Protein AF-A0A2V8QK76-F1 (afdb_monomer_lite)

pLDDT: mean 70.41, std 15.78, range [32.09, 94.94]

Secondary structure (DSSP, 8-state):
----HHHHHHHHHHHHHHHTSTTTGGGHHHHHHHHHHHHHHHHHHS-HHHHHHHHHHHHHHHHHHHHHHHHHHHHHHHHHHHHHTT-HHHHHHHHHHHHHHHHHHTTSS--TTTS---TT--S-----THHHHHHHHHHHHHHHHHHHHHHHHHHHHHHHTTSHHHHHHHHHHHHHHHHHHHHHHHHTHHHHHHHHHHHHHHHHHHHHHHHHHHHHHHHHHHTTHHHHHHHHTSTTT-TTTTTTTT------PPPPPTT--PPBPP--EEEETTS-EEEGGGGTTSEEEEEEE-TT-HHHHHHHHHHHHHHHHHGGGTEEEEEEESS--HHHHHHHHHHS---SEEEE-TTTTTTTS--PSSSEEEEE-TTSBEEEEEES---HHHHHHHHHHHHHHHHHTT--

Structure (mmCIF, N/CA/C/O backbone):
data_AF-A0A2V8QK76-F1
#
_entry.id   AF-A0A2V8QK76-F1
#
loop_
_atom_site.group_PDB
_atom_site.id
_atom_site.type_symbol
_atom_site.label_atom_id
_atom_site.label_alt_id
_atom_site.label_comp_id
_atom_site.label_asym_id
_atom_site.label_entity_id
_atom_site.label_seq_id
_atom_site.pdbx_PDB_ins_code
_atom_site.Cartn_x
_atom_site.Cartn_y
_atom_site.Cartn_z
_atom_site.occupancy
_atom_site.B_iso_or_equiv
_atom_site.auth_seq_id
_atom_site.auth_comp_id
_atom_site.auth_asym_id
_atom_site.auth_atom_id
_atom_site.pdbx_PDB_model_num
ATOM 1 N N . MET A 1 1 ? 15.252 2.765 15.932 1.00 42.09 1 MET A N 1
ATOM 2 C CA . MET A 1 1 ? 15.558 2.478 14.512 1.00 42.09 1 MET A CA 1
ATOM 3 C C . MET A 1 1 ? 15.850 0.990 14.376 1.00 42.09 1 MET A C 1
ATOM 5 O O . MET A 1 1 ? 16.990 0.589 14.543 1.00 42.09 1 MET A O 1
ATOM 9 N N . GLN A 1 2 ? 14.836 0.161 14.136 1.00 41.91 2 GLN A N 1
ATOM 10 C CA . GLN A 1 2 ? 15.039 -1.224 13.695 1.00 41.91 2 GLN A CA 1
ATOM 11 C C . GLN A 1 2 ? 14.469 -1.322 12.282 1.00 41.91 2 GLN A C 1
ATOM 13 O O . GLN A 1 2 ? 13.314 -1.676 12.083 1.00 41.91 2 GLN A O 1
ATOM 18 N N . ILE A 1 3 ? 15.261 -0.903 11.294 1.00 54.75 3 ILE A N 1
ATOM 19 C CA . ILE A 1 3 ? 14.980 -1.242 9.899 1.00 54.75 3 ILE A CA 1
ATOM 20 C C . ILE A 1 3 ? 15.553 -2.644 9.720 1.00 54.75 3 ILE A C 1
ATOM 22 O O . ILE A 1 3 ? 16.770 -2.821 9.734 1.00 54.75 3 ILE A O 1
ATOM 26 N N . SER A 1 4 ? 14.684 -3.649 9.636 1.00 62.56 4 SER A N 1
ATOM 27 C CA . SER A 1 4 ? 15.107 -5.039 9.478 1.00 62.56 4 SER A CA 1
ATOM 28 C C . SER A 1 4 ? 15.886 -5.204 8.173 1.00 62.56 4 SER A C 1
ATOM 30 O O . SER A 1 4 ? 15.445 -4.726 7.127 1.00 62.56 4 SER A O 1
ATOM 32 N N . LEU A 1 5 ? 17.006 -5.936 8.215 1.00 69.94 5 LEU A N 1
ATOM 33 C CA . LEU A 1 5 ? 17.781 -6.362 7.036 1.00 69.94 5 LEU A CA 1
ATOM 34 C C . LEU A 1 5 ? 16.868 -6.947 5.938 1.00 69.94 5 LEU A C 1
ATOM 36 O O . LEU A 1 5 ? 17.084 -6.747 4.747 1.00 69.94 5 LEU A O 1
ATOM 40 N N . VAL A 1 6 ? 15.793 -7.600 6.378 1.00 69.38 6 VAL A N 1
ATOM 41 C CA . VAL A 1 6 ? 14.704 -8.151 5.570 1.00 69.38 6 VAL A CA 1
ATOM 42 C C . VAL A 1 6 ? 14.057 -7.100 4.656 1.00 69.38 6 VAL A C 1
ATOM 44 O O . VAL A 1 6 ? 13.891 -7.357 3.470 1.00 69.38 6 VAL A O 1
ATOM 47 N N . ASN A 1 7 ? 13.764 -5.890 5.147 1.00 66.31 7 ASN A N 1
ATOM 48 C CA . ASN A 1 7 ? 13.129 -4.835 4.343 1.00 66.31 7 ASN A CA 1
ATOM 49 C C . ASN A 1 7 ? 14.066 -4.304 3.250 1.00 66.31 7 ASN A C 1
ATOM 51 O O . ASN A 1 7 ? 13.623 -3.989 2.147 1.00 66.31 7 ASN A O 1
ATOM 55 N N . ILE A 1 8 ? 15.367 -4.235 3.545 1.00 72.50 8 ILE A N 1
ATOM 56 C CA . ILE A 1 8 ? 16.397 -3.848 2.573 1.00 72.50 8 ILE A CA 1
ATOM 57 C C . ILE A 1 8 ? 16.519 -4.921 1.483 1.00 72.50 8 ILE A C 1
ATOM 59 O O . ILE A 1 8 ? 16.550 -4.596 0.297 1.00 72.50 8 ILE A O 1
ATOM 63 N N . LEU A 1 9 ? 16.524 -6.198 1.877 1.00 72.12 9 LEU A N 1
ATOM 64 C CA . LEU A 1 9 ? 16.543 -7.341 0.962 1.00 72.12 9 LEU A CA 1
ATOM 65 C C . LEU A 1 9 ? 15.309 -7.377 0.053 1.00 72.12 9 LEU A C 1
ATOM 67 O O . LEU A 1 9 ? 15.455 -7.581 -1.150 1.00 72.12 9 LEU A O 1
ATOM 71 N N . ILE A 1 10 ? 14.117 -7.115 0.594 1.00 69.75 10 ILE A N 1
ATOM 72 C CA . ILE A 1 10 ? 12.872 -7.039 -0.184 1.00 69.75 10 ILE A CA 1
ATOM 73 C C . ILE A 1 10 ? 12.927 -5.880 -1.188 1.00 69.75 10 ILE A C 1
ATOM 75 O O . ILE A 1 10 ? 12.592 -6.074 -2.355 1.00 69.75 10 ILE A O 1
ATOM 79 N N . ALA A 1 11 ? 13.386 -4.692 -0.778 1.00 71.62 11 ALA A N 1
ATOM 80 C CA . ALA A 1 11 ? 13.521 -3.547 -1.682 1.00 71.62 11 ALA A CA 1
ATOM 81 C C . ALA A 1 11 ? 14.524 -3.827 -2.816 1.00 71.62 11 ALA A C 1
ATOM 83 O O . ALA A 1 11 ? 14.256 -3.522 -3.979 1.00 71.62 11 ALA A O 1
ATOM 84 N N . PHE A 1 12 ? 15.653 -4.463 -2.494 1.00 75.81 12 PHE A N 1
ATOM 85 C CA . PHE A 1 12 ? 16.661 -4.858 -3.474 1.00 75.81 12 PHE A CA 1
ATOM 86 C C . PHE A 1 12 ? 16.129 -5.917 -4.455 1.00 75.81 12 PHE A C 1
ATOM 88 O O . PHE A 1 12 ? 16.267 -5.766 -5.671 1.00 75.81 12 PHE A O 1
ATOM 95 N N . ALA A 1 13 ? 15.457 -6.954 -3.946 1.00 75.69 13 ALA A N 1
ATOM 96 C CA . ALA A 1 13 ? 14.841 -8.000 -4.760 1.00 75.69 13 ALA A CA 1
ATOM 97 C C . ALA A 1 13 ? 13.706 -7.456 -5.642 1.00 75.69 13 ALA A C 1
ATOM 99 O O . ALA A 1 13 ? 13.595 -7.842 -6.804 1.00 75.69 13 ALA A O 1
ATOM 100 N N . GLY A 1 14 ? 12.906 -6.512 -5.136 1.00 71.06 14 GLY A N 1
ATOM 101 C CA . GLY A 1 14 ? 11.855 -5.838 -5.899 1.00 71.06 14 GLY A CA 1
ATOM 102 C C . GLY A 1 14 ? 12.402 -5.058 -7.097 1.00 71.06 14 GLY A C 1
ATOM 103 O O . GLY A 1 14 ? 11.810 -5.099 -8.177 1.00 71.06 14 GLY A O 1
ATOM 104 N N . GLY A 1 15 ? 13.559 -4.405 -6.947 1.00 71.44 15 GLY A N 1
ATOM 105 C CA . GLY A 1 15 ? 14.257 -3.757 -8.062 1.00 71.44 15 GLY A CA 1
ATOM 106 C C . GLY A 1 15 ? 14.730 -4.763 -9.115 1.00 71.44 15 GLY A C 1
ATOM 107 O O . GLY A 1 15 ? 14.534 -4.554 -10.313 1.00 71.44 15 GLY A O 1
ATOM 108 N N . LEU A 1 16 ? 15.274 -5.900 -8.675 1.00 74.56 16 LEU A N 1
ATOM 109 C CA . LEU A 1 16 ? 15.753 -6.958 -9.567 1.00 74.56 16 LEU A CA 1
ATOM 110 C C . LEU A 1 16 ? 14.610 -7.638 -10.340 1.00 74.56 16 LEU A C 1
ATOM 112 O O . LEU A 1 16 ? 14.705 -7.839 -11.550 1.00 74.56 16 LEU A O 1
ATOM 116 N N . LEU A 1 17 ? 13.504 -7.938 -9.657 1.00 70.88 17 LEU A N 1
ATOM 117 C CA . LEU A 1 17 ? 12.294 -8.510 -10.254 1.00 70.88 17 LEU A CA 1
ATOM 118 C C . LEU A 1 17 ? 11.606 -7.529 -11.206 1.00 70.88 17 LEU A C 1
ATOM 120 O O . LEU A 1 17 ? 11.067 -7.946 -12.229 1.00 70.88 17 LEU A O 1
ATOM 124 N N . SER A 1 18 ? 11.672 -6.226 -10.916 1.00 71.00 18 SER A N 1
ATOM 125 C CA . SER A 1 18 ? 11.124 -5.197 -11.801 1.00 71.00 18 SER A CA 1
ATOM 126 C C . SER A 1 18 ? 11.816 -5.198 -13.156 1.00 71.00 18 SER A C 1
ATOM 128 O O . SER A 1 18 ? 11.133 -5.050 -14.157 1.00 71.00 18 SER A O 1
ATOM 130 N N . PHE A 1 19 ? 13.125 -5.460 -13.224 1.00 71.25 19 PHE A N 1
ATOM 131 C CA . PHE A 1 19 ? 13.840 -5.593 -14.500 1.00 71.25 19 PHE A CA 1
ATOM 132 C C . PHE A 1 19 ? 13.328 -6.764 -15.361 1.00 71.25 19 PHE A C 1
ATOM 134 O O . PHE A 1 19 ? 13.327 -6.676 -16.587 1.00 71.25 19 PHE A O 1
ATOM 141 N N . LEU A 1 20 ? 12.850 -7.840 -14.726 1.00 69.94 20 LEU A N 1
ATOM 142 C CA . LEU A 1 20 ? 12.233 -8.994 -15.393 1.00 69.94 20 LEU A CA 1
ATOM 143 C C . LEU A 1 20 ? 10.740 -8.795 -15.700 1.00 69.94 20 LEU A C 1
ATOM 145 O O . LEU A 1 20 ? 10.129 -9.653 -16.339 1.00 69.94 20 LEU A O 1
ATOM 149 N N . SER A 1 21 ? 10.139 -7.692 -15.250 1.00 71.75 21 SER A N 1
ATOM 150 C CA . SER A 1 21 ? 8.703 -7.474 -15.374 1.00 71.75 21 SER A CA 1
ATOM 151 C C . SER A 1 21 ? 8.295 -7.251 -16.840 1.00 71.75 21 SER A C 1
ATOM 153 O O . SER A 1 21 ? 8.977 -6.537 -17.583 1.00 71.75 21 SER A O 1
ATOM 155 N N . PRO A 1 22 ? 7.161 -7.816 -17.292 1.00 63.28 22 PRO A N 1
ATOM 156 C CA . PRO A 1 22 ? 6.704 -7.714 -18.679 1.00 63.28 22 PRO A CA 1
ATOM 157 C C . PRO A 1 22 ? 6.489 -6.274 -19.173 1.00 63.28 22 PRO A C 1
ATOM 159 O O . PRO A 1 22 ? 6.509 -6.053 -20.378 1.00 63.28 22 PRO A O 1
ATOM 162 N N . CYS A 1 23 ? 6.356 -5.281 -18.285 1.00 67.94 23 CYS A N 1
ATOM 163 C CA . CYS A 1 23 ? 6.253 -3.864 -18.663 1.00 67.94 23 CYS A CA 1
ATOM 164 C C . CYS A 1 23 ? 7.579 -3.254 -19.169 1.00 67.94 23 CYS A C 1
ATOM 166 O O . CYS A 1 23 ? 7.575 -2.193 -19.789 1.00 67.94 23 CYS A O 1
ATOM 168 N N . VAL A 1 24 ? 8.714 -3.909 -18.904 1.00 69.88 24 VAL A N 1
ATOM 169 C CA . VAL A 1 24 ? 10.072 -3.408 -19.189 1.00 69.88 24 VAL A CA 1
ATOM 170 C C . VAL A 1 24 ? 10.592 -3.865 -20.532 1.00 69.88 24 VAL A C 1
ATOM 172 O O . VAL A 1 24 ? 11.223 -3.111 -21.275 1.00 69.88 24 VAL A O 1
ATOM 175 N N . LEU A 1 25 ? 10.326 -5.135 -20.823 1.00 65.31 25 LEU A N 1
ATOM 176 C CA . LEU A 1 25 ? 10.843 -5.835 -21.985 1.00 65.31 25 LEU A CA 1
ATOM 177 C C . LEU A 1 25 ? 10.602 -5.105 -23.321 1.00 65.31 25 LEU A C 1
ATOM 179 O O . LEU A 1 25 ? 11.522 -5.105 -24.140 1.00 65.31 25 LEU A O 1
ATOM 183 N N . PRO A 1 26 ? 9.445 -4.449 -23.553 1.00 63.34 26 PRO A N 1
ATOM 184 C CA . PRO A 1 26 ? 9.159 -3.753 -24.812 1.00 63.34 26 PRO A CA 1
ATOM 185 C C . PRO A 1 26 ? 10.058 -2.550 -25.090 1.00 63.34 26 PRO A C 1
ATOM 187 O O . PRO A 1 26 ? 10.247 -2.173 -26.241 1.00 63.34 26 PRO A O 1
ATOM 190 N N . LEU A 1 27 ? 10.629 -1.941 -24.049 1.00 65.94 27 LEU A N 1
ATOM 191 C CA . LEU A 1 27 ? 11.465 -0.742 -24.170 1.00 65.94 27 LEU A CA 1
ATOM 192 C C . LEU A 1 27 ? 12.941 -1.060 -24.428 1.00 65.94 27 LEU A C 1
ATOM 194 O O . LEU A 1 27 ? 13.688 -0.200 -24.902 1.00 65.94 27 LEU A O 1
ATOM 198 N N . VAL A 1 28 ? 13.367 -2.296 -24.156 1.00 67.19 28 VAL A N 1
ATOM 199 C CA . VAL A 1 28 ? 14.756 -2.744 -24.325 1.00 67.19 28 VAL A CA 1
ATOM 200 C C . VAL A 1 28 ? 15.295 -2.508 -25.751 1.00 67.19 28 VAL A C 1
ATOM 202 O O . VAL A 1 28 ? 16.429 -2.043 -25.873 1.00 67.19 28 VAL A O 1
ATOM 205 N N . PRO A 1 29 ? 14.536 -2.728 -26.844 1.00 58.38 29 PRO A N 1
ATOM 206 C CA . PRO A 1 29 ? 15.026 -2.485 -28.203 1.00 58.38 29 PRO A CA 1
ATOM 207 C C . PRO A 1 29 ? 15.316 -1.006 -28.494 1.00 58.38 29 PRO A C 1
ATOM 209 O O . PRO A 1 29 ? 16.355 -0.690 -29.076 1.00 58.38 29 PRO A O 1
ATOM 212 N N . GLY A 1 30 ? 14.432 -0.099 -28.060 1.00 64.81 30 GLY A N 1
ATOM 213 C CA . GLY A 1 30 ? 14.634 1.347 -28.200 1.00 64.81 30 GLY A CA 1
ATOM 214 C C . GLY A 1 30 ? 15.833 1.826 -27.382 1.00 64.81 30 GLY A C 1
ATOM 215 O O . GLY A 1 30 ? 16.677 2.569 -27.885 1.00 64.81 30 GLY A O 1
ATOM 216 N N . TYR A 1 31 ? 15.965 1.310 -26.157 1.00 64.75 31 TYR A N 1
ATOM 217 C CA . TYR A 1 31 ? 17.105 1.578 -25.285 1.00 64.75 31 TYR A CA 1
ATOM 218 C C . TYR A 1 31 ? 18.433 1.133 -25.913 1.00 64.75 31 TYR A C 1
ATOM 220 O O . TYR A 1 31 ? 19.378 1.917 -25.982 1.00 64.75 31 TYR A O 1
ATOM 228 N N . ILE A 1 32 ? 18.497 -0.090 -26.451 1.00 61.50 32 ILE A N 1
ATOM 229 C CA . ILE A 1 32 ? 19.691 -0.608 -27.131 1.00 61.50 32 ILE A CA 1
ATOM 230 C C . ILE A 1 32 ? 20.023 0.227 -28.370 1.00 61.50 32 ILE A C 1
ATOM 232 O O . ILE A 1 32 ? 21.195 0.512 -28.599 1.00 61.50 32 ILE A O 1
ATOM 236 N N . SER A 1 33 ? 19.034 0.653 -29.161 1.00 58.28 33 SER A N 1
ATOM 237 C CA . SER A 1 33 ? 19.275 1.477 -30.355 1.00 58.28 33 SER A CA 1
ATOM 238 C C . SER A 1 33 ? 19.883 2.843 -30.017 1.00 58.28 33 SER A C 1
ATOM 240 O O . SER A 1 33 ? 20.773 3.311 -30.720 1.00 58.28 33 SER A O 1
ATOM 242 N N . LEU A 1 34 ? 19.435 3.476 -28.932 1.00 59.81 34 LEU A N 1
ATOM 243 C CA . LEU A 1 34 ? 19.963 4.764 -28.468 1.00 59.81 34 LEU A CA 1
ATOM 244 C C . LEU A 1 34 ? 21.337 4.614 -27.800 1.00 59.81 34 LEU A C 1
ATOM 246 O O . LEU A 1 34 ? 22.248 5.400 -28.055 1.00 59.81 34 LEU A O 1
ATOM 250 N N . MET A 1 35 ? 21.509 3.581 -26.976 1.00 56.41 35 MET A N 1
ATOM 251 C CA . MET A 1 35 ? 22.741 3.351 -26.221 1.00 56.41 35 MET A CA 1
ATOM 252 C C . MET A 1 35 ? 23.875 2.781 -27.077 1.00 56.41 35 MET A C 1
ATOM 254 O O . MET A 1 35 ? 25.040 3.084 -26.819 1.00 56.41 35 MET A O 1
ATOM 258 N N . SER A 1 36 ? 23.554 2.003 -28.115 1.00 57.25 36 SER A N 1
ATOM 259 C CA . SER A 1 36 ? 24.533 1.580 -29.122 1.00 57.25 36 SER A CA 1
ATOM 260 C C . SER A 1 36 ? 25.066 2.775 -29.911 1.00 57.25 36 SER A C 1
ATOM 262 O O . SER A 1 36 ? 26.274 2.853 -30.090 1.00 57.25 36 SER A O 1
ATOM 264 N N . GLY A 1 37 ? 24.228 3.757 -30.268 1.00 57.72 37 GLY A N 1
ATOM 265 C CA . GLY A 1 37 ? 24.688 5.003 -30.897 1.00 57.72 37 GLY A CA 1
ATOM 266 C C . GLY A 1 37 ? 25.712 5.755 -30.039 1.00 57.72 37 GLY A C 1
ATOM 267 O O . GLY A 1 37 ? 26.818 6.035 -30.487 1.00 57.72 37 GLY A O 1
ATOM 268 N N . VAL A 1 38 ? 25.390 5.976 -28.761 1.00 57.28 38 VAL A N 1
ATOM 269 C CA . VAL A 1 38 ? 26.264 6.706 -27.824 1.00 57.28 38 VAL A CA 1
ATOM 270 C C . VAL A 1 38 ? 27.531 5.909 -27.469 1.00 57.28 38 VAL A C 1
ATOM 272 O O . VAL A 1 38 ? 28.616 6.479 -27.384 1.00 57.28 38 VAL A O 1
ATOM 275 N N . SER A 1 39 ? 27.438 4.584 -27.307 1.00 54.25 39 SER A N 1
ATOM 276 C CA . SER A 1 39 ? 28.611 3.742 -27.010 1.00 54.25 39 SER A CA 1
ATOM 277 C C . SER A 1 39 ? 29.575 3.646 -28.195 1.00 54.25 39 SER A C 1
ATOM 279 O O . SER A 1 39 ? 30.784 3.622 -27.984 1.00 54.25 39 SER A O 1
ATOM 281 N N . ILE A 1 40 ? 29.066 3.615 -29.433 1.00 56.06 40 ILE A N 1
ATOM 282 C CA . ILE A 1 40 ? 29.886 3.552 -30.653 1.00 56.06 40 ILE A CA 1
ATOM 283 C C . ILE A 1 40 ? 30.594 4.891 -30.911 1.00 56.06 40 ILE A C 1
ATOM 285 O O . ILE A 1 40 ? 31.770 4.885 -31.279 1.00 56.06 40 ILE A O 1
ATOM 289 N N . ASP A 1 41 ? 29.930 6.023 -30.658 1.00 57.03 41 ASP A N 1
ATOM 290 C CA . ASP A 1 41 ? 30.552 7.351 -30.759 1.00 57.03 41 ASP A CA 1
ATOM 291 C C . ASP A 1 41 ? 31.657 7.550 -29.708 1.00 57.03 41 ASP A C 1
ATOM 293 O O . ASP A 1 41 ? 32.733 8.057 -30.028 1.00 57.03 41 ASP A O 1
ATOM 297 N N . HIS A 1 42 ? 31.457 7.074 -28.474 1.00 51.84 42 HIS A N 1
ATOM 298 C CA . HIS A 1 42 ? 32.491 7.140 -27.434 1.00 51.84 42 HIS A CA 1
ATOM 299 C C . HIS A 1 42 ? 33.653 6.160 -27.662 1.00 51.84 42 HIS A C 1
ATOM 301 O O . HIS A 1 42 ? 34.787 6.507 -27.350 1.00 51.84 42 HIS A O 1
ATOM 307 N N . LEU A 1 43 ? 33.409 4.987 -28.263 1.00 51.94 43 LEU A N 1
ATOM 308 C CA . LEU A 1 43 ? 34.467 4.060 -28.699 1.00 51.94 43 LEU A CA 1
ATOM 309 C C . LEU A 1 43 ? 35.329 4.630 -29.839 1.00 51.94 43 LEU A C 1
ATOM 311 O O . LEU A 1 43 ? 36.492 4.251 -29.964 1.00 51.94 43 LEU A O 1
ATOM 315 N N . LYS A 1 44 ? 34.770 5.523 -30.669 1.00 55.62 44 LYS A N 1
ATOM 316 C CA . LYS A 1 44 ? 35.512 6.250 -31.713 1.00 55.62 44 LYS A CA 1
ATOM 317 C C . LYS A 1 44 ? 36.303 7.443 -31.171 1.00 55.62 44 LYS A C 1
ATOM 319 O O . LYS A 1 44 ? 37.331 7.774 -31.752 1.00 55.62 44 LYS A O 1
ATOM 324 N N . ALA A 1 45 ? 35.826 8.091 -30.107 1.00 57.78 45 ALA A N 1
ATOM 325 C CA . ALA A 1 45 ? 36.426 9.312 -29.565 1.00 57.78 45 ALA A CA 1
ATOM 326 C C . ALA A 1 45 ? 37.552 9.056 -28.544 1.00 57.78 45 ALA A C 1
ATOM 328 O O . ALA A 1 45 ? 38.531 9.797 -28.529 1.00 57.78 45 ALA A O 1
ATOM 329 N N . GLU A 1 46 ? 37.452 8.016 -27.709 1.00 49.91 46 GLU A N 1
ATOM 330 C CA . GLU A 1 46 ? 38.455 7.685 -26.687 1.00 49.91 46 GLU A CA 1
ATOM 331 C C . GLU A 1 46 ? 38.630 6.156 -26.616 1.00 49.91 46 GLU A C 1
ATOM 333 O O . GLU A 1 46 ? 37.650 5.424 -26.506 1.00 49.91 46 GLU A O 1
ATOM 338 N N . GLY A 1 47 ? 39.868 5.651 -26.704 1.00 56.22 47 GLY A N 1
ATOM 339 C CA . GLY A 1 47 ? 40.176 4.212 -26.785 1.00 56.22 47 GLY A CA 1
ATOM 340 C C . GLY A 1 47 ? 39.641 3.333 -25.632 1.00 56.22 47 GLY A C 1
ATOM 341 O O . GLY A 1 47 ? 38.942 3.780 -24.726 1.00 56.22 47 GLY A O 1
ATOM 342 N N . ALA A 1 48 ? 40.000 2.041 -25.631 1.00 54.62 48 ALA A N 1
ATOM 343 C CA . ALA A 1 48 ? 39.396 0.991 -24.788 1.00 54.62 48 ALA A CA 1
ATOM 344 C C . ALA A 1 48 ? 39.282 1.292 -23.268 1.00 54.62 48 ALA A C 1
ATOM 346 O O . ALA A 1 48 ? 38.381 0.772 -22.608 1.00 54.62 48 ALA A O 1
ATOM 347 N N . SER A 1 49 ? 40.146 2.144 -22.701 1.00 55.16 49 SER A N 1
ATOM 348 C CA . SER A 1 49 ? 40.084 2.586 -21.296 1.00 55.16 49 SER A CA 1
ATOM 349 C C . SER A 1 49 ? 39.082 3.728 -21.039 1.00 55.16 49 SER A C 1
ATOM 351 O O . SER A 1 49 ? 38.467 3.763 -19.970 1.00 55.16 49 SER A O 1
ATOM 353 N N . GLY A 1 50 ? 38.858 4.617 -22.015 1.00 58.34 50 GLY A N 1
ATOM 354 C CA . GLY A 1 50 ? 37.848 5.684 -21.970 1.00 58.34 50 GLY A CA 1
ATOM 355 C C . GLY A 1 50 ? 36.424 5.131 -22.057 1.00 58.34 50 GLY A C 1
ATOM 356 O O . GLY A 1 50 ? 35.541 5.557 -21.313 1.00 58.34 50 GLY A O 1
ATOM 357 N N . SER A 1 51 ? 36.232 4.066 -22.842 1.00 60.56 51 SER A N 1
ATOM 358 C CA . SER A 1 51 ? 34.951 3.359 -22.974 1.00 60.56 51 SER A CA 1
ATOM 359 C C . SER A 1 51 ? 34.390 2.873 -21.630 1.00 60.56 51 SER A C 1
ATOM 361 O O . SER A 1 51 ? 33.224 3.115 -21.313 1.00 60.56 51 SER A O 1
ATOM 363 N N . ARG A 1 52 ? 35.223 2.266 -20.771 1.00 62.59 52 ARG A N 1
ATOM 364 C CA . ARG A 1 52 ? 34.773 1.766 -19.458 1.00 62.59 52 ARG A CA 1
ATOM 365 C C . ARG A 1 52 ? 34.375 2.906 -18.518 1.00 62.59 52 ARG A C 1
ATOM 367 O O . ARG A 1 52 ? 33.398 2.785 -17.782 1.00 62.59 52 ARG A O 1
ATOM 374 N N . ARG A 1 53 ? 35.104 4.026 -18.564 1.00 66.25 53 ARG A N 1
ATOM 375 C CA . ARG A 1 53 ? 34.843 5.211 -17.732 1.00 66.25 53 ARG A CA 1
ATOM 376 C C . ARG A 1 53 ? 33.588 5.957 -18.191 1.00 66.25 53 ARG A C 1
ATOM 378 O O . ARG A 1 53 ? 32.794 6.361 -17.347 1.00 66.25 53 ARG A O 1
ATOM 385 N N . ALA A 1 54 ? 33.360 6.049 -19.500 1.00 66.69 54 ALA A N 1
ATOM 386 C CA . ALA A 1 54 ? 32.150 6.621 -20.088 1.00 66.69 54 ALA A CA 1
ATOM 387 C C . ALA A 1 54 ? 30.896 5.782 -19.779 1.00 66.69 54 ALA A C 1
ATOM 389 O O . ALA A 1 54 ? 29.857 6.338 -19.428 1.00 66.69 54 ALA A O 1
ATOM 390 N N . VAL A 1 55 ? 30.990 4.447 -19.828 1.00 65.88 55 VAL A N 1
ATOM 391 C CA . VAL A 1 55 ? 29.882 3.545 -19.452 1.00 65.88 55 VAL A CA 1
ATOM 392 C C . VAL A 1 55 ? 29.513 3.703 -17.974 1.00 65.88 55 VAL A C 1
ATOM 394 O O . VAL A 1 55 ? 28.329 3.786 -17.641 1.00 65.88 55 VAL A O 1
ATOM 397 N N . ILE A 1 56 ? 30.507 3.807 -17.087 1.00 70.06 56 ILE A N 1
ATOM 398 C CA . ILE A 1 56 ? 30.280 4.046 -15.654 1.00 70.06 56 ILE A CA 1
ATOM 399 C C . ILE A 1 56 ? 29.673 5.440 -15.423 1.00 70.06 56 ILE A C 1
ATOM 401 O O . ILE A 1 56 ? 28.691 5.558 -14.692 1.00 70.06 56 ILE A O 1
ATOM 405 N N . ALA A 1 57 ? 30.197 6.483 -16.075 1.00 72.19 57 ALA A N 1
ATOM 406 C CA . ALA A 1 57 ? 29.691 7.851 -15.945 1.00 72.19 57 ALA A CA 1
ATOM 407 C C . ALA A 1 57 ? 28.241 7.994 -16.443 1.00 72.19 57 ALA A C 1
ATOM 409 O O . ALA A 1 57 ? 27.411 8.592 -15.759 1.00 72.19 57 ALA A O 1
ATOM 410 N N . ASN A 1 58 ? 27.902 7.386 -17.582 1.00 67.69 58 ASN A N 1
ATOM 411 C CA . 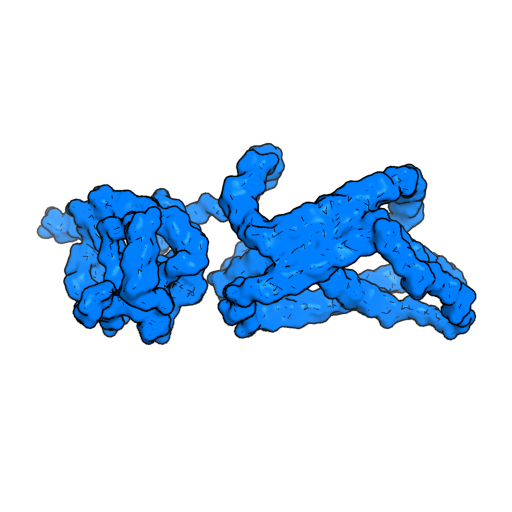ASN A 1 58 ? 26.537 7.390 -18.113 1.00 67.69 58 ASN A CA 1
ATOM 412 C C . ASN A 1 58 ? 25.575 6.554 -17.252 1.00 67.69 58 ASN A C 1
ATOM 414 O O . ASN A 1 58 ? 24.428 6.955 -17.060 1.00 67.69 58 ASN A O 1
ATOM 418 N N . SER A 1 59 ? 26.036 5.437 -16.676 1.00 67.88 59 SER A N 1
ATOM 419 C CA . SER A 1 59 ? 25.235 4.638 -15.733 1.00 67.88 59 SER A CA 1
ATOM 420 C C . SER A 1 59 ? 24.949 5.405 -14.437 1.00 67.88 59 SER A C 1
ATOM 422 O O . SER A 1 59 ? 23.825 5.376 -13.938 1.00 67.88 59 SER A O 1
ATOM 424 N N . LEU A 1 60 ? 25.934 6.148 -13.918 1.00 75.25 60 LEU A N 1
ATOM 425 C CA . LEU A 1 60 ? 25.760 7.027 -12.758 1.00 75.25 60 LEU A CA 1
ATOM 426 C C . LEU A 1 60 ? 24.804 8.187 -13.059 1.00 75.25 60 LEU A C 1
ATOM 428 O O . LEU A 1 60 ? 23.932 8.475 -12.244 1.00 75.25 60 LEU A O 1
ATOM 432 N N . ALA A 1 61 ? 24.917 8.814 -14.235 1.00 72.69 61 ALA A N 1
ATOM 433 C CA . ALA A 1 61 ? 24.007 9.876 -14.663 1.00 72.69 61 ALA A CA 1
ATOM 434 C C . ALA A 1 61 ? 22.560 9.372 -14.826 1.00 72.69 61 ALA A C 1
ATOM 436 O O . ALA A 1 61 ? 21.618 10.054 -14.425 1.00 72.69 61 ALA A O 1
ATOM 437 N N . PHE A 1 62 ? 22.375 8.158 -15.354 1.00 72.50 62 PHE A N 1
ATOM 438 C CA . PHE A 1 62 ? 21.067 7.504 -15.439 1.00 72.50 62 PHE A CA 1
ATOM 439 C C . PHE A 1 62 ? 20.482 7.205 -14.049 1.00 72.50 62 PHE A C 1
ATOM 441 O O . PHE A 1 62 ? 19.336 7.562 -13.772 1.00 72.50 62 PHE A O 1
ATOM 448 N N . ASN A 1 63 ? 21.280 6.617 -13.150 1.00 78.75 63 ASN A N 1
ATOM 449 C CA . ASN A 1 63 ? 20.860 6.325 -11.777 1.00 78.75 63 ASN A CA 1
ATOM 450 C C . ASN A 1 63 ? 20.520 7.605 -10.994 1.00 78.75 63 ASN A C 1
ATOM 452 O O . ASN A 1 63 ? 19.557 7.626 -10.229 1.00 78.75 63 ASN A O 1
ATOM 456 N N . ALA A 1 64 ? 21.257 8.696 -11.220 1.00 81.12 64 ALA A N 1
ATOM 457 C CA . ALA A 1 64 ? 20.959 9.993 -10.623 1.00 81.12 64 ALA A CA 1
ATOM 458 C C . ALA A 1 64 ? 19.585 10.522 -11.070 1.00 81.12 64 ALA A C 1
ATOM 460 O O . ALA A 1 64 ? 18.795 10.941 -10.228 1.00 81.12 64 ALA A O 1
ATOM 461 N N . GLY A 1 65 ? 19.256 10.439 -12.366 1.00 80.50 65 GLY A N 1
ATOM 462 C CA . GLY A 1 65 ? 17.945 10.855 -12.884 1.00 80.50 65 GLY A CA 1
ATOM 463 C C . GLY A 1 65 ? 16.784 10.041 -12.305 1.00 80.50 65 GLY A C 1
ATOM 464 O O . GLY A 1 65 ? 15.768 10.604 -11.898 1.00 80.50 65 GLY A O 1
ATOM 465 N N . LEU A 1 66 ? 16.968 8.722 -12.202 1.00 77.06 66 LEU A N 1
ATOM 466 C CA . LEU A 1 66 ? 15.996 7.805 -11.606 1.00 77.06 66 LEU A CA 1
ATOM 467 C C . LEU A 1 66 ? 15.801 8.084 -10.103 1.00 77.06 66 LEU A C 1
ATOM 469 O O . LEU A 1 66 ? 14.672 8.183 -9.619 1.00 77.06 66 LEU A O 1
ATOM 473 N N . SER A 1 67 ? 16.908 8.285 -9.383 1.00 80.69 67 SER A N 1
ATOM 474 C CA . SER A 1 67 ? 16.910 8.591 -7.951 1.00 80.69 67 SER A CA 1
ATOM 475 C C . SER A 1 67 ? 16.207 9.915 -7.657 1.00 80.69 67 SER A C 1
ATOM 477 O O . SER A 1 67 ? 15.408 9.971 -6.732 1.00 80.69 67 SER A O 1
ATOM 479 N N . VAL A 1 68 ? 16.430 10.970 -8.450 1.00 84.31 68 VAL A N 1
ATOM 480 C CA . VAL A 1 68 ? 15.779 12.279 -8.243 1.00 84.31 68 VAL A CA 1
ATOM 481 C C . VAL A 1 68 ? 14.253 12.157 -8.262 1.00 84.31 68 VAL A C 1
ATOM 483 O O . VAL A 1 68 ? 13.588 12.690 -7.375 1.00 84.31 68 VAL A O 1
ATOM 486 N N . ILE A 1 69 ? 13.690 11.414 -9.217 1.00 81.88 69 ILE A N 1
ATOM 487 C CA . ILE A 1 69 ? 12.237 11.222 -9.313 1.00 81.88 69 ILE A CA 1
ATOM 488 C C . ILE A 1 69 ? 11.710 10.348 -8.183 1.00 81.88 69 ILE A C 1
ATOM 490 O O . ILE A 1 69 ? 10.693 10.694 -7.587 1.00 81.88 69 ILE A O 1
ATOM 494 N N . PHE A 1 70 ? 12.389 9.248 -7.848 1.00 75.62 70 PHE A N 1
ATOM 495 C CA . PHE A 1 70 ? 11.943 8.386 -6.751 1.00 75.62 70 PHE A CA 1
ATOM 496 C C . PHE A 1 70 ? 12.046 9.062 -5.387 1.00 75.62 70 PHE A C 1
ATOM 498 O O . PHE A 1 70 ? 11.166 8.870 -4.555 1.00 75.62 70 PHE A O 1
ATOM 505 N N . LEU A 1 71 ? 13.060 9.897 -5.163 1.00 79.75 71 LEU A N 1
ATOM 506 C CA . LEU A 1 71 ? 13.175 10.703 -3.950 1.00 79.75 71 LEU A CA 1
ATOM 507 C C . LEU A 1 71 ? 12.087 11.785 -3.905 1.00 79.75 71 LEU A C 1
ATOM 509 O O . LEU A 1 71 ? 11.478 11.984 -2.855 1.00 79.75 71 LEU A O 1
ATOM 513 N N . ALA A 1 72 ? 11.787 12.434 -5.036 1.00 80.69 72 ALA A N 1
ATOM 514 C CA . ALA A 1 72 ? 10.694 13.400 -5.132 1.00 80.69 72 ALA A CA 1
ATOM 515 C C . ALA A 1 72 ? 9.325 12.743 -4.874 1.00 80.69 72 ALA A C 1
ATOM 517 O O . ALA A 1 72 ? 8.529 13.260 -4.091 1.00 80.69 72 ALA A O 1
ATOM 518 N N . LEU A 1 73 ? 9.066 11.573 -5.465 1.00 71.62 73 LEU A N 1
ATOM 519 C CA . LEU A 1 73 ? 7.846 10.785 -5.258 1.00 71.62 73 LEU A CA 1
ATOM 520 C C . LEU A 1 73 ? 7.750 10.240 -3.829 1.00 71.62 73 LEU A C 1
ATOM 522 O O . LEU A 1 73 ? 6.710 10.372 -3.199 1.00 71.62 73 LEU A O 1
ATOM 526 N N . GLY A 1 74 ? 8.824 9.665 -3.286 1.00 71.31 74 GLY A N 1
ATOM 527 C CA . GLY A 1 74 ? 8.853 9.119 -1.927 1.00 71.31 74 GLY A CA 1
ATOM 528 C C . GLY A 1 74 ? 8.694 10.195 -0.850 1.00 71.31 74 GLY A C 1
ATOM 529 O O . GLY A 1 74 ? 7.991 9.984 0.136 1.00 71.31 74 GLY A O 1
ATOM 530 N N . GLY A 1 75 ? 9.289 11.374 -1.062 1.00 70.88 75 GLY A N 1
ATOM 531 C CA . GLY A 1 75 ? 9.129 12.530 -0.181 1.00 70.88 75 GLY A CA 1
ATOM 532 C C . GLY A 1 75 ? 7.721 13.130 -0.234 1.00 70.88 75 GLY A C 1
ATOM 533 O O . GLY A 1 75 ? 7.128 13.403 0.809 1.00 70.88 75 GLY A O 1
ATOM 534 N N . THR A 1 76 ? 7.152 13.288 -1.434 1.00 67.50 76 THR A N 1
ATOM 535 C CA . THR A 1 76 ? 5.789 13.828 -1.602 1.00 67.50 76 THR A CA 1
ATOM 536 C C . THR A 1 76 ? 4.710 12.842 -1.160 1.00 67.50 76 THR A C 1
ATOM 538 O O . THR A 1 76 ? 3.717 13.257 -0.567 1.00 67.50 76 THR A O 1
ATOM 541 N N . ALA A 1 77 ? 4.917 11.537 -1.344 1.00 61.94 77 ALA A N 1
ATOM 542 C CA . ALA A 1 77 ? 3.983 10.504 -0.902 1.00 61.94 77 ALA A CA 1
ATOM 543 C C . ALA A 1 77 ? 3.796 10.480 0.624 1.00 61.94 77 ALA A C 1
ATOM 545 O O . ALA A 1 77 ? 2.694 10.206 1.088 1.00 61.94 77 ALA A O 1
ATOM 546 N N . GLY A 1 78 ? 4.822 10.821 1.413 1.00 61.03 78 GLY A N 1
ATOM 547 C CA . GLY A 1 78 ? 4.700 10.907 2.874 1.00 61.03 78 GLY A CA 1
ATOM 548 C C . GLY A 1 78 ? 3.822 12.068 3.361 1.00 61.03 78 GLY A C 1
ATOM 549 O O . GLY A 1 78 ? 3.168 11.944 4.391 1.00 61.03 78 GLY A O 1
ATOM 550 N N . LEU A 1 79 ? 3.786 13.178 2.616 1.00 58.94 79 LEU A N 1
ATOM 551 C CA . LEU A 1 79 ? 3.015 14.381 2.964 1.00 58.94 79 LEU A CA 1
ATOM 552 C C . LEU A 1 79 ? 1.610 14.384 2.345 1.00 58.94 79 LEU A C 1
ATOM 554 O O . LEU A 1 79 ? 0.665 14.860 2.964 1.00 58.94 79 LEU A O 1
ATOM 558 N N . VAL A 1 80 ? 1.472 13.859 1.125 1.00 59.38 80 VAL A N 1
ATOM 559 C CA . VAL A 1 80 ? 0.247 13.962 0.310 1.00 59.38 80 VAL A CA 1
ATOM 560 C C . VAL A 1 80 ? -0.480 12.611 0.183 1.00 59.38 80 VAL A C 1
ATOM 562 O O . VAL A 1 80 ? -1.653 12.557 -0.180 1.00 59.38 80 VAL A O 1
ATOM 565 N N . GLY A 1 81 ? 0.173 11.492 0.513 1.00 54.88 81 GLY A N 1
ATOM 566 C CA . GLY A 1 81 ? -0.372 10.147 0.293 1.00 54.88 81 GLY A CA 1
ATOM 567 C C . GLY A 1 81 ? -1.655 9.855 1.071 1.00 54.88 81 GLY A C 1
ATOM 568 O O . GLY A 1 81 ? -2.578 9.270 0.512 1.00 54.88 81 GLY A O 1
ATOM 569 N N . ALA A 1 82 ? -1.765 10.313 2.321 1.00 55.84 82 ALA A N 1
ATOM 570 C CA . ALA A 1 82 ? -2.933 10.020 3.158 1.00 55.84 82 ALA A CA 1
ATOM 571 C C . ALA A 1 82 ? -4.236 10.648 2.626 1.00 55.84 82 ALA A C 1
ATOM 573 O O . ALA A 1 82 ? -5.304 10.060 2.766 1.00 55.84 82 ALA A O 1
ATOM 574 N N . THR A 1 83 ? -4.159 11.814 1.980 1.00 54.47 83 THR A N 1
ATOM 575 C CA . THR A 1 83 ? -5.329 12.532 1.446 1.00 54.47 83 THR A CA 1
ATOM 576 C C . THR A 1 83 ? -5.640 12.162 -0.007 1.00 54.47 83 THR A C 1
ATOM 578 O O . THR A 1 83 ? -6.793 12.242 -0.426 1.00 54.47 83 THR A O 1
ATOM 581 N N . ILE A 1 84 ? -4.643 11.717 -0.786 1.00 56.41 84 ILE A N 1
ATOM 582 C CA . ILE A 1 84 ? -4.807 11.372 -2.209 1.00 56.41 84 ILE A CA 1
ATOM 583 C C . ILE A 1 84 ? -5.313 9.943 -2.448 1.00 56.41 84 ILE A C 1
ATOM 585 O O . ILE A 1 84 ? -6.024 9.723 -3.430 1.00 56.41 84 ILE A O 1
ATOM 589 N N . ILE A 1 85 ? -4.996 8.979 -1.575 1.00 56.34 85 ILE A N 1
ATOM 590 C CA . ILE A 1 85 ? -5.319 7.552 -1.794 1.00 56.34 85 ILE A CA 1
ATOM 591 C C . ILE A 1 85 ? -6.836 7.284 -1.883 1.00 56.34 85 ILE A C 1
ATOM 593 O O . ILE A 1 85 ? -7.250 6.365 -2.592 1.00 56.34 85 ILE A O 1
ATOM 597 N N . ASN A 1 86 ? -7.676 8.118 -1.261 1.00 53.47 86 ASN A N 1
ATOM 598 C CA . ASN A 1 86 ? -9.137 7.974 -1.312 1.00 53.47 86 ASN A CA 1
ATOM 599 C C . ASN A 1 86 ? -9.790 8.550 -2.584 1.00 53.47 86 ASN A C 1
ATOM 601 O O . ASN A 1 86 ? -10.976 8.315 -2.824 1.00 53.47 86 ASN A O 1
ATOM 605 N N . ASN A 1 87 ? -9.050 9.259 -3.445 1.00 61.16 87 ASN A N 1
ATOM 606 C CA . ASN A 1 87 ? -9.627 9.873 -4.640 1.00 61.16 87 ASN A CA 1
ATOM 607 C C . ASN A 1 87 ? -9.683 8.897 -5.823 1.00 61.16 87 ASN A C 1
ATOM 609 O O . ASN A 1 87 ? -8.683 8.616 -6.486 1.00 61.16 87 ASN A O 1
ATOM 613 N N . VAL A 1 88 ? -10.902 8.454 -6.151 1.00 67.75 88 VAL A N 1
ATOM 614 C CA . VAL A 1 88 ? -11.218 7.596 -7.311 1.00 67.75 88 VAL A CA 1
ATOM 615 C C . VAL A 1 88 ? -10.613 8.134 -8.617 1.00 67.75 88 VAL A C 1
ATOM 617 O O . VAL A 1 88 ? -10.129 7.352 -9.437 1.00 67.75 88 VAL A O 1
ATOM 620 N N . TRP A 1 89 ? -10.569 9.458 -8.784 1.00 72.12 89 TRP A N 1
ATOM 621 C CA . TRP A 1 89 ? -10.047 10.128 -9.978 1.00 72.12 89 TRP A CA 1
ATOM 622 C C . TRP A 1 89 ? -8.586 9.795 -10.288 1.00 72.12 89 TRP A C 1
ATOM 624 O O . TRP A 1 89 ? -8.259 9.543 -11.444 1.00 72.12 89 TRP A O 1
ATOM 634 N N . VAL A 1 90 ? -7.713 9.717 -9.278 1.00 68.19 90 VAL A N 1
ATOM 635 C CA . VAL A 1 90 ? -6.281 9.429 -9.487 1.00 68.19 90 VAL A CA 1
ATOM 636 C C . VAL A 1 90 ? -6.091 8.013 -10.033 1.00 68.19 90 VAL A C 1
ATOM 638 O O . VAL A 1 90 ? -5.306 7.795 -10.957 1.00 68.19 90 VAL A O 1
ATOM 641 N N . ARG A 1 91 ? -6.875 7.054 -9.524 1.00 65.12 91 ARG A N 1
ATOM 642 C CA . ARG A 1 91 ? -6.860 5.661 -9.992 1.00 65.12 91 ARG A CA 1
ATOM 643 C C . ARG A 1 91 ? -7.382 5.532 -11.425 1.00 65.12 91 ARG A C 1
ATOM 645 O O . ARG A 1 91 ? -6.793 4.803 -12.219 1.00 65.12 91 ARG A O 1
ATOM 652 N N . VAL A 1 92 ? -8.458 6.247 -11.763 1.00 73.31 92 VAL A N 1
ATOM 653 C CA . VAL A 1 92 ? -9.055 6.221 -13.111 1.00 73.31 92 VAL A CA 1
ATOM 654 C C . VAL A 1 92 ? -8.130 6.874 -14.138 1.00 73.31 92 VAL A C 1
ATOM 656 O O . VAL A 1 92 ? -7.879 6.280 -15.183 1.00 73.31 92 VAL A O 1
ATOM 659 N N . ILE A 1 93 ? -7.566 8.048 -13.833 1.00 78.38 93 ILE A N 1
ATOM 660 C CA . ILE A 1 93 ? -6.644 8.756 -14.734 1.00 78.38 93 ILE A CA 1
ATOM 661 C C . ILE A 1 93 ? -5.372 7.928 -14.958 1.00 78.38 93 ILE A C 1
ATOM 663 O O . ILE A 1 93 ? -4.949 7.757 -16.100 1.00 78.38 93 ILE A O 1
ATOM 667 N N . GLY A 1 94 ? -4.800 7.347 -13.896 1.00 72.94 94 GLY A N 1
ATOM 668 C CA . GLY A 1 94 ? -3.645 6.454 -14.009 1.00 72.94 94 GLY A CA 1
ATOM 669 C C . GLY A 1 94 ? -3.936 5.224 -14.876 1.00 72.94 94 GLY A C 1
ATOM 670 O O . GLY A 1 94 ? -3.169 4.924 -15.787 1.00 72.94 94 GLY A O 1
ATOM 671 N N . GLY A 1 95 ? -5.073 4.556 -14.653 1.00 71.94 95 GLY A N 1
ATOM 672 C CA . GLY A 1 95 ? -5.511 3.409 -15.458 1.00 71.94 95 GLY A CA 1
ATOM 673 C C . GLY A 1 95 ? -5.728 3.752 -16.934 1.00 71.94 95 GLY A C 1
ATOM 674 O O . GLY A 1 95 ? -5.276 3.017 -17.810 1.00 71.94 95 GLY A O 1
ATOM 675 N N . LEU A 1 96 ? -6.348 4.900 -17.221 1.00 80.94 96 LEU A N 1
ATOM 676 C CA . LEU A 1 96 ? -6.563 5.384 -18.585 1.00 80.94 96 LEU A CA 1
ATOM 677 C C . LEU A 1 96 ? -5.232 5.602 -19.320 1.00 80.94 96 LEU A C 1
ATOM 679 O O . LEU A 1 96 ? -5.072 5.140 -20.448 1.00 80.94 96 LEU A O 1
ATOM 683 N N . VAL A 1 97 ? -4.259 6.254 -18.672 1.00 78.38 97 VAL A N 1
ATOM 684 C CA . VAL A 1 97 ? -2.926 6.494 -19.252 1.00 78.38 97 VAL A CA 1
ATOM 685 C C . VAL A 1 97 ? -2.219 5.172 -19.570 1.00 78.38 97 VAL A C 1
ATOM 687 O O . VAL A 1 97 ? -1.669 5.038 -20.661 1.00 78.38 97 VAL A O 1
ATOM 690 N N . ILE A 1 98 ? -2.288 4.175 -18.676 1.00 74.88 98 ILE A N 1
ATOM 691 C CA . ILE A 1 98 ? -1.735 2.825 -18.910 1.00 74.88 98 ILE A CA 1
ATOM 692 C C . ILE A 1 98 ? -2.364 2.182 -20.143 1.00 74.88 98 ILE A C 1
ATOM 694 O O . ILE A 1 98 ? -1.647 1.652 -20.988 1.00 74.88 98 ILE A O 1
ATOM 698 N N . ILE A 1 99 ? -3.694 2.232 -20.262 1.00 80.12 99 ILE A N 1
ATOM 699 C CA . ILE A 1 99 ? -4.420 1.626 -21.385 1.00 80.12 99 ILE A CA 1
ATOM 700 C C . ILE A 1 99 ? -4.014 2.293 -22.701 1.00 80.12 99 ILE A C 1
ATOM 702 O O . ILE A 1 99 ? -3.721 1.590 -23.665 1.00 80.12 99 ILE A O 1
ATOM 706 N N . VAL A 1 100 ? -3.933 3.628 -22.735 1.00 80.69 100 VAL A N 1
ATOM 707 C CA . VAL A 1 100 ? -3.486 4.381 -23.918 1.00 80.69 100 VAL A CA 1
ATOM 708 C C . VAL A 1 100 ? -2.058 3.986 -24.310 1.00 80.69 100 VAL A C 1
ATOM 710 O O . VAL A 1 100 ? -1.786 3.754 -25.489 1.00 80.69 100 VAL A O 1
ATOM 713 N N . PHE A 1 101 ? -1.157 3.841 -23.334 1.00 72.00 101 PHE A N 1
ATOM 714 C CA . PHE A 1 101 ? 0.226 3.424 -23.578 1.00 72.00 101 PHE A CA 1
ATOM 715 C C . PHE A 1 101 ? 0.325 1.964 -24.055 1.00 72.00 101 PHE A C 1
ATOM 717 O O . PHE A 1 101 ? 1.087 1.660 -24.972 1.00 72.00 101 PHE A O 1
ATOM 724 N N . GLY A 1 102 ? -0.486 1.063 -23.495 1.00 75.75 102 GLY A N 1
ATOM 725 C CA . GLY A 1 102 ? -0.583 -0.332 -23.931 1.00 75.75 102 GLY A CA 1
ATOM 726 C C . GLY A 1 102 ? -1.121 -0.464 -25.356 1.00 75.75 102 GLY A C 1
ATOM 727 O O . GLY A 1 102 ? -0.568 -1.213 -26.160 1.00 75.75 102 GLY A O 1
ATOM 728 N N . LEU A 1 103 ? -2.135 0.329 -25.714 1.00 79.56 103 LEU A N 1
ATOM 729 C CA . LEU A 1 103 ? -2.666 0.394 -27.080 1.00 79.56 103 LEU A CA 1
ATOM 730 C C . LEU A 1 103 ? -1.620 0.914 -28.079 1.00 79.56 103 LEU A C 1
ATOM 732 O O . LEU A 1 103 ? -1.576 0.456 -29.223 1.00 79.56 103 LEU A O 1
ATOM 736 N N . HIS A 1 104 ? -0.768 1.849 -27.644 1.00 72.50 104 HIS A N 1
ATOM 737 C CA . HIS A 1 104 ? 0.342 2.357 -28.446 1.00 72.50 104 HIS A CA 1
ATOM 738 C C . HIS A 1 104 ? 1.403 1.274 -28.708 1.00 72.50 104 HIS A C 1
ATOM 740 O O . HIS A 1 104 ? 1.829 1.119 -29.852 1.00 72.50 104 HIS A O 1
ATOM 746 N N . LEU A 1 105 ? 1.763 0.475 -27.692 1.00 66.06 105 LEU A N 1
ATOM 747 C CA . LEU A 1 105 ? 2.733 -0.627 -27.812 1.00 66.06 105 LEU A CA 1
ATOM 748 C C . LEU A 1 105 ? 2.263 -1.764 -28.732 1.00 66.06 105 LEU A C 1
ATOM 750 O O . LEU A 1 105 ? 3.070 -2.350 -29.443 1.00 66.06 105 LEU A O 1
ATOM 754 N N . ILE A 1 106 ? 0.960 -2.059 -28.780 1.00 72.19 106 ILE A N 1
ATOM 755 C CA . ILE A 1 106 ? 0.409 -3.079 -29.698 1.00 72.19 106 ILE A CA 1
ATOM 756 C C . ILE A 1 106 ? 0.489 -2.621 -31.170 1.00 72.19 106 ILE A C 1
ATOM 758 O O . ILE A 1 106 ? 0.349 -3.422 -32.093 1.00 72.19 106 ILE A O 1
ATOM 762 N N . GLY A 1 107 ? 0.739 -1.331 -31.420 1.00 65.25 107 GLY A N 1
ATOM 763 C CA . GLY A 1 107 ? 0.910 -0.799 -32.770 1.00 65.25 107 GLY A CA 1
ATOM 764 C C . GLY A 1 107 ? -0.395 -0.671 -33.566 1.00 65.25 107 GLY A C 1
ATOM 765 O O . GLY A 1 107 ? -0.339 -0.398 -34.766 1.00 65.25 107 GLY A O 1
ATOM 766 N N . LEU A 1 108 ? -1.564 -0.824 -32.921 1.00 59.75 108 LEU A N 1
ATOM 767 C CA . LEU A 1 108 ? -2.878 -0.618 -33.553 1.00 59.75 108 LEU A CA 1
ATOM 768 C C . LEU A 1 108 ? -3.159 0.869 -33.841 1.00 59.75 108 LEU A C 1
ATOM 770 O O . LEU A 1 108 ? -3.840 1.193 -34.810 1.00 59.75 108 LEU A O 1
ATOM 774 N N . LEU A 1 109 ? -2.576 1.780 -33.056 1.00 48.69 109 LEU A N 1
ATOM 775 C CA . LEU A 1 109 ? -2.533 3.216 -33.339 1.00 48.69 109 LEU A CA 1
ATOM 776 C C . LEU A 1 109 ? -1.145 3.593 -33.867 1.00 48.69 109 LEU A C 1
ATOM 778 O O . LEU A 1 109 ? -0.351 4.239 -33.182 1.00 48.69 109 LEU A O 1
ATOM 782 N N . LYS A 1 110 ? -0.841 3.215 -35.115 1.00 47.88 110 LYS A N 1
ATOM 783 C CA . LYS A 1 110 ? 0.262 3.837 -35.865 1.00 47.88 110 LYS A CA 1
ATOM 784 C C . LYS A 1 110 ? -0.091 5.300 -36.137 1.00 47.88 110 LYS A C 1
ATOM 786 O O . LYS A 1 110 ? -0.537 5.656 -37.226 1.00 47.88 110 LYS A O 1
ATOM 791 N N . ILE A 1 111 ? 0.115 6.171 -35.151 1.00 49.31 111 ILE A N 1
ATOM 792 C CA . ILE A 1 111 ? 0.104 7.616 -35.363 1.00 49.31 111 ILE A CA 1
ATOM 793 C C . ILE A 1 111 ? 1.300 7.919 -36.273 1.00 49.31 111 ILE A C 1
ATOM 795 O O . ILE A 1 111 ? 2.438 8.050 -35.824 1.00 49.31 111 ILE A O 1
ATOM 799 N N . LYS A 1 112 ? 1.032 8.026 -37.582 1.00 44.66 112 LYS A N 1
ATOM 800 C CA . LYS A 1 112 ? 1.984 8.434 -38.635 1.00 44.66 112 LYS A CA 1
ATOM 801 C C . LYS A 1 112 ? 2.744 9.726 -38.296 1.00 44.66 112 LYS A C 1
ATOM 803 O O . LYS A 1 112 ? 3.784 9.986 -38.886 1.00 44.66 112 LYS A O 1
ATOM 808 N N . TYR A 1 113 ? 2.237 10.518 -37.351 1.00 48.38 113 TYR A N 1
ATOM 809 C CA . TYR A 1 113 ? 2.851 11.753 -36.876 1.00 48.38 113 TYR A CA 1
ATOM 810 C C . TYR A 1 113 ? 4.061 11.532 -35.948 1.00 48.38 113 TYR A C 1
ATOM 812 O O . TYR A 1 113 ? 4.976 12.345 -35.963 1.00 48.38 113 TYR A O 1
ATOM 820 N N . LEU A 1 114 ? 4.103 10.425 -35.191 1.00 44.12 114 LEU A N 1
ATOM 821 C CA . LEU A 1 114 ? 5.198 10.104 -34.257 1.00 44.12 114 LEU A CA 1
ATOM 822 C C . LEU A 1 114 ? 6.234 9.140 -34.861 1.00 44.12 114 LEU A C 1
ATOM 824 O O . LEU A 1 114 ? 7.379 9.103 -34.430 1.00 44.12 114 LEU A O 1
ATOM 828 N N . TYR A 1 115 ? 5.837 8.403 -35.903 1.00 44.53 115 TYR A N 1
ATOM 829 C CA . TYR A 1 115 ? 6.727 7.633 -36.783 1.00 44.53 115 TYR A CA 1
ATOM 830 C C . TYR A 1 115 ? 7.234 8.451 -37.974 1.00 44.53 115 TYR A C 1
ATOM 832 O O . TYR A 1 115 ? 7.804 7.897 -38.917 1.00 44.53 115 TYR A O 1
ATOM 840 N N . LYS A 1 116 ? 7.006 9.771 -37.959 1.00 41.25 116 LYS A N 1
ATOM 841 C CA . LYS A 1 116 ? 7.662 10.670 -38.895 1.00 41.25 116 LYS A CA 1
ATOM 842 C C . LYS A 1 116 ? 9.124 10.703 -38.479 1.00 41.25 116 LYS A C 1
ATOM 844 O O . LYS A 1 116 ? 9.529 11.459 -37.602 1.00 41.25 116 LYS A O 1
ATOM 849 N N . ASP A 1 117 ? 9.862 9.781 -39.082 1.00 43.59 117 ASP A N 1
ATOM 850 C CA . ASP A 1 117 ? 11.306 9.693 -39.104 1.00 43.59 117 ASP A CA 1
ATOM 851 C C . ASP A 1 117 ? 11.808 10.991 -39.734 1.00 43.59 117 ASP A C 1
ATOM 853 O O . ASP A 1 117 ? 12.088 11.097 -40.930 1.00 43.59 117 ASP A O 1
ATOM 857 N N . THR A 1 118 ? 11.831 12.045 -38.921 1.00 37.12 118 THR A N 1
ATOM 858 C CA . THR A 1 118 ? 12.613 13.231 -39.194 1.00 37.12 118 THR A CA 1
ATOM 859 C C . THR A 1 118 ? 14.052 12.794 -38.988 1.00 37.12 118 THR A C 1
ATOM 861 O O . THR A 1 118 ? 14.719 13.130 -38.012 1.00 37.12 118 THR A O 1
ATOM 864 N N . ARG A 1 119 ? 14.547 12.064 -39.986 1.00 39.94 119 ARG A N 1
ATOM 865 C CA . ARG A 1 119 ? 15.945 11.782 -40.305 1.00 39.94 119 ARG A CA 1
ATOM 866 C C . ARG A 1 119 ? 16.696 13.080 -40.673 1.00 39.94 119 ARG A C 1
ATOM 868 O O . ARG A 1 119 ? 17.604 13.077 -41.492 1.00 39.94 119 ARG A O 1
ATOM 875 N N . GLN A 1 120 ? 16.266 14.192 -40.071 1.00 34.91 120 GLN A N 1
ATOM 876 C CA . GLN A 1 120 ? 16.854 15.525 -40.039 1.00 34.91 120 GLN A CA 1
ATOM 877 C C . GLN A 1 120 ? 17.221 15.915 -38.597 1.00 34.91 120 GLN A C 1
ATOM 879 O O . GLN A 1 120 ? 17.291 17.099 -38.277 1.00 34.91 120 GLN A O 1
ATOM 884 N N . PHE A 1 121 ? 17.472 14.955 -37.698 1.00 38.84 121 PHE A N 1
ATOM 885 C CA . PHE A 1 121 ? 18.343 15.266 -36.567 1.00 38.84 121 PHE A CA 1
ATOM 886 C C . PHE A 1 121 ? 19.753 15.396 -37.122 1.00 38.84 121 PHE A C 1
ATOM 888 O O . PHE A 1 121 ? 20.479 14.416 -37.271 1.00 38.84 121 PHE A O 1
ATOM 895 N N . SER A 1 122 ? 20.037 16.632 -37.528 1.00 36.25 122 SER A N 1
ATOM 896 C CA . SER A 1 122 ? 21.313 17.138 -37.982 1.00 36.25 122 SER A CA 1
ATOM 897 C C . SER A 1 122 ? 22.479 16.509 -37.236 1.00 36.25 122 SER A C 1
ATOM 899 O O . SER A 1 122 ? 22.468 16.362 -36.012 1.00 36.25 122 SER A O 1
ATOM 901 N N . ASN A 1 123 ? 23.494 16.199 -38.037 1.00 43.41 123 ASN A N 1
ATOM 902 C CA . ASN A 1 123 ? 24.902 16.373 -37.725 1.00 43.41 123 ASN A CA 1
ATOM 903 C C . ASN A 1 123 ? 25.163 17.272 -36.501 1.00 43.41 123 ASN A C 1
ATOM 905 O O . ASN A 1 123 ? 24.605 18.360 -36.388 1.00 43.41 123 ASN A O 1
ATOM 909 N N . GLU A 1 124 ? 26.097 16.814 -35.665 1.00 43.66 124 GLU A N 1
ATOM 910 C CA . GLU A 1 124 ? 26.838 17.608 -34.677 1.00 43.66 124 GLU A CA 1
ATOM 911 C C . GLU A 1 124 ? 26.098 17.990 -33.383 1.00 43.66 124 GLU A C 1
ATOM 913 O O . GLU A 1 124 ? 25.754 19.143 -33.138 1.00 43.66 124 GLU A O 1
ATOM 918 N N . LYS A 1 125 ? 25.980 17.032 -32.455 1.00 41.66 125 LYS A N 1
ATOM 919 C CA . LYS A 1 125 ? 26.565 17.178 -31.103 1.00 41.66 125 LYS A CA 1
ATOM 920 C C . LYS A 1 125 ? 26.409 15.890 -30.293 1.00 41.66 125 LYS A C 1
ATOM 922 O O . LYS A 1 125 ? 25.352 15.259 -30.350 1.00 41.66 125 LYS A O 1
ATOM 927 N N . PRO A 1 126 ? 27.428 15.507 -29.504 1.00 44.12 126 PRO A N 1
ATOM 928 C CA . PRO A 1 126 ? 27.370 14.301 -28.700 1.00 44.12 126 PRO A CA 1
ATOM 929 C C . PRO A 1 126 ? 26.275 14.489 -27.654 1.00 44.12 126 PRO A C 1
ATOM 931 O O . PRO A 1 126 ? 26.357 15.380 -26.805 1.00 44.12 126 PRO A O 1
ATOM 934 N N . ARG A 1 127 ? 25.240 13.647 -27.685 1.00 45.91 127 ARG A N 1
ATOM 935 C CA . ARG A 1 127 ? 24.326 13.509 -26.546 1.00 45.91 127 ARG A CA 1
ATOM 936 C C . ARG A 1 127 ? 25.057 12.753 -25.430 1.00 45.91 127 ARG A C 1
ATOM 938 O O . ARG A 1 127 ? 24.735 11.611 -25.128 1.00 45.91 127 ARG A O 1
ATOM 945 N N . GLY A 1 128 ? 26.068 13.403 -24.849 1.00 65.25 128 GLY A N 1
ATOM 946 C CA . GLY A 1 128 ? 26.687 13.006 -23.586 1.00 65.25 128 GLY A CA 1
ATOM 947 C C . GLY A 1 128 ? 25.704 13.158 -22.421 1.00 65.25 128 GLY A C 1
ATOM 948 O O . GLY A 1 128 ? 24.602 13.661 -22.634 1.00 65.25 128 GLY A O 1
ATOM 949 N N . MET A 1 129 ? 26.113 12.715 -21.222 1.00 54.81 129 MET A N 1
ATOM 950 C CA . MET A 1 129 ? 25.466 12.733 -19.882 1.00 54.81 129 MET A CA 1
ATOM 951 C C . MET A 1 129 ? 24.025 13.282 -19.728 1.00 54.81 129 MET A C 1
ATOM 953 O O . MET A 1 129 ? 23.197 12.643 -19.076 1.00 54.81 129 MET A O 1
ATOM 957 N N . LEU A 1 130 ? 23.690 14.436 -20.313 1.00 63.38 130 LEU A N 1
ATOM 958 C CA . LEU A 1 130 ? 22.323 14.965 -20.420 1.00 63.38 130 LEU A CA 1
ATOM 959 C C . LEU A 1 130 ? 21.340 13.995 -21.110 1.00 63.38 130 LEU A C 1
ATOM 961 O O . LEU A 1 130 ? 20.180 13.899 -20.706 1.00 63.38 130 LEU A O 1
ATOM 965 N N . GLY A 1 131 ? 21.791 13.259 -22.132 1.00 66.44 131 GLY A N 1
ATOM 966 C CA . GLY A 1 131 ? 20.977 12.257 -22.828 1.00 66.44 131 GLY A CA 1
ATOM 967 C C . GLY A 1 131 ? 20.601 11.080 -21.922 1.00 66.44 131 GLY A C 1
ATOM 968 O O . GLY A 1 131 ? 19.443 10.677 -21.874 1.00 66.44 131 GLY A O 1
ATOM 969 N N . SER A 1 132 ? 21.553 10.580 -21.129 1.00 67.44 132 SER A N 1
ATOM 970 C CA . SER A 1 132 ? 21.303 9.524 -20.136 1.00 67.44 132 SER A CA 1
ATOM 971 C C . SER A 1 132 ? 20.428 9.994 -18.971 1.00 67.44 132 SER A C 1
ATOM 973 O O . SER A 1 132 ? 19.590 9.230 -18.497 1.00 67.44 132 SER A O 1
ATOM 975 N N . LEU A 1 133 ? 20.574 11.253 -18.539 1.00 71.88 133 LEU A N 1
ATOM 976 C CA . LEU A 1 133 ? 19.775 11.824 -17.452 1.00 71.88 133 LEU A CA 1
ATOM 977 C C . LEU A 1 133 ? 18.299 11.979 -17.855 1.00 71.88 133 LEU A C 1
ATOM 979 O O . LEU A 1 133 ? 17.404 11.531 -17.141 1.00 71.88 133 LEU A O 1
ATOM 983 N N . THR A 1 134 ? 18.042 12.577 -19.021 1.00 74.19 134 THR A N 1
ATOM 984 C CA . THR A 1 134 ? 16.678 12.778 -19.546 1.00 74.19 134 THR A CA 1
ATOM 985 C C . THR A 1 134 ? 15.979 11.459 -19.854 1.00 74.19 134 THR A C 1
ATOM 987 O O . THR A 1 134 ? 14.783 11.319 -19.598 1.00 74.19 134 THR A O 1
ATOM 990 N N . LEU A 1 135 ? 16.729 10.460 -20.324 1.00 71.31 135 LEU A N 1
ATOM 991 C CA . LEU A 1 135 ? 16.207 9.117 -20.537 1.00 71.31 135 LEU A CA 1
ATOM 992 C C . LEU A 1 135 ? 15.795 8.448 -19.219 1.00 71.31 135 LEU A C 1
ATOM 994 O O . LEU A 1 135 ? 14.709 7.880 -19.155 1.00 71.31 135 LEU A O 1
ATOM 998 N N . GLY A 1 136 ? 16.610 8.559 -18.161 1.00 72.50 136 GLY A N 1
ATOM 999 C CA . GLY A 1 136 ? 16.254 8.063 -16.824 1.00 72.50 136 GLY A CA 1
ATOM 1000 C C . GLY A 1 136 ? 14.972 8.703 -16.283 1.00 72.50 136 GLY A C 1
ATOM 1001 O O . GLY A 1 136 ? 14.118 8.010 -15.730 1.00 72.50 136 GLY A O 1
ATOM 1002 N N . ILE A 1 137 ? 14.792 10.003 -16.536 1.00 74.75 137 ILE A N 1
ATOM 1003 C CA . ILE A 1 137 ? 13.590 10.754 -16.155 1.00 74.75 137 ILE A CA 1
ATOM 1004 C C . ILE A 1 137 ? 12.342 10.250 -16.888 1.00 74.75 137 ILE A C 1
ATOM 1006 O O . ILE A 1 137 ? 11.327 9.948 -16.259 1.00 74.75 137 ILE A O 1
ATOM 1010 N N . ALA A 1 138 ? 12.425 10.118 -18.213 1.00 72.19 138 ALA A N 1
ATOM 1011 C CA . ALA A 1 138 ? 11.320 9.630 -19.035 1.00 72.19 138 ALA A CA 1
ATOM 1012 C C . ALA A 1 138 ? 10.910 8.200 -18.651 1.00 72.19 138 ALA A C 1
ATOM 1014 O O . ALA A 1 138 ? 9.724 7.870 -18.613 1.00 72.19 138 ALA A O 1
ATOM 1015 N N . PHE A 1 139 ? 11.894 7.364 -18.323 1.00 73.00 139 PHE A N 1
ATOM 1016 C CA . PHE A 1 139 ? 11.679 5.977 -17.937 1.00 73.00 139 PHE A CA 1
ATOM 1017 C C . PHE A 1 139 ? 10.983 5.856 -16.578 1.00 73.00 139 PHE A C 1
ATOM 1019 O O . PHE A 1 139 ? 9.984 5.149 -16.463 1.00 73.00 139 PHE A O 1
ATOM 1026 N N . ALA A 1 140 ? 11.448 6.604 -15.571 1.00 73.81 140 ALA A N 1
ATOM 1027 C CA . ALA A 1 140 ? 10.804 6.649 -14.260 1.00 73.81 140 ALA A CA 1
ATOM 1028 C C . ALA A 1 140 ? 9.353 7.149 -14.367 1.00 73.81 140 ALA A C 1
ATOM 1030 O O . ALA A 1 140 ? 8.441 6.530 -13.817 1.00 73.81 140 ALA A O 1
ATOM 1031 N N . ALA A 1 141 ? 9.113 8.202 -15.156 1.00 72.50 141 ALA A N 1
ATOM 1032 C CA . ALA A 1 141 ? 7.770 8.725 -15.390 1.00 72.50 141 ALA A CA 1
ATOM 1033 C C . ALA A 1 141 ? 6.848 7.684 -16.055 1.00 72.50 141 ALA A C 1
ATOM 1035 O O . ALA A 1 141 ? 5.746 7.444 -15.561 1.00 72.50 141 ALA A O 1
ATOM 1036 N N . GLY A 1 142 ? 7.313 7.007 -17.112 1.00 72.56 142 GLY A N 1
ATOM 1037 C CA . GLY A 1 142 ? 6.532 5.992 -17.828 1.00 72.56 142 GLY A CA 1
ATOM 1038 C C . GLY A 1 142 ? 6.236 4.730 -17.012 1.00 72.56 142 GLY A C 1
ATOM 1039 O O . GLY A 1 142 ? 5.257 4.036 -17.277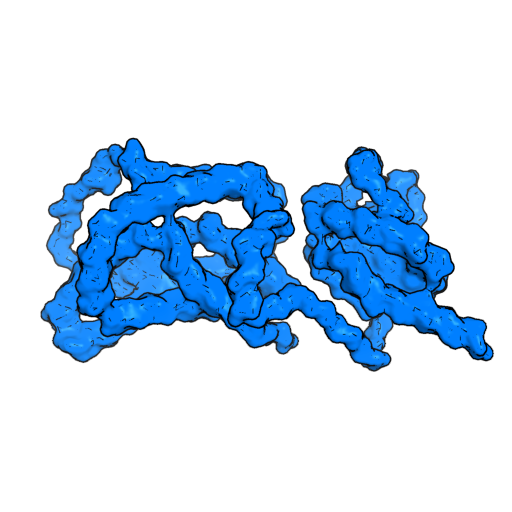 1.00 72.56 142 GLY A O 1
ATOM 1040 N N . TRP A 1 143 ? 7.058 4.431 -16.005 1.00 72.69 143 TRP A N 1
ATOM 1041 C CA . TRP A 1 143 ? 6.944 3.217 -15.190 1.00 72.69 143 TRP A CA 1
ATOM 1042 C C . TRP A 1 143 ? 6.205 3.392 -13.866 1.00 72.69 143 TRP A C 1
ATOM 1044 O O . TRP A 1 143 ? 5.746 2.400 -13.289 1.00 72.69 143 TRP A O 1
ATOM 1054 N N . THR A 1 144 ? 6.020 4.637 -13.420 1.00 72.62 144 THR A N 1
ATOM 1055 C CA . THR A 1 144 ? 5.199 4.997 -12.252 1.00 72.62 144 THR A CA 1
ATOM 1056 C C . THR A 1 144 ? 3.873 4.230 -12.163 1.00 72.62 144 THR A C 1
ATOM 1058 O O . THR A 1 144 ? 3.568 3.729 -11.085 1.00 72.62 144 THR A O 1
ATOM 1061 N N . PRO A 1 145 ? 3.082 4.054 -13.238 1.00 68.25 145 PRO A N 1
ATOM 1062 C CA . PRO A 1 145 ? 1.791 3.389 -13.100 1.00 68.25 145 PRO A CA 1
ATOM 1063 C C . PRO A 1 145 ? 1.860 1.870 -12.849 1.00 68.25 145 PRO A C 1
ATOM 1065 O O . PRO A 1 145 ? 0.966 1.324 -12.206 1.00 68.25 145 PRO A O 1
ATOM 1068 N N . CYS A 1 146 ? 2.898 1.179 -13.335 1.00 66.44 146 CYS A N 1
ATOM 1069 C CA . CYS A 1 146 ? 3.041 -0.277 -13.170 1.00 66.44 146 CYS A CA 1
ATOM 1070 C C . CYS A 1 146 ? 3.782 -0.639 -11.876 1.00 66.44 146 CYS A C 1
ATOM 1072 O O . CYS A 1 146 ? 3.490 -1.656 -11.253 1.00 66.44 146 CYS A O 1
ATOM 1074 N N . ILE A 1 147 ? 4.732 0.203 -11.463 1.00 73.06 147 ILE A N 1
ATOM 1075 C CA . ILE A 1 147 ? 5.517 0.023 -10.231 1.00 73.06 147 ILE A CA 1
ATOM 1076 C C . ILE A 1 147 ? 4.829 0.696 -9.038 1.00 73.06 147 ILE A C 1
ATOM 1078 O O . ILE A 1 147 ? 5.083 0.336 -7.892 1.00 73.06 147 ILE A O 1
ATOM 1082 N N . GLY A 1 148 ? 3.899 1.617 -9.294 1.00 72.06 148 GLY A N 1
ATOM 1083 C CA . GLY A 1 148 ? 3.146 2.367 -8.292 1.00 72.06 148 GLY A CA 1
ATOM 1084 C C . GLY A 1 148 ? 2.557 1.513 -7.166 1.00 72.06 148 GLY A C 1
ATOM 1085 O O . GLY A 1 148 ? 2.753 1.880 -6.012 1.00 72.06 148 GLY A O 1
ATOM 1086 N N . PRO A 1 149 ? 1.915 0.359 -7.434 1.00 66.81 149 PRO A N 1
ATOM 1087 C CA . PRO A 1 149 ? 1.413 -0.513 -6.369 1.00 66.81 149 PRO A CA 1
ATOM 1088 C C . PRO A 1 149 ? 2.522 -1.091 -5.476 1.00 66.81 149 PRO A C 1
ATOM 1090 O O . PRO A 1 149 ? 2.369 -1.148 -4.258 1.00 66.81 149 PRO A O 1
ATOM 1093 N N . ILE A 1 150 ? 3.654 -1.481 -6.068 1.00 68.88 150 ILE A N 1
ATOM 1094 C CA . ILE A 1 150 ? 4.796 -2.066 -5.351 1.00 68.88 150 ILE A CA 1
ATOM 1095 C C . ILE A 1 150 ? 5.482 -0.988 -4.505 1.00 68.88 150 ILE A C 1
ATOM 1097 O O . ILE A 1 150 ? 5.683 -1.168 -3.305 1.00 68.88 150 ILE A O 1
ATOM 1101 N N . LEU A 1 151 ? 5.780 0.165 -5.110 1.00 69.00 151 LEU A N 1
ATOM 1102 C CA . LEU A 1 151 ? 6.350 1.321 -4.415 1.00 69.00 151 LEU A CA 1
ATOM 1103 C C . LEU A 1 151 ? 5.414 1.847 -3.327 1.00 69.00 151 LEU A C 1
ATOM 1105 O O . LEU A 1 151 ? 5.877 2.161 -2.237 1.00 69.00 151 LEU A O 1
ATOM 1109 N N . GLY A 1 152 ? 4.107 1.895 -3.585 1.00 70.50 152 GLY A N 1
ATOM 1110 C CA . GLY A 1 152 ? 3.094 2.291 -2.610 1.00 70.50 152 GLY A CA 1
ATOM 1111 C C . GLY A 1 152 ? 3.053 1.358 -1.401 1.00 70.50 152 GLY A C 1
ATOM 1112 O O . GLY A 1 152 ? 2.993 1.839 -0.274 1.00 70.50 152 GLY A O 1
ATOM 1113 N N . GLY A 1 153 ? 3.174 0.042 -1.611 1.00 69.19 153 GLY A N 1
ATOM 1114 C CA . GLY A 1 153 ? 3.293 -0.933 -0.523 1.00 69.19 153 GLY A CA 1
ATOM 1115 C C . GLY A 1 153 ? 4.553 -0.723 0.320 1.00 69.19 153 GLY A C 1
ATOM 1116 O O . GLY A 1 153 ? 4.480 -0.694 1.547 1.00 69.19 153 GLY A O 1
ATOM 1117 N N . ILE A 1 154 ? 5.699 -0.490 -0.329 1.00 69.38 154 ILE A N 1
ATOM 1118 C CA . ILE A 1 154 ? 6.975 -0.212 0.349 1.00 69.38 154 ILE A CA 1
ATOM 1119 C C . ILE A 1 154 ? 6.912 1.105 1.138 1.00 69.38 154 ILE A C 1
ATOM 1121 O O . ILE A 1 154 ? 7.358 1.161 2.283 1.00 69.38 154 ILE A O 1
ATOM 1125 N N . ILE A 1 155 ? 6.340 2.161 0.557 1.00 68.94 155 ILE A N 1
ATOM 1126 C CA . ILE A 1 155 ? 6.161 3.460 1.220 1.00 68.94 155 ILE A CA 1
ATOM 1127 C C . ILE A 1 155 ? 5.164 3.337 2.382 1.00 68.94 155 ILE A C 1
ATOM 1129 O O . ILE A 1 155 ? 5.406 3.900 3.447 1.00 68.94 155 ILE A O 1
ATOM 1133 N N . GLY A 1 156 ? 4.091 2.557 2.224 1.00 68.56 156 GLY A N 1
ATOM 1134 C CA . GLY A 1 156 ? 3.139 2.252 3.295 1.00 68.56 156 GLY A CA 1
ATOM 1135 C C . GLY A 1 156 ? 3.796 1.525 4.470 1.00 68.56 156 GLY A C 1
ATOM 1136 O O . GLY A 1 156 ? 3.608 1.911 5.621 1.00 68.56 156 GLY A O 1
ATOM 1137 N N . LEU A 1 157 ? 4.652 0.539 4.190 1.00 64.50 157 LEU A N 1
ATOM 1138 C CA . LEU A 1 157 ? 5.489 -0.127 5.196 1.00 64.50 157 LEU A CA 1
ATOM 1139 C C . LEU A 1 157 ? 6.504 0.833 5.841 1.00 64.50 157 LEU A C 1
ATOM 1141 O O . LEU A 1 157 ? 6.778 0.749 7.037 1.00 64.50 157 LEU A O 1
ATOM 1145 N N . ALA A 1 158 ? 7.067 1.771 5.078 1.00 64.31 158 ALA A N 1
ATOM 1146 C CA . ALA A 1 158 ? 7.978 2.783 5.609 1.00 64.31 158 ALA A CA 1
ATOM 1147 C C . ALA A 1 158 ? 7.262 3.790 6.531 1.00 64.31 158 ALA A C 1
ATOM 1149 O O . ALA A 1 158 ? 7.856 4.263 7.503 1.00 64.31 158 ALA A O 1
ATOM 1150 N N . ALA A 1 159 ? 5.983 4.080 6.269 1.00 61.22 159 ALA A N 1
ATOM 1151 C CA . ALA A 1 159 ? 5.164 4.947 7.112 1.00 61.22 159 ALA A CA 1
ATOM 1152 C C . ALA A 1 159 ? 4.962 4.359 8.518 1.00 61.22 159 ALA A C 1
ATOM 1154 O O . ALA A 1 159 ? 4.975 5.104 9.496 1.00 61.22 159 ALA A O 1
ATOM 1155 N N . THR A 1 160 ? 4.868 3.031 8.645 1.00 63.38 160 THR A N 1
ATOM 1156 C CA . THR A 1 160 ? 4.706 2.358 9.945 1.00 63.38 160 THR A CA 1
ATOM 1157 C C . THR A 1 160 ? 6.021 2.170 10.710 1.00 63.38 160 THR A C 1
ATOM 1159 O O . THR A 1 160 ? 5.997 1.978 11.922 1.00 63.38 160 THR A O 1
ATOM 1162 N N . SER A 1 161 ? 7.179 2.262 10.043 1.00 56.06 161 SER A N 1
ATOM 1163 C CA . SER A 1 161 ? 8.498 1.925 10.611 1.00 56.06 161 SER A CA 1
ATOM 1164 C C . SER A 1 161 ? 9.402 3.131 10.937 1.00 56.06 161 SER A C 1
ATOM 1166 O O . SER A 1 161 ? 10.589 2.958 11.224 1.00 56.06 161 SER A O 1
ATOM 1168 N N . GLY A 1 162 ? 8.855 4.354 10.974 1.00 53.03 162 GLY A N 1
ATOM 1169 C CA . GLY A 1 162 ? 9.535 5.517 11.576 1.00 53.03 162 GLY A CA 1
ATOM 1170 C C . GLY A 1 162 ? 9.828 6.712 10.658 1.00 53.03 162 GLY A C 1
ATOM 1171 O O . GLY A 1 162 ? 10.850 7.377 10.836 1.00 53.03 162 GLY A O 1
ATOM 1172 N N . GLY A 1 163 ? 8.929 7.032 9.721 1.00 61.53 163 GLY A N 1
ATOM 1173 C CA . GLY A 1 163 ? 8.867 8.344 9.062 1.00 61.53 163 GLY A CA 1
ATOM 1174 C C . GLY A 1 163 ? 9.656 8.492 7.752 1.00 61.53 163 GLY A C 1
ATOM 1175 O O . GLY A 1 163 ? 10.218 7.543 7.209 1.00 61.53 163 GLY A O 1
ATOM 1176 N N . TRP A 1 164 ? 9.690 9.727 7.235 1.00 63.62 164 TRP A N 1
ATOM 1177 C CA . TRP A 1 164 ? 10.222 10.113 5.912 1.00 63.62 164 TRP A CA 1
ATOM 1178 C C . TRP A 1 164 ? 11.649 9.622 5.607 1.00 63.62 164 TRP A C 1
ATOM 1180 O O . TRP A 1 164 ? 11.972 9.337 4.454 1.00 63.62 164 TRP A O 1
ATOM 1190 N N . LYS A 1 165 ? 12.491 9.454 6.635 1.00 69.38 165 LYS A N 1
ATOM 1191 C CA . LYS A 1 165 ? 13.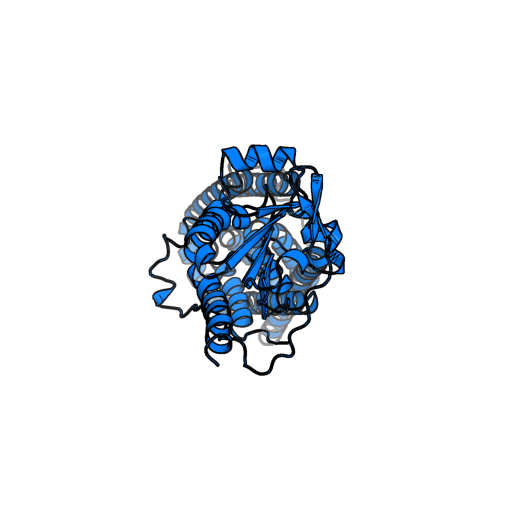869 8.950 6.498 1.00 69.38 165 LYS A CA 1
ATOM 1192 C C . LYS A 1 165 ? 13.919 7.486 6.048 1.00 69.38 165 LYS A C 1
ATOM 1194 O O . LYS A 1 165 ? 14.781 7.133 5.246 1.00 69.38 165 LYS A O 1
ATOM 1199 N N . SER A 1 166 ? 12.987 6.652 6.513 1.00 68.25 166 SER A N 1
ATOM 1200 C CA . SER A 1 166 ? 12.903 5.242 6.118 1.00 68.25 166 SER A CA 1
ATOM 1201 C C . SER A 1 166 ? 12.494 5.115 4.650 1.00 68.25 166 SER A C 1
ATOM 1203 O O . SER A 1 166 ? 13.133 4.385 3.899 1.00 68.25 166 SER A O 1
ATOM 1205 N N . GLY A 1 167 ? 11.506 5.897 4.199 1.00 68.69 167 GLY A N 1
ATOM 1206 C CA . GLY A 1 167 ? 11.090 5.919 2.790 1.00 68.69 167 GLY A CA 1
ATOM 1207 C C . GLY A 1 167 ? 12.217 6.345 1.842 1.00 68.69 167 GLY A C 1
ATOM 1208 O O . GLY A 1 167 ? 12.397 5.747 0.779 1.00 68.69 167 GLY A O 1
ATOM 1209 N N . LEU A 1 168 ? 13.032 7.318 2.263 1.00 73.31 168 LEU A N 1
ATOM 1210 C CA . LEU A 1 168 ? 14.212 7.763 1.520 1.00 73.31 168 LEU A CA 1
ATOM 1211 C C . LEU A 1 168 ? 15.263 6.646 1.393 1.00 73.31 168 LEU A C 1
ATOM 1213 O O . LEU A 1 168 ? 15.775 6.393 0.303 1.00 73.31 168 LEU A O 1
ATOM 1217 N N . LEU A 1 169 ? 15.544 5.944 2.497 1.00 76.38 169 LEU A N 1
ATOM 1218 C CA . LEU A 1 169 ? 16.525 4.859 2.538 1.00 76.38 169 LEU A CA 1
ATOM 1219 C C . LEU A 1 169 ? 16.090 3.665 1.672 1.00 76.38 169 LEU A C 1
ATOM 1221 O O . LEU A 1 169 ? 16.885 3.157 0.885 1.00 76.38 169 LEU A O 1
ATOM 1225 N N . LEU A 1 170 ? 14.824 3.238 1.766 1.00 72.31 170 LEU A N 1
ATOM 1226 C CA . LEU A 1 170 ? 14.307 2.125 0.960 1.00 72.31 170 LEU A CA 1
ATOM 1227 C C . LEU A 1 170 ? 14.305 2.460 -0.541 1.00 72.31 170 LEU A C 1
ATOM 1229 O O . LEU A 1 170 ? 14.665 1.609 -1.353 1.00 72.31 170 LEU A O 1
ATOM 1233 N N . SER A 1 171 ? 13.981 3.703 -0.909 1.00 72.56 171 SER A N 1
ATOM 1234 C CA . SER A 1 171 ? 14.031 4.168 -2.305 1.00 72.56 171 SER A CA 1
ATOM 1235 C C . SER A 1 171 ? 15.458 4.160 -2.871 1.00 72.56 171 SER A C 1
ATOM 1237 O O . SER A 1 171 ? 15.667 3.825 -4.041 1.00 72.56 171 SER A O 1
ATOM 1239 N N . ALA A 1 172 ? 16.457 4.469 -2.035 1.00 75.62 172 ALA A N 1
ATOM 1240 C CA . ALA A 1 172 ? 17.867 4.389 -2.410 1.00 75.62 172 ALA A CA 1
ATOM 1241 C C . ALA A 1 172 ? 18.313 2.936 -2.657 1.00 75.62 172 ALA A C 1
ATOM 1243 O O . ALA A 1 172 ? 18.941 2.654 -3.678 1.00 75.62 172 ALA A O 1
ATOM 1244 N N . PHE A 1 173 ? 17.936 1.996 -1.784 1.00 80.56 173 PHE A N 1
ATOM 1245 C CA . PHE A 1 173 ? 18.246 0.571 -1.971 1.00 80.56 173 PHE A CA 1
ATOM 1246 C C . PHE A 1 173 ? 17.519 -0.050 -3.171 1.00 80.56 173 PHE A C 1
ATOM 1248 O O . PHE A 1 173 ? 18.107 -0.855 -3.892 1.00 80.56 173 PHE A O 1
ATOM 1255 N N . TYR A 1 174 ? 16.279 0.362 -3.434 1.00 77.88 174 TYR A N 1
ATOM 1256 C CA . TYR A 1 174 ? 15.538 -0.038 -4.631 1.00 77.88 174 TYR A CA 1
ATOM 1257 C C . TYR A 1 174 ? 16.241 0.425 -5.924 1.00 77.88 174 TYR A C 1
ATOM 1259 O O . TYR A 1 174 ? 16.451 -0.366 -6.847 1.00 77.88 174 TYR A O 1
ATOM 1267 N N . SER A 1 175 ? 16.691 1.686 -5.964 1.00 81.00 175 SER A N 1
ATOM 1268 C CA . SER A 1 175 ? 17.449 2.248 -7.097 1.00 81.00 175 SER A CA 1
ATOM 1269 C C . SER A 1 175 ? 18.816 1.570 -7.271 1.00 81.00 175 SER A C 1
ATOM 1271 O O . SER A 1 175 ? 19.255 1.306 -8.395 1.00 81.00 175 SER A O 1
ATOM 1273 N N . ALA A 1 176 ? 19.470 1.209 -6.161 1.00 80.25 176 ALA A N 1
ATOM 1274 C CA . ALA A 1 176 ? 20.698 0.421 -6.180 1.00 80.25 176 ALA A CA 1
ATOM 1275 C C . ALA A 1 176 ? 20.469 -0.982 -6.775 1.00 80.25 176 ALA A C 1
ATOM 1277 O O . ALA A 1 176 ? 21.270 -1.424 -7.596 1.00 80.25 176 ALA A O 1
ATOM 1278 N N . GLY A 1 177 ? 19.355 -1.644 -6.441 1.00 81.31 177 GLY A N 1
ATOM 1279 C CA . GLY A 1 177 ? 18.973 -2.945 -7.004 1.00 81.31 177 GLY A CA 1
ATOM 1280 C C . GLY A 1 177 ? 18.775 -2.919 -8.520 1.00 81.31 177 GLY A C 1
ATOM 1281 O O . GLY A 1 177 ? 19.280 -3.794 -9.218 1.00 81.31 177 GLY A O 1
ATOM 1282 N N . LEU A 1 178 ? 18.125 -1.876 -9.049 1.00 74.31 178 LEU A N 1
ATOM 1283 C CA . LEU A 1 178 ? 17.977 -1.673 -10.498 1.00 74.31 178 LEU A CA 1
ATOM 1284 C C . LEU A 1 178 ? 19.306 -1.354 -11.196 1.00 74.31 178 LEU A C 1
ATOM 1286 O O . LEU A 1 178 ? 19.514 -1.755 -12.339 1.00 74.31 178 LEU A O 1
ATOM 1290 N N . SER A 1 179 ? 20.225 -0.662 -10.522 1.00 77.88 179 SER A N 1
ATOM 1291 C CA . SER A 1 179 ? 21.517 -0.277 -11.103 1.00 77.88 179 SER A CA 1
ATOM 1292 C C . SER A 1 179 ? 22.439 -1.473 -11.361 1.00 77.88 179 SER A C 1
ATOM 1294 O O . SER A 1 179 ? 23.243 -1.434 -12.292 1.00 77.88 179 SER A O 1
ATOM 1296 N N . VAL A 1 180 ? 22.315 -2.551 -10.579 1.00 81.00 180 VAL A N 1
ATOM 1297 C CA . VAL A 1 180 ? 23.183 -3.735 -10.683 1.00 81.00 180 VAL A CA 1
ATOM 1298 C C . VAL A 1 180 ? 23.031 -4.455 -12.038 1.00 81.00 180 VAL A C 1
ATOM 1300 O O . VAL A 1 180 ? 24.043 -4.594 -12.729 1.00 81.00 180 VAL A O 1
ATOM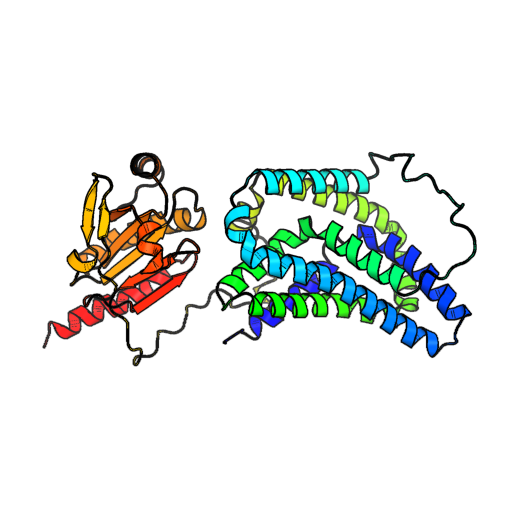 1303 N N . PRO A 1 181 ? 21.823 -4.848 -12.500 1.00 74.75 181 PRO A N 1
ATOM 1304 C CA . PRO A 1 181 ? 21.631 -5.424 -13.835 1.00 74.75 181 PRO A CA 1
ATOM 1305 C C . PRO A 1 181 ? 22.117 -4.527 -14.969 1.00 74.75 181 PRO A C 1
ATOM 1307 O O . PRO A 1 181 ? 22.706 -5.021 -15.932 1.00 74.75 181 PRO A O 1
ATOM 1310 N N . PHE A 1 182 ? 21.908 -3.212 -14.859 1.00 71.50 182 PHE A N 1
ATOM 1311 C CA . PHE A 1 182 ? 22.363 -2.253 -15.865 1.00 71.50 182 PHE A CA 1
ATOM 1312 C C . PHE A 1 182 ? 23.888 -2.201 -15.952 1.00 71.50 182 PHE A C 1
ATOM 1314 O O . PHE A 1 182 ? 24.441 -2.263 -17.051 1.00 71.50 182 PHE A O 1
ATOM 1321 N N . LEU A 1 183 ? 24.573 -2.161 -14.807 1.00 75.00 183 LEU A N 1
ATOM 1322 C CA . LEU A 1 183 ? 26.033 -2.153 -14.754 1.00 75.00 183 LEU A CA 1
ATOM 1323 C C . LEU A 1 183 ? 26.620 -3.452 -15.330 1.00 75.00 183 LEU A C 1
ATOM 1325 O O . LEU A 1 183 ? 27.570 -3.415 -16.114 1.00 75.00 183 LEU A O 1
ATOM 1329 N N . VAL A 1 184 ? 26.015 -4.597 -14.991 1.00 77.44 184 VAL A N 1
ATOM 1330 C CA . VAL A 1 184 ? 26.400 -5.919 -15.512 1.00 77.44 184 VAL A CA 1
ATOM 1331 C C . VAL A 1 184 ? 26.182 -5.997 -17.026 1.00 77.44 184 VAL A C 1
ATOM 1333 O O . VAL A 1 184 ? 27.067 -6.446 -17.753 1.00 77.44 184 VAL A O 1
ATOM 1336 N N . THR A 1 185 ? 25.047 -5.499 -17.523 1.00 67.88 185 THR A N 1
ATOM 1337 C CA . THR A 1 185 ? 24.737 -5.479 -18.962 1.00 67.88 185 THR A CA 1
ATOM 1338 C C . THR A 1 185 ? 25.693 -4.564 -19.731 1.00 67.88 185 THR A C 1
ATOM 1340 O O . THR A 1 185 ? 26.140 -4.919 -20.821 1.00 67.88 185 THR A O 1
ATOM 1343 N N . GLY A 1 186 ? 26.070 -3.418 -19.152 1.00 67.81 186 GLY A N 1
ATOM 1344 C CA . GLY A 1 186 ? 27.056 -2.504 -19.732 1.00 67.81 186 GLY A CA 1
ATOM 1345 C C . GLY A 1 186 ? 28.456 -3.118 -19.843 1.00 67.81 186 GLY A C 1
ATOM 1346 O O . GLY A 1 186 ? 29.125 -2.939 -20.858 1.00 67.81 186 GLY A O 1
ATOM 1347 N N . LEU A 1 187 ? 28.883 -3.897 -18.843 1.00 71.38 187 LEU A N 1
ATOM 1348 C CA . LEU A 1 187 ? 30.162 -4.623 -18.869 1.00 71.38 187 LEU A CA 1
ATOM 1349 C C . LEU A 1 187 ? 30.165 -5.785 -19.880 1.00 71.38 187 LEU A C 1
ATOM 1351 O O . LEU A 1 187 ? 31.211 -6.102 -20.442 1.00 71.38 187 LEU A O 1
ATOM 1355 N N . GLY A 1 188 ? 29.006 -6.403 -20.125 1.00 69.62 188 GLY A N 1
ATOM 1356 C CA . GLY A 1 188 ? 28.825 -7.557 -21.013 1.00 69.62 188 GLY A CA 1
ATOM 1357 C C . GLY A 1 188 ? 28.214 -7.243 -22.384 1.00 69.62 188 GLY A C 1
ATOM 1358 O O . GLY A 1 188 ? 27.649 -8.144 -23.006 1.00 69.62 188 GLY A O 1
ATOM 1359 N N . ILE A 1 189 ? 28.292 -5.994 -22.863 1.00 67.56 189 ILE A N 1
ATOM 1360 C CA . ILE A 1 189 ? 27.507 -5.506 -24.013 1.00 67.56 189 ILE A CA 1
ATOM 1361 C C . ILE A 1 189 ? 27.674 -6.369 -25.281 1.00 67.56 189 ILE A C 1
ATOM 1363 O O . ILE A 1 189 ? 26.683 -6.730 -25.911 1.00 67.56 189 ILE A O 1
ATOM 1367 N N . ASN A 1 190 ? 28.900 -6.786 -25.626 1.00 64.56 190 ASN A N 1
ATOM 1368 C CA . ASN A 1 190 ? 29.162 -7.566 -26.846 1.00 64.56 190 ASN A CA 1
ATOM 1369 C C . ASN A 1 190 ? 28.509 -8.956 -26.809 1.00 64.56 190 ASN A C 1
ATOM 1371 O O . ASN A 1 190 ? 27.960 -9.420 -27.811 1.00 64.56 190 ASN A O 1
ATOM 1375 N N . GLN A 1 191 ? 28.526 -9.616 -25.651 1.00 69.69 191 GLN A N 1
ATOM 1376 C CA . GLN A 1 191 ? 27.954 -10.953 -25.494 1.00 69.69 191 GLN A CA 1
ATOM 1377 C C . GLN A 1 191 ? 26.431 -10.896 -25.351 1.00 69.69 191 GLN A C 1
ATOM 1379 O O . GLN A 1 191 ? 25.715 -11.712 -25.936 1.00 69.69 191 GLN A O 1
ATOM 1384 N N . PHE A 1 192 ? 25.936 -9.872 -24.654 1.00 65.81 192 PHE A N 1
ATOM 1385 C CA . PHE A 1 192 ? 24.513 -9.617 -24.497 1.00 65.81 192 PHE A CA 1
ATOM 1386 C C . PHE A 1 192 ? 23.841 -9.288 -25.835 1.00 65.81 192 PHE A C 1
ATOM 1388 O O . PHE A 1 192 ? 22.813 -9.875 -26.164 1.00 65.81 192 PHE A O 1
ATOM 1395 N N . LEU A 1 193 ? 24.444 -8.424 -26.661 1.00 65.00 193 LEU A N 1
ATOM 1396 C CA . LEU A 1 193 ? 23.906 -8.066 -27.979 1.00 65.00 193 LEU A CA 1
ATOM 1397 C C . LEU A 1 193 ? 23.856 -9.263 -28.939 1.00 65.00 193 LEU A C 1
ATOM 1399 O O . LEU A 1 193 ? 22.896 -9.396 -29.700 1.00 65.00 193 LEU A O 1
ATOM 1403 N N . SER A 1 194 ? 24.845 -10.159 -28.875 1.00 64.44 194 SER A N 1
ATOM 1404 C CA . SER A 1 194 ? 24.868 -11.414 -29.640 1.00 64.44 194 SER A CA 1
ATOM 1405 C C . SER A 1 194 ? 23.703 -12.336 -29.247 1.00 64.44 194 SER A C 1
ATOM 1407 O O . SER A 1 194 ? 22.925 -12.747 -30.116 1.00 64.44 194 SER A O 1
ATOM 1409 N N . PHE A 1 195 ? 23.504 -12.579 -27.947 1.00 71.00 195 PHE A N 1
ATOM 1410 C CA . PHE A 1 195 ? 22.387 -13.376 -27.427 1.00 71.00 195 PHE A CA 1
ATOM 1411 C C . PHE A 1 195 ? 21.025 -12.752 -27.778 1.00 71.00 195 PHE A C 1
ATOM 1413 O O . PHE A 1 195 ? 20.121 -13.423 -28.283 1.00 71.00 195 PHE A O 1
ATOM 1420 N N . TYR A 1 196 ? 20.908 -11.435 -27.610 1.00 64.56 196 TYR A N 1
ATOM 1421 C CA . TYR A 1 196 ? 19.688 -10.681 -27.879 1.00 64.56 196 TYR A CA 1
ATOM 1422 C C . TYR A 1 196 ? 19.349 -10.624 -29.377 1.00 64.56 196 TYR A C 1
ATOM 1424 O O . TYR A 1 196 ? 18.180 -10.669 -29.759 1.00 64.56 196 TYR A O 1
ATOM 1432 N N . SER A 1 197 ? 20.356 -10.601 -30.259 1.00 64.12 197 SER A N 1
ATOM 1433 C CA . SER A 1 197 ? 20.146 -10.634 -31.712 1.00 64.12 197 SER A CA 1
ATOM 1434 C C . SER A 1 197 ? 19.463 -11.922 -32.192 1.00 64.12 197 SER A C 1
ATOM 1436 O O . SER A 1 197 ? 18.625 -11.855 -33.092 1.00 64.12 197 SER A O 1
ATOM 1438 N N . LYS A 1 198 ? 19.741 -13.070 -31.550 1.00 69.56 198 LYS A N 1
ATOM 1439 C CA . LYS A 1 198 ? 19.036 -14.344 -31.790 1.00 69.56 198 LYS A CA 1
ATOM 1440 C C . LYS A 1 198 ? 17.610 -14.316 -31.241 1.00 69.56 198 LYS A C 1
ATOM 1442 O O . LYS A 1 198 ? 16.692 -14.826 -31.881 1.00 69.56 198 LYS A O 1
ATOM 1447 N N . PHE A 1 199 ? 17.414 -13.678 -30.088 1.00 69.19 199 PHE A N 1
ATOM 1448 C CA . PHE A 1 199 ? 16.100 -13.534 -29.458 1.00 69.19 199 PHE A CA 1
ATOM 1449 C C . PHE A 1 199 ? 15.191 -12.519 -30.173 1.00 69.19 199 PHE A C 1
ATOM 1451 O O . PHE A 1 199 ? 13.969 -12.561 -30.034 1.00 69.19 199 PHE A O 1
ATOM 1458 N N . ARG A 1 200 ? 15.765 -11.660 -31.026 1.00 64.00 200 ARG A N 1
ATOM 1459 C CA . ARG A 1 200 ? 15.065 -10.594 -31.757 1.00 64.00 200 ARG A CA 1
ATOM 1460 C C . ARG A 1 200 ? 13.875 -11.079 -32.597 1.00 64.00 200 ARG A C 1
ATOM 1462 O O . ARG A 1 200 ? 12.908 -10.343 -32.743 1.00 64.00 200 ARG A O 1
ATOM 1469 N N . ARG A 1 201 ? 13.891 -12.326 -33.092 1.00 68.50 201 ARG A N 1
ATOM 1470 C CA . ARG A 1 201 ? 12.744 -12.932 -33.810 1.00 68.50 201 ARG A CA 1
ATOM 1471 C C . ARG A 1 201 ? 11.523 -13.194 -32.921 1.00 68.50 201 ARG A C 1
ATOM 1473 O O . ARG A 1 201 ? 10.411 -13.253 -33.432 1.00 68.50 201 ARG A O 1
ATOM 1480 N N . HIS A 1 202 ? 11.716 -13.353 -31.613 1.00 74.56 202 HIS A N 1
ATOM 1481 C CA . HIS A 1 202 ? 10.633 -13.565 -30.651 1.00 74.56 202 HIS A CA 1
ATOM 1482 C C . HIS A 1 202 ? 10.140 -12.256 -30.029 1.00 74.56 202 HIS A C 1
ATOM 1484 O O . HIS A 1 202 ? 9.028 -12.230 -29.509 1.00 74.56 202 HIS A O 1
ATOM 1490 N N . LEU A 1 203 ? 10.906 -11.161 -30.139 1.00 66.50 203 LEU A N 1
ATOM 1491 C CA . LEU A 1 203 ? 10.553 -9.875 -29.532 1.00 66.50 203 LEU A CA 1
ATOM 1492 C C . LEU A 1 203 ? 9.204 -9.341 -29.989 1.00 66.50 203 LEU A C 1
ATOM 1494 O O . LEU A 1 203 ? 8.454 -8.880 -29.146 1.00 66.50 203 LEU A O 1
ATOM 1498 N N . HIS A 1 204 ? 8.851 -9.472 -31.268 1.00 70.00 204 HIS A N 1
ATOM 1499 C CA . HIS A 1 204 ? 7.548 -9.000 -31.738 1.00 70.00 204 HIS A CA 1
ATOM 1500 C C . HIS A 1 204 ? 6.380 -9.736 -31.055 1.00 70.00 204 HIS A C 1
ATOM 1502 O O . HIS A 1 204 ? 5.388 -9.124 -30.674 1.00 70.00 204 HIS A O 1
ATOM 1508 N N . LYS A 1 205 ? 6.516 -11.051 -30.820 1.00 75.44 205 LYS A N 1
ATOM 1509 C CA . LYS A 1 205 ? 5.512 -11.824 -30.070 1.00 75.44 205 LYS A CA 1
ATOM 1510 C C . LYS A 1 205 ? 5.456 -11.376 -28.610 1.00 75.44 205 LYS A C 1
ATOM 1512 O O . LYS A 1 205 ? 4.372 -11.247 -28.056 1.00 75.44 205 LYS A O 1
ATOM 1517 N N . VAL A 1 206 ? 6.614 -11.126 -28.000 1.00 73.19 206 VAL A N 1
ATOM 1518 C CA . VAL A 1 206 ? 6.705 -10.695 -26.599 1.00 73.19 206 VAL A CA 1
ATOM 1519 C C . VAL A 1 206 ? 6.155 -9.280 -26.408 1.00 73.19 206 VAL A C 1
ATOM 1521 O O . VAL A 1 206 ? 5.434 -9.045 -25.447 1.00 73.19 206 VAL A O 1
ATOM 1524 N N . GLU A 1 207 ? 6.409 -8.366 -27.342 1.00 70.56 207 GLU A N 1
ATOM 1525 C CA . GLU A 1 207 ? 5.875 -7.000 -27.361 1.00 70.56 207 GLU A CA 1
ATOM 1526 C C . GLU A 1 207 ? 4.342 -7.010 -27.413 1.00 70.56 207 GLU A C 1
ATOM 1528 O O . GLU A 1 207 ? 3.695 -6.423 -26.550 1.00 70.56 207 GLU A O 1
ATOM 1533 N N . VAL A 1 208 ? 3.745 -7.782 -28.327 1.00 78.12 208 VAL A N 1
ATOM 1534 C CA . VAL A 1 208 ? 2.282 -7.916 -28.418 1.00 78.12 208 VAL A CA 1
ATOM 1535 C C . VAL A 1 208 ? 1.692 -8.558 -27.157 1.00 78.12 208 VAL A C 1
ATOM 1537 O O . VAL A 1 208 ? 0.721 -8.044 -26.605 1.00 78.12 208 VAL A O 1
ATOM 1540 N N . VAL A 1 209 ? 2.291 -9.644 -26.654 1.00 81.19 209 VAL A N 1
ATOM 1541 C CA . VAL A 1 209 ? 1.830 -10.321 -25.426 1.00 81.19 209 VAL A CA 1
ATOM 1542 C C . VAL A 1 209 ? 1.913 -9.387 -24.216 1.00 81.19 209 VAL A C 1
ATOM 1544 O O . VAL A 1 209 ? 0.960 -9.291 -23.445 1.00 81.19 209 VAL A O 1
ATOM 1547 N N . SER A 1 210 ? 3.015 -8.654 -24.067 1.00 69.81 210 SER A N 1
ATOM 1548 C CA . SER A 1 210 ? 3.199 -7.694 -22.975 1.00 69.81 210 SER A CA 1
ATOM 1549 C C . SER A 1 210 ? 2.243 -6.502 -23.068 1.00 69.81 210 SER A C 1
ATOM 1551 O O . SER A 1 210 ? 1.690 -6.107 -22.046 1.00 69.81 210 SER A O 1
ATOM 1553 N N . GLY A 1 211 ? 1.958 -5.986 -24.270 1.00 73.19 211 GLY A N 1
ATOM 1554 C CA . GLY A 1 211 ? 0.961 -4.936 -24.482 1.00 73.19 211 GLY A CA 1
ATOM 1555 C C . GLY A 1 211 ? -0.454 -5.384 -24.106 1.00 73.19 211 GLY A C 1
ATOM 1556 O O . GLY A 1 211 ? -1.172 -4.651 -23.428 1.00 73.19 211 GLY A O 1
ATOM 1557 N N . ILE A 1 212 ? -0.836 -6.617 -24.461 1.00 82.44 212 ILE A N 1
ATOM 1558 C CA . ILE A 1 212 ? -2.127 -7.209 -24.069 1.00 82.44 212 ILE A CA 1
ATOM 1559 C C . ILE A 1 212 ? -2.215 -7.359 -22.543 1.00 82.44 212 ILE A C 1
ATOM 1561 O O . ILE A 1 212 ? -3.228 -6.990 -21.946 1.00 82.44 212 ILE A O 1
ATOM 1565 N N . ILE A 1 213 ? -1.148 -7.846 -21.899 1.00 77.75 213 ILE A N 1
ATOM 1566 C CA . ILE A 1 213 ? -1.060 -7.946 -20.434 1.00 77.75 213 ILE A CA 1
ATOM 1567 C C . ILE A 1 213 ? -1.188 -6.560 -19.786 1.00 77.75 213 ILE A C 1
ATOM 1569 O O . ILE A 1 213 ? -1.906 -6.410 -18.801 1.00 77.75 213 ILE A O 1
ATOM 1573 N N . LEU A 1 214 ? -0.544 -5.535 -20.347 1.00 73.50 214 LEU A N 1
ATOM 1574 C CA . LEU A 1 214 ? -0.554 -4.169 -19.819 1.00 73.50 214 LEU A CA 1
ATOM 1575 C C . LEU A 1 214 ? -1.947 -3.523 -19.913 1.00 73.50 214 LEU A C 1
ATOM 1577 O O . LEU A 1 214 ? -2.379 -2.866 -18.967 1.00 73.50 214 LEU A O 1
ATOM 1581 N N . ILE A 1 215 ? -2.692 -3.778 -20.995 1.00 82.19 215 ILE A N 1
ATOM 1582 C CA . ILE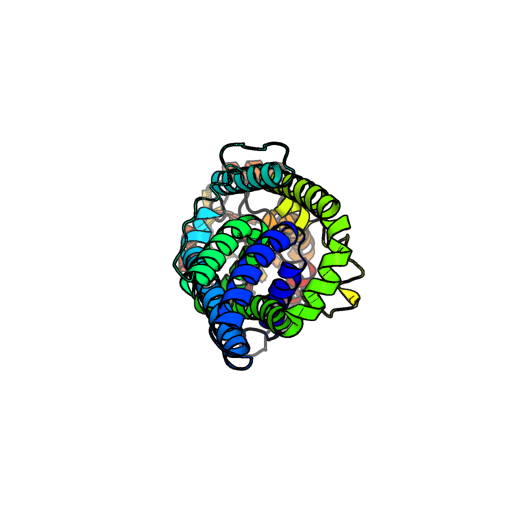 A 1 215 ? -4.102 -3.369 -21.121 1.00 82.19 215 ILE A CA 1
ATOM 1583 C C . ILE A 1 215 ? -4.972 -4.103 -20.102 1.00 82.19 215 ILE A C 1
ATOM 1585 O O . ILE A 1 215 ? -5.771 -3.465 -19.418 1.00 82.19 215 ILE A O 1
ATOM 1589 N N . LEU A 1 216 ? -4.801 -5.423 -19.965 1.00 80.19 216 LEU A N 1
ATOM 1590 C CA . LEU A 1 216 ? -5.524 -6.217 -18.969 1.00 80.19 216 LEU A CA 1
ATOM 1591 C C . LEU A 1 216 ? -5.296 -5.673 -17.557 1.00 80.19 216 LEU A C 1
ATOM 1593 O O . LEU A 1 216 ? -6.265 -5.460 -16.832 1.00 80.19 216 LEU A O 1
ATOM 1597 N N . ILE A 1 217 ? -4.044 -5.379 -17.191 1.00 72.38 217 ILE A N 1
ATOM 1598 C CA . ILE A 1 217 ? -3.692 -4.775 -15.899 1.00 72.38 217 ILE A CA 1
ATOM 1599 C C . ILE A 1 217 ? -4.314 -3.380 -15.761 1.00 72.38 217 ILE A C 1
ATOM 1601 O O . ILE A 1 217 ? -4.913 -3.094 -14.728 1.00 72.38 217 ILE A O 1
ATOM 1605 N N . GLY A 1 218 ? -4.235 -2.526 -16.786 1.00 75.25 218 GLY A N 1
ATOM 1606 C CA . GLY A 1 218 ? -4.837 -1.187 -16.766 1.00 75.25 218 GLY A CA 1
ATOM 1607 C C . GLY A 1 218 ? -6.351 -1.214 -16.517 1.00 75.25 218 GLY A C 1
ATOM 1608 O O . GLY A 1 218 ? -6.858 -0.474 -15.671 1.00 75.25 218 GLY A O 1
ATOM 1609 N N . VAL A 1 219 ? -7.067 -2.133 -17.171 1.00 79.94 219 VAL A N 1
ATOM 1610 C CA . VAL A 1 219 ? -8.508 -2.365 -16.956 1.00 79.94 219 VAL A CA 1
ATOM 1611 C C . VAL A 1 219 ? -8.785 -2.887 -15.540 1.00 79.94 219 VAL A C 1
ATOM 1613 O O . VAL A 1 219 ? -9.748 -2.471 -14.886 1.00 79.94 219 VAL A O 1
ATOM 1616 N N . LEU A 1 220 ? -7.916 -3.759 -15.024 1.00 70.31 220 LEU A N 1
ATOM 1617 C CA . LEU A 1 220 ? -8.006 -4.299 -13.667 1.00 70.31 220 LEU A CA 1
ATOM 1618 C C . LEU A 1 220 ? -7.833 -3.205 -12.600 1.00 70.31 220 LEU A C 1
ATOM 1620 O O . LEU A 1 220 ? -8.581 -3.179 -11.616 1.00 70.31 220 LEU A O 1
ATOM 1624 N N . VAL A 1 221 ? -6.866 -2.300 -12.800 1.00 69.19 221 VAL A N 1
ATOM 1625 C CA . VAL A 1 221 ? -6.607 -1.138 -11.932 1.00 69.19 221 VAL A CA 1
ATOM 1626 C C . VAL A 1 221 ? -7.817 -0.207 -11.936 1.00 69.19 221 VAL A C 1
ATOM 1628 O O . VAL A 1 221 ? -8.279 0.202 -10.869 1.00 69.19 221 VAL A O 1
ATOM 1631 N N . MET A 1 222 ? -8.388 0.066 -13.114 1.00 69.56 222 MET A N 1
ATOM 1632 C CA . MET A 1 222 ? -9.584 0.901 -13.252 1.00 69.56 222 MET A CA 1
ATOM 1633 C C . MET A 1 222 ? -10.789 0.314 -12.501 1.00 69.56 222 MET A C 1
ATOM 1635 O O . MET A 1 222 ? -11.549 1.047 -11.873 1.00 69.56 222 MET A O 1
ATOM 1639 N N . SER A 1 223 ? -10.903 -1.017 -12.476 1.00 68.44 223 SER A N 1
ATOM 1640 C CA . SER A 1 223 ? -11.990 -1.745 -11.809 1.00 68.44 223 SER A CA 1
ATOM 1641 C C . SER A 1 223 ? -11.841 -1.847 -10.281 1.00 68.44 223 SER A C 1
ATOM 1643 O O . SER A 1 223 ? -12.665 -2.492 -9.637 1.00 68.44 223 SER A O 1
ATOM 1645 N N . ASN A 1 224 ? -10.783 -1.274 -9.682 1.00 61.06 224 ASN A N 1
ATOM 1646 C CA . ASN A 1 224 ? -10.444 -1.411 -8.253 1.00 61.06 224 ASN A CA 1
ATOM 1647 C C . ASN A 1 224 ? -10.337 -2.882 -7.775 1.00 61.06 224 ASN A C 1
ATOM 1649 O O . ASN A 1 224 ? -10.421 -3.178 -6.585 1.00 61.06 224 ASN A O 1
ATOM 1653 N N . ARG A 1 225 ? -10.162 -3.828 -8.709 1.00 56.09 225 ARG A N 1
ATOM 1654 C CA . ARG A 1 225 ? -10.041 -5.267 -8.425 1.00 56.09 225 ARG A CA 1
ATOM 1655 C C . ARG A 1 225 ? -8.598 -5.667 -8.124 1.00 56.09 225 ARG A C 1
ATOM 1657 O O . ARG A 1 225 ? -8.395 -6.731 -7.565 1.00 56.09 225 ARG A O 1
ATOM 1664 N N . VAL A 1 226 ? -7.603 -4.837 -8.455 1.00 54.88 226 VAL A N 1
ATOM 1665 C CA . VAL A 1 226 ? -6.172 -5.117 -8.199 1.00 54.88 226 VAL A CA 1
ATOM 1666 C C . VAL A 1 226 ? -5.851 -5.135 -6.709 1.00 54.88 226 VAL A C 1
ATOM 1668 O O . VAL A 1 226 ? -5.157 -6.034 -6.258 1.00 54.88 226 VAL A O 1
ATOM 1671 N N . THR A 1 227 ? -6.412 -4.214 -5.930 1.00 51.88 227 THR A N 1
ATOM 1672 C CA . THR A 1 227 ? -6.335 -4.219 -4.459 1.00 51.88 227 THR A CA 1
ATOM 1673 C C . THR A 1 227 ? -7.006 -5.456 -3.868 1.00 51.88 227 THR A C 1
ATOM 1675 O O . THR A 1 227 ? -6.468 -6.052 -2.944 1.00 51.88 227 THR A O 1
ATOM 1678 N N . LEU A 1 228 ? -8.124 -5.898 -4.456 1.00 48.22 228 LEU A N 1
ATOM 1679 C CA . LEU A 1 228 ? -8.791 -7.151 -4.087 1.00 48.22 228 LEU A CA 1
ATOM 1680 C C . LEU A 1 228 ? -8.009 -8.401 -4.530 1.00 48.22 228 LEU A C 1
ATOM 1682 O O . LEU A 1 228 ? -8.071 -9.423 -3.862 1.00 48.22 228 LEU A O 1
ATOM 1686 N N . LEU A 1 229 ? -7.275 -8.366 -5.642 1.00 48.22 229 LEU A N 1
ATOM 1687 C CA . LEU A 1 229 ? -6.491 -9.502 -6.150 1.00 48.22 229 LEU A CA 1
ATOM 1688 C C . LEU A 1 229 ? -5.151 -9.652 -5.427 1.00 48.22 229 LEU A C 1
ATOM 1690 O O . LEU A 1 229 ? -4.735 -10.783 -5.164 1.00 48.22 229 LEU A O 1
ATOM 1694 N N . ALA A 1 230 ? -4.526 -8.528 -5.072 1.00 45.75 230 ALA A N 1
ATOM 1695 C CA . ALA A 1 230 ? -3.371 -8.474 -4.186 1.00 45.75 230 ALA A CA 1
ATOM 1696 C C . ALA A 1 230 ? -3.712 -9.027 -2.794 1.00 45.75 230 ALA A C 1
ATOM 1698 O O . ALA A 1 230 ? -2.875 -9.696 -2.200 1.00 45.75 230 ALA A O 1
ATOM 1699 N N . SER A 1 231 ? -4.943 -8.813 -2.309 1.00 48.91 231 SER A N 1
ATOM 1700 C CA . SER A 1 231 ? -5.383 -9.336 -1.013 1.00 48.91 231 SER A CA 1
ATOM 1701 C C . SER A 1 231 ? -5.980 -10.746 -1.052 1.00 48.91 231 SER A C 1
ATOM 1703 O O . SER A 1 231 ? -5.880 -11.444 -0.051 1.00 48.91 231 SER A O 1
ATOM 1705 N N . SER A 1 232 ? -6.591 -11.202 -2.158 1.00 44.44 232 SER A N 1
ATOM 1706 C CA . SER A 1 232 ? -7.399 -12.438 -2.111 1.00 44.44 232 SER A CA 1
ATOM 1707 C C . SER A 1 232 ? -7.021 -13.581 -3.054 1.00 44.44 232 SER A C 1
ATOM 1709 O O . SER A 1 232 ? -7.517 -14.679 -2.815 1.00 44.44 232 SER A O 1
ATOM 1711 N N . ARG A 1 233 ? -6.177 -13.428 -4.095 1.00 41.53 233 ARG A N 1
ATOM 1712 C CA . ARG A 1 233 ? -5.931 -14.560 -5.036 1.00 41.53 233 ARG A CA 1
ATOM 1713 C C . ARG A 1 233 ? -4.536 -14.722 -5.641 1.00 41.53 233 ARG A C 1
ATOM 1715 O O . ARG A 1 233 ? -4.260 -15.797 -6.163 1.00 41.53 233 ARG A O 1
ATOM 1722 N N . LEU A 1 234 ? -3.641 -13.738 -5.554 1.00 40.53 234 LEU A N 1
ATOM 1723 C CA . LEU A 1 234 ? -2.253 -13.923 -6.013 1.00 40.53 234 LEU A CA 1
ATOM 1724 C C . LEU A 1 234 ? -1.404 -14.748 -5.032 1.00 40.53 234 LEU A C 1
ATOM 1726 O O . LEU A 1 234 ? -0.593 -15.550 -5.481 1.00 40.53 234 LEU A O 1
ATOM 1730 N N . ALA A 1 235 ? -1.671 -14.660 -3.725 1.00 46.34 235 ALA A N 1
ATOM 1731 C CA . ALA A 1 235 ? -1.037 -15.516 -2.714 1.00 46.34 235 ALA A CA 1
ATOM 1732 C C . ALA A 1 235 ? -1.347 -17.015 -2.919 1.00 46.34 235 ALA A C 1
ATOM 1734 O O . ALA A 1 235 ? -0.522 -17.875 -2.640 1.00 46.34 235 ALA A O 1
ATOM 1735 N N . ALA A 1 236 ? -2.518 -17.340 -3.480 1.00 42.94 236 ALA A N 1
ATOM 1736 C CA . ALA A 1 236 ? -2.917 -18.722 -3.747 1.00 42.94 236 ALA A CA 1
ATOM 1737 C C . ALA A 1 236 ? -2.325 -19.302 -5.047 1.00 42.94 236 ALA A C 1
ATOM 1739 O O . ALA A 1 236 ? -2.334 -20.517 -5.225 1.00 42.94 236 ALA A O 1
ATOM 1740 N N . LEU A 1 237 ? -1.828 -18.459 -5.964 1.00 41.69 237 LEU A N 1
ATOM 1741 C CA . LEU A 1 237 ? -1.306 -18.893 -7.268 1.00 41.69 237 LEU A CA 1
ATOM 1742 C C . LEU A 1 237 ? 0.222 -19.096 -7.274 1.00 41.69 237 LEU A C 1
ATOM 1744 O O . LEU A 1 237 ? 0.752 -19.689 -8.210 1.00 41.69 237 LEU A O 1
ATOM 1748 N N . ILE A 1 238 ? 0.927 -18.651 -6.224 1.00 44.75 238 ILE A N 1
ATOM 1749 C CA . ILE A 1 238 ? 2.387 -18.781 -6.057 1.00 44.75 238 ILE A CA 1
ATOM 1750 C C . ILE A 1 238 ? 2.775 -19.680 -4.848 1.00 44.75 238 ILE A C 1
ATOM 1752 O O . ILE A 1 238 ? 3.760 -19.393 -4.171 1.00 44.75 238 ILE A O 1
ATOM 1756 N N . PRO A 1 239 ? 2.092 -20.805 -4.540 1.00 42.50 239 PRO A N 1
ATOM 1757 C CA . PRO A 1 239 ? 2.408 -21.591 -3.341 1.00 42.50 239 PRO A CA 1
ATOM 1758 C C . PRO A 1 239 ? 3.770 -22.317 -3.400 1.00 42.50 239 PRO A C 1
ATOM 1760 O O . PRO A 1 239 ? 4.191 -22.898 -2.407 1.00 42.50 239 PRO A O 1
ATOM 1763 N N . ASN A 1 240 ? 4.482 -22.283 -4.536 1.00 36.19 240 ASN A N 1
ATOM 1764 C CA . ASN A 1 240 ? 5.737 -23.024 -4.734 1.00 36.19 240 ASN A CA 1
ATOM 1765 C C . ASN A 1 240 ? 6.990 -22.161 -4.958 1.00 36.19 240 ASN A C 1
ATOM 1767 O O . ASN A 1 240 ? 8.077 -22.718 -5.085 1.00 36.19 240 ASN A O 1
ATOM 1771 N N . LEU A 1 241 ? 6.875 -20.828 -5.015 1.00 37.72 241 LEU A N 1
ATOM 1772 C CA . LEU A 1 241 ? 8.055 -19.952 -5.127 1.00 37.72 241 LEU A CA 1
ATOM 1773 C C . LEU A 1 241 ? 8.442 -19.323 -3.776 1.00 37.72 241 LEU A C 1
ATOM 1775 O O . LEU A 1 241 ? 9.621 -19.074 -3.537 1.00 37.72 241 LEU A O 1
ATOM 1779 N N . GLU A 1 242 ? 7.479 -19.144 -2.866 1.00 42.38 242 GLU A N 1
ATOM 1780 C CA . GLU A 1 242 ? 7.712 -18.660 -1.494 1.00 42.38 242 GLU A CA 1
ATOM 1781 C C . GLU A 1 242 ? 8.325 -19.725 -0.571 1.00 42.38 242 GLU A C 1
ATOM 1783 O O . GLU A 1 242 ? 9.014 -19.393 0.387 1.00 42.38 242 GLU A O 1
ATOM 1788 N N . SER A 1 243 ? 8.142 -21.016 -0.860 1.00 38.31 243 SER A N 1
ATOM 1789 C CA . SER A 1 243 ? 8.727 -22.102 -0.060 1.00 38.31 243 SER A CA 1
ATOM 1790 C C . SER A 1 243 ? 10.241 -22.262 -0.266 1.00 38.31 243 SER A C 1
ATOM 1792 O O . SER A 1 243 ? 10.928 -22.767 0.619 1.00 38.31 243 SER A O 1
ATOM 1794 N N . LEU A 1 244 ? 10.777 -21.794 -1.400 1.00 38.12 244 LEU A N 1
ATOM 1795 C CA . LEU A 1 244 ? 12.214 -21.798 -1.713 1.00 38.12 244 LEU A CA 1
ATOM 1796 C C . LEU A 1 244 ? 12.941 -20.518 -1.269 1.00 38.12 244 LEU A C 1
ATOM 1798 O O . LEU A 1 244 ? 14.163 -20.523 -1.135 1.00 38.12 244 LEU A O 1
ATOM 1802 N N . LEU A 1 245 ? 12.210 -19.434 -1.011 1.00 40.06 245 LEU A N 1
ATOM 1803 C CA . LEU A 1 245 ? 12.744 -18.192 -0.460 1.00 40.06 245 LEU A CA 1
ATOM 1804 C C . LEU A 1 245 ? 12.041 -17.904 0.861 1.00 40.06 245 LEU A C 1
ATOM 1806 O O . LEU A 1 245 ? 10.948 -17.358 0.848 1.00 40.06 245 LEU A O 1
ATOM 1810 N N . HIS A 1 246 ? 12.683 -18.242 1.984 1.00 39.28 246 HIS A N 1
ATOM 1811 C CA . HIS A 1 246 ? 12.266 -17.924 3.355 1.00 39.28 246 HIS A CA 1
ATOM 1812 C C . HIS A 1 246 ? 11.808 -16.456 3.538 1.00 39.28 246 HIS A C 1
ATOM 1814 O O . HIS A 1 246 ? 12.538 -15.612 4.056 1.00 39.28 246 HIS A O 1
ATOM 1820 N N . LEU A 1 247 ? 10.567 -16.154 3.169 1.00 36.84 247 LEU A N 1
ATOM 1821 C CA . LEU A 1 247 ? 9.858 -14.924 3.484 1.00 36.84 247 LEU A CA 1
ATOM 1822 C C . LEU A 1 247 ? 8.930 -15.232 4.654 1.00 36.84 247 LEU A C 1
ATOM 1824 O O . LEU A 1 247 ? 7.725 -15.418 4.514 1.00 36.84 247 LEU A O 1
ATOM 1828 N N . ARG A 1 248 ? 9.518 -15.284 5.852 1.00 37.66 248 ARG A N 1
ATOM 1829 C CA . ARG A 1 248 ? 8.773 -15.222 7.114 1.00 37.66 248 ARG A CA 1
ATOM 1830 C C . ARG A 1 248 ? 8.259 -13.784 7.283 1.00 37.66 248 ARG A C 1
ATOM 1832 O O . ARG A 1 248 ? 8.856 -12.970 7.975 1.00 37.66 248 ARG A O 1
ATOM 1839 N N . GLY A 1 249 ? 7.198 -13.455 6.545 1.00 36.41 249 GLY A N 1
ATOM 1840 C CA . GLY A 1 249 ? 6.524 -12.149 6.530 1.00 36.41 249 GLY A CA 1
ATOM 1841 C C . GLY A 1 249 ? 5.224 -12.099 7.339 1.00 36.41 249 GLY A C 1
ATOM 1842 O O . GLY A 1 249 ? 4.490 -11.122 7.249 1.00 36.41 249 GLY A O 1
ATOM 1843 N N . ALA A 1 250 ? 4.931 -13.136 8.123 1.00 34.00 250 ALA A N 1
ATOM 1844 C CA . ALA A 1 250 ? 3.806 -13.180 9.053 1.00 34.00 250 ALA A CA 1
ATOM 1845 C C . ALA A 1 250 ? 4.218 -13.951 10.311 1.00 34.00 250 ALA A C 1
ATOM 1847 O O . ALA A 1 250 ? 3.633 -14.971 10.657 1.00 34.00 250 ALA A O 1
ATOM 1848 N N . GLU A 1 251 ? 5.286 -13.500 10.967 1.00 32.09 251 GLU A N 1
ATOM 1849 C CA . GLU A 1 251 ? 5.631 -14.019 12.283 1.00 32.09 251 GLU A CA 1
ATOM 1850 C C . GLU A 1 251 ? 5.133 -13.047 13.346 1.00 32.09 251 GLU A C 1
ATOM 1852 O O . GLU A 1 251 ? 5.437 -11.853 13.299 1.00 32.09 251 GLU A O 1
ATOM 1857 N N . ASN A 1 252 ? 4.322 -13.572 14.264 1.00 35.31 252 ASN A N 1
ATOM 1858 C CA . ASN A 1 252 ? 3.824 -12.874 15.442 1.00 35.31 252 ASN A CA 1
ATOM 1859 C C . ASN A 1 252 ? 4.953 -12.066 16.104 1.00 35.31 252 ASN A C 1
ATOM 1861 O O . ASN A 1 252 ? 6.060 -12.600 16.246 1.00 35.31 252 ASN A O 1
ATOM 1865 N N . PRO A 1 253 ? 4.710 -10.809 16.523 1.00 37.16 253 PRO A N 1
ATOM 1866 C CA . PRO A 1 253 ? 5.691 -10.113 17.336 1.00 37.16 253 PRO A CA 1
ATOM 1867 C C . PRO A 1 253 ? 5.996 -10.973 18.576 1.00 37.16 253 PRO A C 1
ATOM 1869 O O . PRO A 1 253 ? 5.079 -11.588 19.130 1.00 37.16 253 PRO A O 1
ATOM 1872 N N . PRO A 1 254 ? 7.271 -11.076 18.991 1.00 36.09 254 PRO A N 1
ATOM 1873 C CA . PRO A 1 254 ? 7.617 -11.780 20.216 1.00 36.09 254 PRO A CA 1
ATOM 1874 C C . PRO A 1 254 ? 6.819 -11.179 21.384 1.00 36.09 254 PRO A C 1
ATOM 1876 O O . PRO A 1 254 ? 6.603 -9.962 21.391 1.00 36.09 254 PRO A O 1
ATOM 1879 N N . PRO A 1 255 ? 6.369 -11.995 22.356 1.00 38.19 255 PRO A N 1
ATOM 1880 C CA . PRO A 1 255 ? 5.654 -11.486 23.521 1.00 38.19 255 PRO A CA 1
ATOM 1881 C C . PRO A 1 255 ? 6.474 -10.369 24.175 1.00 38.19 255 PRO A C 1
ATOM 1883 O O . PRO A 1 255 ? 7.687 -10.507 24.364 1.00 38.19 255 PRO A O 1
ATOM 1886 N N . ALA A 1 256 ? 5.814 -9.240 24.446 1.00 41.00 256 ALA A N 1
ATOM 1887 C CA . ALA A 1 256 ? 6.462 -8.036 24.947 1.00 41.00 256 ALA A CA 1
ATOM 1888 C C . ALA A 1 256 ? 7.267 -8.336 26.232 1.00 41.00 256 ALA A C 1
ATOM 1890 O O . ALA A 1 256 ? 6.788 -9.071 27.101 1.00 41.00 256 ALA A O 1
ATOM 1891 N N . PRO A 1 257 ? 8.490 -7.792 26.378 1.00 38.19 257 PRO A N 1
ATOM 1892 C CA . PRO A 1 257 ? 9.311 -8.015 27.563 1.00 38.19 257 PRO A CA 1
ATOM 1893 C C . PRO A 1 257 ? 8.628 -7.459 28.823 1.00 38.19 257 PRO A C 1
ATOM 1895 O O . PRO A 1 257 ? 8.112 -6.344 28.823 1.00 38.19 257 PRO A O 1
ATOM 1898 N N . ALA A 1 258 ? 8.681 -8.222 29.918 1.00 45.47 258 ALA A N 1
ATOM 1899 C CA . ALA A 1 258 ? 7.937 -8.007 31.168 1.00 45.47 258 ALA A CA 1
ATOM 1900 C C . ALA A 1 258 ? 8.239 -6.700 31.947 1.00 45.47 258 ALA A C 1
ATOM 1902 O O . ALA A 1 258 ? 7.612 -6.453 32.971 1.00 45.47 258 ALA A O 1
ATOM 1903 N N . ASN A 1 259 ? 9.147 -5.844 31.464 1.00 40.47 259 ASN A N 1
ATOM 1904 C CA . ASN A 1 259 ? 9.567 -4.591 32.111 1.00 40.47 259 ASN A CA 1
ATOM 1905 C C . ASN A 1 259 ? 9.254 -3.344 31.260 1.00 40.47 259 ASN A C 1
ATOM 1907 O O . ASN A 1 259 ? 10.060 -2.417 31.184 1.00 40.47 259 ASN A O 1
ATOM 1911 N N . GLN A 1 260 ? 8.106 -3.310 30.581 1.00 52.56 260 GLN A N 1
ATOM 1912 C CA . GLN A 1 260 ? 7.621 -2.084 29.944 1.00 52.56 260 GLN A CA 1
ATOM 1913 C C . GLN A 1 260 ? 6.753 -1.287 30.924 1.00 52.56 260 GLN A C 1
ATOM 1915 O O . GLN A 1 260 ? 5.760 -1.785 31.448 1.00 52.56 260 GLN A O 1
ATOM 1920 N N . THR A 1 261 ? 7.128 -0.032 31.174 1.00 53.94 261 THR A N 1
ATOM 1921 C CA . THR A 1 261 ? 6.271 0.933 31.869 1.00 53.94 261 THR A CA 1
ATOM 1922 C C . THR A 1 261 ? 5.109 1.276 30.940 1.00 53.94 261 THR A C 1
ATOM 1924 O O . THR A 1 261 ? 5.270 2.047 29.996 1.00 53.94 261 THR A O 1
ATOM 1927 N N . TYR A 1 262 ? 3.956 0.646 31.155 1.00 65.75 262 TYR A N 1
ATOM 1928 C CA . TYR A 1 262 ? 2.768 0.879 30.337 1.00 65.75 262 TYR A CA 1
ATOM 1929 C C . TYR A 1 262 ? 2.112 2.207 30.711 1.00 65.75 262 TYR A C 1
ATOM 1931 O O . TYR A 1 262 ? 1.819 2.454 31.884 1.00 65.75 262 TYR A O 1
ATOM 1939 N N . ASN A 1 263 ? 1.864 3.053 29.711 1.00 76.50 263 ASN A N 1
ATOM 1940 C CA . ASN A 1 263 ? 1.155 4.309 29.919 1.00 76.50 263 ASN A CA 1
ATOM 1941 C C . ASN A 1 263 ? -0.334 4.034 30.199 1.00 76.50 263 ASN A C 1
ATOM 1943 O O . ASN A 1 263 ? -0.926 3.164 29.546 1.00 76.50 263 ASN A O 1
ATOM 1947 N N . PRO A 1 264 ? -0.956 4.761 31.144 1.00 79.44 264 PRO A N 1
ATOM 1948 C CA . PRO A 1 264 ? -2.399 4.704 31.328 1.00 79.44 264 PRO A CA 1
ATOM 1949 C C . PRO A 1 264 ? -3.104 5.181 30.053 1.00 79.44 264 PRO A C 1
ATOM 1951 O O . PRO A 1 264 ? -2.629 6.095 29.374 1.00 79.44 264 PRO A O 1
ATOM 1954 N N . ALA A 1 265 ? -4.227 4.552 29.723 1.00 79.12 265 ALA A N 1
ATOM 1955 C CA . ALA A 1 265 ? -5.105 5.014 28.665 1.00 79.12 265 ALA A CA 1
ATOM 1956 C C . ALA A 1 265 ? -5.664 6.401 29.045 1.00 79.12 265 ALA A C 1
ATOM 1958 O O . ALA A 1 265 ? -6.043 6.606 30.205 1.00 79.12 265 ALA A O 1
ATOM 1959 N N . PRO A 1 266 ? -5.682 7.365 28.108 1.00 79.25 266 PRO A N 1
ATOM 1960 C CA . PRO A 1 266 ? -6.198 8.702 28.377 1.00 79.25 266 PRO A CA 1
ATOM 1961 C C . PRO A 1 266 ? -7.708 8.667 28.669 1.00 79.25 266 PRO A C 1
ATOM 1963 O O . PRO A 1 266 ? -8.423 7.785 28.187 1.00 79.25 266 PRO A O 1
ATOM 1966 N N . ASP A 1 267 ? -8.197 9.621 29.471 1.00 80.31 267 ASP A N 1
ATOM 1967 C CA . ASP A 1 267 ? -9.631 9.754 29.764 1.00 80.31 267 ASP A CA 1
ATOM 1968 C C . ASP A 1 267 ? -10.352 10.418 28.590 1.00 80.31 267 ASP A C 1
ATOM 1970 O O . ASP A 1 267 ? -10.642 11.611 28.602 1.00 80.31 267 ASP A O 1
ATOM 1974 N N . VAL A 1 268 ? -10.626 9.617 27.565 1.00 85.19 268 VAL A N 1
ATOM 1975 C CA . VAL A 1 268 ? -11.356 10.050 26.376 1.00 85.19 268 VAL A CA 1
ATOM 1976 C C . VAL A 1 268 ? -12.843 9.731 26.480 1.00 85.19 268 VAL A C 1
ATOM 1978 O O . VAL A 1 268 ? -13.261 8.683 26.988 1.00 85.19 268 VAL A O 1
ATOM 1981 N N . GLN A 1 269 ? -13.648 10.645 25.945 1.00 87.19 269 GLN A N 1
ATOM 1982 C CA . GLN A 1 269 ? -15.082 10.472 25.778 1.00 87.19 269 GLN A CA 1
ATOM 1983 C C . GLN A 1 269 ? -15.410 10.280 24.298 1.00 87.19 269 GLN A C 1
ATOM 1985 O O . GLN A 1 269 ? -15.022 11.075 23.448 1.00 87.19 269 GLN A O 1
ATOM 1990 N N . PHE A 1 270 ? -16.167 9.229 24.020 1.00 90.06 270 PHE A N 1
ATOM 1991 C CA . PHE A 1 270 ? -16.742 8.913 22.724 1.00 90.06 270 PHE A CA 1
ATOM 1992 C C . PHE A 1 270 ? -18.255 9.138 22.743 1.00 90.06 270 PHE A C 1
ATOM 1994 O O . PHE A 1 270 ? -18.865 9.341 23.797 1.00 90.06 270 PHE A O 1
ATOM 2001 N N . THR A 1 271 ? -18.883 9.042 21.577 1.00 90.81 271 THR A N 1
ATOM 2002 C CA . THR A 1 271 ? -20.341 9.124 21.436 1.00 90.81 271 THR A CA 1
ATOM 2003 C C . THR A 1 271 ? -20.879 7.784 20.956 1.00 90.81 271 THR A C 1
ATOM 2005 O O . THR A 1 271 ? -20.423 7.258 19.947 1.00 90.81 271 THR A O 1
ATOM 2008 N N . LYS A 1 272 ? -21.845 7.188 21.654 1.00 91.38 272 LYS A N 1
ATOM 2009 C CA . LYS A 1 272 ? -22.506 5.967 21.173 1.00 91.38 272 LYS A CA 1
ATOM 2010 C C . LYS A 1 272 ? -23.378 6.262 19.953 1.00 91.38 272 LYS A C 1
ATOM 2012 O O . LYS A 1 272 ? -23.715 7.407 19.659 1.00 91.38 272 LYS A O 1
ATOM 2017 N N . LEU A 1 273 ? -23.825 5.204 19.278 1.00 87.62 273 LEU A N 1
ATOM 2018 C CA . LEU A 1 273 ? -24.752 5.316 18.147 1.00 87.62 273 LEU A CA 1
ATOM 2019 C C . LEU A 1 273 ? -26.113 5.934 18.512 1.00 87.62 273 LEU A C 1
ATOM 2021 O O . LEU A 1 273 ? -26.813 6.380 17.612 1.00 87.62 273 LEU A O 1
ATOM 2025 N N . ASP A 1 274 ? -26.512 5.954 19.784 1.00 86.75 274 ASP A N 1
ATOM 2026 C CA . ASP A 1 274 ? -27.742 6.602 20.267 1.00 86.75 274 ASP A CA 1
ATOM 2027 C C . ASP A 1 274 ? -27.540 8.082 20.655 1.00 86.75 274 ASP A C 1
ATOM 2029 O O . ASP A 1 274 ? -28.494 8.748 21.048 1.00 86.75 274 ASP A O 1
ATOM 2033 N N . GLY A 1 275 ? -26.313 8.604 20.533 1.00 83.62 275 GLY A N 1
ATOM 2034 C CA . GLY A 1 275 ? -25.951 9.965 20.928 1.00 83.62 275 GLY A CA 1
ATOM 2035 C C . GLY A 1 275 ? -25.545 10.120 22.397 1.00 83.62 275 GLY A C 1
ATOM 2036 O O . GLY A 1 275 ? -25.132 11.209 22.791 1.00 83.62 275 GLY A O 1
ATOM 2037 N N . SER A 1 276 ? -25.616 9.067 23.218 1.00 88.75 276 SER A N 1
ATOM 2038 C CA . SER A 1 276 ? -25.177 9.135 24.617 1.00 88.75 276 SER A CA 1
ATOM 2039 C C . SER A 1 276 ? -23.644 9.125 24.738 1.00 88.75 276 SER A C 1
ATOM 2041 O O . SER A 1 276 ? -22.955 8.499 23.922 1.00 88.75 276 SER A O 1
ATOM 2043 N N . PRO A 1 277 ? -23.073 9.810 25.747 1.00 88.88 277 PRO A N 1
ATOM 2044 C CA . PRO A 1 277 ? -21.634 9.795 25.972 1.00 88.88 277 PRO A CA 1
ATOM 2045 C C . PRO A 1 277 ? -21.163 8.411 26.441 1.00 88.88 277 PRO A C 1
ATOM 2047 O O . PRO A 1 277 ? -21.865 7.699 27.161 1.00 88.88 277 PRO A O 1
ATOM 2050 N N . PHE A 1 278 ? -19.944 8.042 26.060 1.00 89.25 278 PHE A N 1
ATOM 2051 C CA . PHE A 1 278 ? -19.276 6.812 26.477 1.00 89.25 278 PHE A CA 1
ATOM 2052 C C . PHE A 1 278 ? -17.848 7.126 26.907 1.00 89.25 278 PHE A C 1
ATOM 2054 O O . PHE A 1 278 ? -17.068 7.622 26.096 1.00 89.25 278 PHE A O 1
ATOM 2061 N N . ARG A 1 279 ? -17.489 6.863 28.166 1.00 87.94 279 ARG A N 1
ATOM 2062 C CA . ARG A 1 279 ? -16.119 7.082 28.647 1.00 87.94 279 ARG A CA 1
ATOM 2063 C C . ARG A 1 279 ? -15.367 5.765 28.661 1.00 87.94 279 ARG A C 1
ATOM 2065 O O . ARG A 1 279 ? -15.887 4.757 29.127 1.00 87.94 279 ARG A O 1
ATOM 2072 N N . LEU A 1 280 ? -14.117 5.791 28.208 1.00 82.56 280 LEU A N 1
ATOM 2073 C CA . LEU A 1 280 ? -13.270 4.597 28.214 1.00 82.56 280 LEU A CA 1
ATOM 2074 C C . LEU A 1 280 ? -13.028 4.078 29.645 1.00 82.56 280 LEU A C 1
ATOM 2076 O O . LEU A 1 280 ? -13.029 2.879 29.888 1.00 82.56 280 LEU A O 1
ATOM 2080 N N . ASN A 1 281 ? -12.924 4.984 30.621 1.00 81.12 281 ASN A N 1
ATOM 2081 C CA . ASN A 1 281 ? -12.709 4.628 32.026 1.00 81.12 281 ASN A CA 1
ATOM 2082 C C . ASN A 1 281 ? -13.870 3.862 32.686 1.00 81.12 281 ASN A C 1
ATOM 2084 O O . ASN A 1 281 ? -13.644 3.229 33.719 1.00 81.12 281 ASN A O 1
ATOM 2088 N N . ASP A 1 282 ? -15.075 3.877 32.109 1.00 79.75 282 ASP A N 1
ATOM 2089 C CA . ASP A 1 282 ? -16.232 3.156 32.659 1.00 79.75 282 ASP A CA 1
ATOM 2090 C C . ASP A 1 282 ? -16.079 1.626 32.531 1.00 79.75 282 ASP A C 1
ATOM 2092 O O . ASP A 1 282 ? -16.793 0.871 33.189 1.00 79.75 282 ASP A O 1
ATOM 2096 N N . LEU A 1 283 ? -15.142 1.156 31.699 1.00 77.19 283 LEU A N 1
ATOM 2097 C CA . LEU A 1 283 ? -14.899 -0.263 31.426 1.00 77.19 283 LEU A CA 1
ATOM 2098 C C . LEU A 1 283 ? -13.754 -0.889 32.244 1.00 77.19 283 LEU A C 1
ATOM 2100 O O . LEU A 1 283 ? -13.484 -2.091 32.111 1.00 77.19 283 LEU A O 1
ATOM 2104 N N . ARG A 1 284 ? -13.140 -0.119 33.156 1.00 79.19 284 ARG A N 1
ATOM 2105 C CA . ARG A 1 284 ? -12.072 -0.617 34.036 1.00 79.19 284 ARG A CA 1
ATOM 2106 C C . ARG A 1 284 ? -12.492 -1.898 34.759 1.00 79.19 284 ARG A C 1
ATOM 2108 O O . ARG A 1 284 ? -13.607 -2.033 35.257 1.00 79.19 284 ARG A O 1
ATOM 2115 N N . GLY A 1 285 ? -11.561 -2.845 34.841 1.00 80.94 285 GLY A N 1
ATOM 2116 C CA . GLY A 1 285 ? -11.802 -4.193 35.361 1.00 80.94 285 GLY A CA 1
ATOM 2117 C C . GLY A 1 285 ? -12.003 -5.258 34.279 1.00 80.94 285 GLY A C 1
ATOM 2118 O O . GLY A 1 285 ? -11.911 -6.448 34.591 1.00 80.94 285 GLY A O 1
ATOM 2119 N N . ARG A 1 286 ? -12.191 -4.869 33.011 1.00 87.56 286 ARG A N 1
ATOM 2120 C CA . ARG A 1 286 ? -12.165 -5.768 31.845 1.00 87.56 286 ARG A CA 1
ATOM 2121 C C . ARG A 1 286 ? -10.902 -5.544 31.017 1.00 87.56 286 ARG A C 1
ATOM 2123 O O . ARG A 1 286 ? -10.281 -4.495 31.099 1.00 87.56 286 ARG A O 1
ATOM 2130 N N . VAL A 1 287 ? -10.484 -6.559 30.264 1.00 90.81 287 VAL A N 1
ATOM 2131 C CA . VAL A 1 287 ? -9.464 -6.362 29.224 1.00 90.81 287 VAL A CA 1
ATOM 2132 C C . VAL A 1 287 ? -10.183 -5.758 28.033 1.00 90.81 287 VAL A C 1
ATOM 2134 O O . VAL A 1 287 ? -11.174 -6.325 27.574 1.00 90.81 287 VAL A O 1
ATOM 2137 N N . GLU A 1 288 ? -9.715 -4.617 27.550 1.00 92.00 288 GLU A N 1
ATOM 2138 C CA . GLU A 1 288 ? -10.382 -3.885 26.482 1.00 92.00 288 GLU A CA 1
ATOM 2139 C C . GLU A 1 288 ? -9.576 -3.960 25.188 1.00 92.00 288 GLU A C 1
ATOM 2141 O O . GLU A 1 288 ? -8.351 -3.820 25.175 1.00 92.00 288 GLU A O 1
ATOM 2146 N N . LEU A 1 289 ? -10.280 -4.169 24.080 1.00 93.69 289 LEU A N 1
ATOM 2147 C CA . LEU A 1 289 ? -9.723 -4.074 22.740 1.00 93.69 289 LEU A CA 1
ATOM 2148 C C . LEU A 1 289 ? -10.423 -2.935 22.011 1.00 93.69 289 LEU A C 1
ATOM 2150 O O . LEU A 1 289 ? -11.585 -3.049 21.627 1.00 93.69 289 LEU A O 1
ATOM 2154 N N . LEU A 1 290 ? -9.700 -1.838 21.827 1.00 93.62 290 LEU A N 1
ATOM 2155 C CA . LEU A 1 290 ? -10.189 -0.624 21.190 1.00 93.62 290 LEU A CA 1
ATOM 2156 C C . LEU A 1 290 ? -9.735 -0.611 19.726 1.00 93.62 290 LEU A C 1
ATOM 2158 O O . LEU A 1 290 ? -8.579 -0.302 19.432 1.00 93.62 290 LEU A O 1
ATOM 2162 N N . ASN A 1 291 ? -10.624 -0.988 18.808 1.00 94.94 291 ASN A N 1
ATOM 2163 C CA . ASN A 1 291 ? -10.350 -1.080 17.374 1.00 94.94 291 ASN A CA 1
ATOM 2164 C C . ASN A 1 291 ? -10.898 0.153 16.649 1.00 94.94 291 ASN A C 1
ATOM 2166 O O . ASN A 1 291 ? -12.105 0.371 16.615 1.00 94.94 291 ASN A O 1
ATOM 2170 N N . PHE A 1 292 ? -10.013 0.949 16.059 1.00 94.06 292 PHE A N 1
ATOM 2171 C CA . PHE A 1 292 ? -10.378 2.076 15.212 1.00 94.06 292 PHE A CA 1
ATOM 2172 C C . PHE A 1 292 ? -10.578 1.604 13.776 1.00 94.06 292 PHE A C 1
ATOM 2174 O O . PHE A 1 292 ? -9.672 1.018 13.175 1.00 94.06 292 PHE A O 1
ATOM 2181 N N . TRP A 1 293 ? -11.751 1.892 13.221 1.00 93.25 293 TRP A N 1
ATOM 2182 C CA . TRP A 1 293 ? -12.181 1.407 11.914 1.00 93.25 293 TRP A CA 1
ATOM 2183 C C . TRP A 1 293 ? -13.028 2.447 11.176 1.00 93.25 293 TRP A C 1
ATOM 2185 O O . TRP A 1 293 ? -13.394 3.476 11.738 1.00 93.25 293 TRP A O 1
ATOM 2195 N N . ALA A 1 294 ? -13.326 2.177 9.906 1.00 88.75 294 ALA A N 1
ATOM 2196 C CA . ALA A 1 294 ? -14.285 2.955 9.127 1.00 88.75 294 ALA A CA 1
ATOM 2197 C C . ALA A 1 294 ? -15.015 2.066 8.107 1.00 88.75 294 ALA A C 1
ATOM 2199 O O . ALA A 1 294 ? -14.474 1.043 7.674 1.00 88.75 294 ALA A O 1
ATOM 2200 N N . THR A 1 295 ? -16.212 2.457 7.676 1.00 84.56 295 THR A N 1
ATOM 2201 C CA . THR A 1 295 ? -17.044 1.679 6.736 1.00 84.56 295 THR A CA 1
ATOM 2202 C C . THR A 1 295 ? -16.378 1.485 5.371 1.00 84.56 295 THR A C 1
ATOM 2204 O O . THR A 1 295 ? -16.513 0.435 4.738 1.00 84.56 295 THR A O 1
ATOM 2207 N N . TRP A 1 296 ? -15.581 2.459 4.932 1.00 80.31 296 TRP A N 1
ATOM 2208 C CA . TRP A 1 296 ? -14.822 2.429 3.680 1.00 80.31 296 TRP A CA 1
ATOM 2209 C C . TRP A 1 296 ? -13.490 1.660 3.785 1.00 80.31 296 TRP A C 1
ATOM 2211 O O . TRP A 1 296 ? -12.852 1.370 2.767 1.00 80.31 296 TRP A O 1
ATOM 2221 N N . CYS A 1 297 ? -13.064 1.288 4.996 1.00 79.88 297 CYS A N 1
ATOM 2222 C CA . CYS A 1 297 ? -11.805 0.591 5.244 1.00 79.88 297 CYS A CA 1
ATOM 2223 C C . CYS A 1 297 ? -11.947 -0.919 4.992 1.00 79.88 297 CYS A C 1
ATOM 2225 O O . CYS A 1 297 ? -12.405 -1.678 5.845 1.00 79.88 297 CYS A O 1
ATOM 2227 N N . VAL A 1 298 ? -11.510 -1.384 3.817 1.00 80.94 298 VAL A N 1
ATOM 2228 C CA . VAL A 1 298 ? -11.592 -2.808 3.434 1.00 80.94 298 VAL A CA 1
ATOM 2229 C C . VAL A 1 298 ? -10.870 -3.747 4.416 1.00 80.94 298 VAL A C 1
ATOM 2231 O O . VAL A 1 298 ? -11.500 -4.724 4.815 1.00 80.94 298 VAL A O 1
ATOM 2234 N N . PRO A 1 299 ? -9.622 -3.480 4.859 1.00 74.38 299 PRO A N 1
ATOM 2235 C CA . PRO A 1 299 ? -8.959 -4.351 5.833 1.00 74.38 299 PRO A CA 1
ATOM 2236 C C . PRO A 1 299 ? -9.730 -4.423 7.160 1.00 74.38 299 PRO A C 1
ATOM 2238 O O . PRO A 1 299 ? -9.910 -5.502 7.709 1.00 74.38 299 PRO A O 1
ATOM 2241 N N . CYS A 1 300 ? -10.298 -3.301 7.616 1.00 85.06 300 CYS A N 1
ATOM 2242 C CA . CYS A 1 300 ? -11.134 -3.267 8.814 1.00 85.06 300 CYS A CA 1
ATOM 2243 C C . CYS A 1 300 ? -12.365 -4.176 8.666 1.00 85.06 300 CYS A C 1
ATOM 2245 O O . CYS A 1 300 ? -12.685 -4.956 9.558 1.00 85.06 300 CYS A O 1
ATOM 2247 N N . ARG A 1 301 ? -13.038 -4.127 7.508 1.00 84.94 301 ARG A N 1
ATOM 2248 C CA . ARG A 1 301 ? -14.211 -4.969 7.225 1.00 84.94 301 ARG A CA 1
ATOM 2249 C C . ARG A 1 301 ? -13.907 -6.467 7.285 1.00 84.94 301 ARG A C 1
ATOM 2251 O O . ARG A 1 301 ? -14.784 -7.234 7.674 1.00 84.94 301 ARG A O 1
ATOM 2258 N N . ASN A 1 302 ? -12.694 -6.874 6.918 1.00 86.00 302 ASN A N 1
ATOM 2259 C CA . ASN A 1 302 ? -12.265 -8.271 6.985 1.00 86.00 302 ASN A CA 1
ATOM 2260 C C . ASN A 1 302 ? -12.054 -8.749 8.434 1.00 86.00 302 ASN A C 1
ATOM 2262 O O . ASN A 1 302 ? -12.286 -9.921 8.730 1.00 86.00 302 ASN A O 1
ATOM 2266 N N . GLU A 1 303 ? -11.664 -7.855 9.350 1.00 87.56 303 GLU A N 1
ATOM 2267 C CA . GLU A 1 303 ? -11.443 -8.186 10.766 1.00 87.56 303 GLU A CA 1
ATOM 2268 C C . GLU A 1 303 ? -12.743 -8.315 11.566 1.00 87.56 303 GLU A C 1
ATOM 2270 O O . GLU A 1 303 ? -12.820 -9.123 12.495 1.00 87.56 303 GLU A O 1
ATOM 2275 N N . ILE A 1 304 ? -13.778 -7.551 11.199 1.00 90.88 304 ILE A N 1
ATOM 2276 C CA . ILE A 1 304 ? -15.042 -7.449 11.946 1.00 90.88 304 ILE A CA 1
ATOM 2277 C C . ILE A 1 304 ? -15.658 -8.815 12.315 1.00 90.88 304 ILE A C 1
ATOM 2279 O O . ILE A 1 304 ? -16.032 -8.989 13.483 1.00 90.88 304 ILE A O 1
ATOM 2283 N N . PRO A 1 305 ? -15.775 -9.804 11.403 1.00 90.75 305 PRO A N 1
ATOM 2284 C CA . PRO A 1 305 ? -16.338 -11.108 11.752 1.00 90.75 305 PRO A CA 1
ATOM 2285 C C . PRO A 1 305 ? -15.506 -11.846 12.807 1.00 90.75 305 PRO A C 1
ATOM 2287 O O . PRO A 1 305 ? -16.061 -12.460 13.720 1.00 90.75 305 PRO A O 1
ATOM 2290 N N . SER A 1 306 ? -14.177 -11.746 12.718 1.00 88.88 306 SER A N 1
ATOM 2291 C CA . SER A 1 306 ? -13.254 -12.370 13.671 1.00 88.88 306 SER A CA 1
ATOM 2292 C C . SER A 1 306 ? -13.341 -11.712 15.047 1.00 88.88 306 SER A C 1
ATOM 2294 O O . SER A 1 306 ? -13.388 -12.415 16.056 1.00 88.88 306 SER A O 1
ATOM 2296 N N . LEU A 1 307 ? -13.424 -10.379 15.093 1.00 92.75 307 LEU A N 1
ATOM 2297 C CA . LEU A 1 307 ? -13.622 -9.625 16.332 1.00 92.75 307 LEU A CA 1
ATOM 2298 C C . LEU A 1 307 ? -14.983 -9.936 16.964 1.00 92.75 307 LEU A C 1
ATOM 2300 O O . LEU A 1 307 ? -15.065 -10.176 18.162 1.00 92.75 307 LEU A O 1
ATOM 2304 N N . SER A 1 308 ? -16.045 -10.024 16.162 1.00 92.75 308 SER A N 1
ATOM 2305 C CA . SER A 1 308 ? -17.389 -10.374 16.642 1.00 92.75 308 SER A CA 1
ATOM 2306 C C . SER A 1 308 ? -17.438 -11.777 17.251 1.00 92.75 308 SER A C 1
ATOM 2308 O O . SER A 1 308 ? -17.984 -11.965 18.339 1.00 92.75 308 SER A O 1
ATOM 2310 N N . ALA A 1 309 ? -16.819 -12.762 16.595 1.00 90.81 309 ALA A N 1
ATOM 2311 C CA . ALA A 1 309 ? -16.672 -14.103 17.156 1.00 90.81 309 ALA A CA 1
ATOM 2312 C C . ALA A 1 309 ? -15.867 -14.087 18.467 1.00 90.81 309 ALA A C 1
ATOM 2314 O O . ALA A 1 309 ? -16.276 -14.694 19.451 1.00 90.81 309 ALA A O 1
ATOM 2315 N N . MET A 1 310 ? -14.762 -13.338 18.509 1.00 92.06 310 MET A N 1
ATOM 2316 C CA . MET A 1 310 ? -13.919 -13.232 19.698 1.00 92.06 310 MET A CA 1
ATOM 2317 C C . MET A 1 310 ? -14.629 -12.551 20.875 1.00 92.06 310 MET A C 1
ATOM 2319 O O . MET A 1 310 ? -14.462 -13.008 22.004 1.00 92.06 310 MET A O 1
ATOM 2323 N N . GLN A 1 311 ? -15.453 -11.520 20.630 1.00 93.00 311 GLN A N 1
ATOM 2324 C CA . GLN A 1 311 ? -16.298 -10.931 21.673 1.00 93.00 311 GLN A CA 1
ATOM 2325 C C . GLN A 1 311 ? -17.182 -12.014 22.282 1.00 93.00 311 GLN A C 1
ATOM 2327 O O . GLN A 1 311 ? -17.170 -12.190 23.489 1.00 93.00 311 GLN A O 1
ATOM 2332 N N . LYS A 1 312 ? -17.902 -12.787 21.463 1.00 91.88 312 LYS A N 1
ATOM 2333 C CA . LYS A 1 312 ? -18.801 -13.839 21.966 1.00 91.88 312 LYS A CA 1
ATOM 2334 C C . LYS A 1 312 ? -18.063 -14.906 22.778 1.00 91.88 312 LYS A C 1
ATOM 2336 O O . LYS A 1 312 ? -18.557 -15.313 23.824 1.00 91.88 312 LYS A O 1
ATOM 2341 N N . ASP A 1 313 ? -16.886 -15.328 22.320 1.00 90.94 313 ASP A N 1
ATOM 2342 C CA . ASP A 1 313 ? -16.132 -16.421 22.943 1.00 90.94 313 ASP A CA 1
ATOM 2343 C C . ASP A 1 313 ? -15.422 -16.005 24.245 1.00 90.94 313 ASP A C 1
ATOM 2345 O O . ASP A 1 313 ? -15.226 -16.829 25.140 1.00 90.94 313 ASP A O 1
ATOM 2349 N N . LEU A 1 314 ? -14.998 -14.740 24.356 1.00 90.31 314 LEU A N 1
ATOM 2350 C CA . LEU A 1 314 ? -14.171 -14.251 25.467 1.00 90.31 314 LEU A CA 1
ATOM 2351 C C . LEU A 1 314 ? -14.872 -13.227 26.373 1.00 90.31 314 LEU A C 1
ATOM 2353 O O . LEU A 1 314 ? -14.289 -12.853 27.393 1.00 90.31 314 LEU A O 1
ATOM 2357 N N . ASP A 1 315 ? -16.111 -12.820 26.082 1.00 88.12 315 ASP A N 1
ATOM 2358 C CA . ASP A 1 315 ? -16.887 -11.906 26.939 1.00 88.12 315 ASP A CA 1
ATOM 2359 C C . ASP A 1 315 ? -17.003 -12.449 28.372 1.00 88.12 315 ASP A C 1
ATOM 2361 O O . ASP A 1 315 ? -16.690 -11.748 29.335 1.00 88.12 315 ASP A O 1
ATOM 2365 N N . ALA A 1 316 ? -17.292 -13.749 28.519 1.00 87.38 316 ALA A N 1
ATOM 2366 C CA . ALA A 1 316 ? -17.375 -14.422 29.819 1.00 87.38 316 ALA A CA 1
ATOM 2367 C C . ALA A 1 316 ? -16.041 -14.448 30.594 1.00 87.38 316 ALA A C 1
ATOM 2369 O O . ALA A 1 316 ? -16.033 -14.551 31.819 1.00 87.38 316 ALA A O 1
ATOM 2370 N N . ARG A 1 317 ? -14.901 -14.334 29.898 1.00 87.12 317 ARG A N 1
ATOM 2371 C CA . ARG A 1 317 ? -13.566 -14.232 30.518 1.00 87.12 317 ARG A CA 1
ATOM 2372 C C . ARG A 1 317 ? -13.193 -12.790 30.884 1.00 87.12 317 ARG A C 1
ATOM 2374 O O . ARG A 1 317 ? -12.165 -12.566 31.527 1.00 87.12 317 ARG A O 1
ATOM 2381 N N . GLY A 1 318 ? -14.032 -11.820 30.520 1.00 87.69 318 GLY A N 1
ATOM 2382 C CA . GLY A 1 318 ? -13.845 -10.400 30.803 1.00 87.69 318 GLY A CA 1
ATOM 2383 C C . GLY A 1 318 ? -13.169 -9.620 29.675 1.00 87.69 318 GLY A C 1
ATOM 2384 O O . GLY A 1 318 ? -12.479 -8.647 29.977 1.00 87.69 318 GLY A O 1
ATOM 2385 N N . LEU A 1 319 ? -13.333 -10.036 28.412 1.00 91.88 319 LEU A N 1
ATOM 2386 C CA . LEU A 1 319 ? -12.953 -9.235 27.241 1.00 91.88 319 LEU A CA 1
ATOM 2387 C C . LEU A 1 319 ? -14.079 -8.262 26.857 1.00 91.88 319 LEU A C 1
ATOM 2389 O O . LEU A 1 319 ? -15.240 -8.654 26.763 1.00 91.88 319 LEU A O 1
ATOM 2393 N N . SER A 1 320 ? -13.727 -7.010 26.574 1.00 92.88 320 SER A N 1
ATOM 2394 C CA . SER A 1 320 ? -14.627 -5.998 26.018 1.00 92.88 320 SER A CA 1
ATOM 2395 C C . SER A 1 320 ? -14.030 -5.416 24.739 1.00 92.88 320 SER A C 1
ATOM 2397 O O . SER A 1 320 ? -13.026 -4.711 24.780 1.00 92.88 320 SER A O 1
ATOM 2399 N N . ILE A 1 321 ? -14.616 -5.724 23.586 1.00 94.75 321 ILE A N 1
ATOM 2400 C CA . ILE A 1 321 ? -14.235 -5.139 22.300 1.00 94.75 321 ILE A CA 1
ATOM 2401 C C . ILE A 1 321 ? -15.068 -3.877 22.066 1.00 94.75 321 ILE A C 1
ATOM 2403 O O . ILE A 1 321 ? -16.294 -3.883 22.199 1.00 94.75 321 ILE A O 1
ATOM 2407 N N . ILE A 1 322 ? -14.395 -2.795 21.684 1.00 94.56 322 ILE A N 1
ATOM 2408 C CA . ILE A 1 322 ? -14.998 -1.508 21.351 1.00 94.56 322 ILE A CA 1
ATOM 2409 C C . ILE A 1 322 ? -14.528 -1.107 19.955 1.00 94.56 322 ILE A C 1
ATOM 2411 O O . ILE A 1 322 ? -13.340 -0.886 19.720 1.00 94.56 322 ILE A O 1
ATOM 2415 N N . GLY A 1 323 ? -15.471 -1.010 19.021 1.00 94.62 323 GLY A N 1
ATOM 2416 C CA . GLY A 1 323 ? -15.227 -0.485 17.684 1.00 94.62 323 GLY A CA 1
ATOM 2417 C C . GLY A 1 323 ? -15.415 1.024 17.660 1.00 94.62 323 GLY A C 1
ATOM 2418 O O . GLY A 1 323 ? -16.544 1.496 17.752 1.00 94.62 323 GLY A O 1
ATOM 2419 N N . VAL A 1 324 ? -14.339 1.778 17.481 1.00 94.56 324 VAL A N 1
ATOM 2420 C CA . VAL A 1 324 ? -14.383 3.230 17.314 1.00 94.56 324 VAL A CA 1
ATOM 2421 C C . VAL A 1 324 ? -14.433 3.557 15.828 1.00 94.56 324 VAL A C 1
ATOM 2423 O O . VAL A 1 324 ? -13.448 3.378 15.111 1.00 94.56 324 VAL A O 1
ATOM 2426 N N . SER A 1 325 ? -15.576 4.049 15.362 1.00 93.19 325 SER A N 1
ATOM 2427 C CA . SER A 1 325 ? -15.679 4.648 14.037 1.00 93.19 325 SER A CA 1
ATOM 2428 C C . SER A 1 325 ? -14.821 5.909 13.989 1.00 93.19 325 SER A C 1
ATOM 2430 O O . SER A 1 325 ? -14.973 6.816 14.817 1.00 93.19 325 SER A O 1
ATOM 2432 N N . TYR A 1 326 ? -13.899 5.947 13.032 1.00 89.19 326 TYR A N 1
ATOM 2433 C CA . TYR A 1 326 ? -12.984 7.063 12.874 1.00 89.19 326 TYR A CA 1
ATOM 2434 C C . TYR A 1 326 ? -13.713 8.304 12.367 1.00 89.19 326 TYR A C 1
ATOM 2436 O O . TYR A 1 326 ? -13.536 9.380 12.931 1.00 89.19 326 TYR A O 1
ATOM 2444 N N . ASP A 1 327 ? -14.539 8.157 11.330 1.00 87.69 327 ASP A N 1
ATOM 2445 C CA . ASP A 1 327 ? -15.182 9.289 10.672 1.00 87.69 327 ASP A CA 1
ATOM 2446 C C . ASP A 1 327 ? -16.580 9.067 10.093 1.00 87.69 327 ASP A C 1
ATOM 2448 O O . ASP A 1 327 ? -17.128 9.971 9.457 1.00 87.69 327 ASP A O 1
ATOM 2452 N N . ASP A 1 328 ? -17.178 7.903 10.326 1.00 86.94 328 ASP A N 1
ATOM 2453 C CA . ASP A 1 328 ? -18.528 7.632 9.847 1.00 86.94 328 ASP A CA 1
ATOM 2454 C C . ASP A 1 328 ? -19.596 8.264 10.751 1.00 86.94 328 ASP A C 1
ATOM 2456 O O . ASP A 1 328 ? -19.437 8.379 11.970 1.00 86.94 328 ASP A O 1
ATOM 2460 N N . THR A 1 329 ? -20.735 8.618 10.155 1.00 87.69 329 THR A N 1
ATOM 2461 C CA . THR A 1 329 ? -21.928 9.061 10.886 1.00 87.69 329 THR A CA 1
ATOM 2462 C C . THR A 1 329 ? -22.678 7.873 11.490 1.00 87.69 329 THR A C 1
ATOM 2464 O O . THR A 1 329 ? -22.592 6.747 10.996 1.00 87.69 329 THR A O 1
ATOM 2467 N N . ALA A 1 330 ? -23.474 8.123 12.536 1.00 90.44 330 ALA A N 1
ATOM 2468 C CA . ALA A 1 330 ? -24.287 7.086 13.179 1.00 90.44 330 ALA A CA 1
ATOM 2469 C C . ALA A 1 330 ? -25.178 6.329 12.178 1.00 90.44 330 ALA A C 1
ATOM 2471 O O . ALA A 1 330 ? -25.267 5.105 12.238 1.00 90.44 330 ALA A O 1
ATOM 2472 N N . ASP A 1 331 ? -25.804 7.043 11.239 1.00 89.88 331 ASP A N 1
ATOM 2473 C CA . ASP A 1 331 ? -26.710 6.442 10.255 1.00 89.88 331 ASP A CA 1
ATOM 2474 C C . ASP A 1 331 ? -25.971 5.564 9.244 1.00 89.88 331 ASP A C 1
ATOM 2476 O O . ASP A 1 331 ? -26.443 4.475 8.924 1.00 89.88 331 ASP A O 1
ATOM 2480 N N . LEU A 1 332 ? -24.779 5.982 8.802 1.00 89.94 332 LEU A N 1
ATOM 2481 C CA . LEU A 1 332 ? -23.952 5.186 7.897 1.00 89.94 332 LEU A CA 1
ATOM 2482 C C . LEU A 1 332 ? -23.486 3.888 8.568 1.00 89.94 332 LEU A C 1
ATOM 2484 O O . LEU A 1 332 ? -23.530 2.823 7.955 1.00 89.94 332 LEU A O 1
ATOM 2488 N N . VAL A 1 333 ? -23.097 3.961 9.845 1.00 90.88 333 VAL A N 1
ATOM 2489 C CA . VAL A 1 333 ? -22.723 2.778 10.629 1.00 90.88 333 VAL A CA 1
ATOM 2490 C C . VAL A 1 333 ? -23.917 1.840 10.826 1.00 90.88 333 VAL A C 1
ATOM 2492 O O . VAL A 1 333 ? -23.767 0.633 10.656 1.00 90.88 333 VAL A O 1
ATOM 2495 N N . ARG A 1 334 ? -25.111 2.365 11.136 1.00 90.81 334 ARG A N 1
ATOM 2496 C CA . ARG A 1 334 ? -26.333 1.547 11.273 1.00 90.81 334 ARG A CA 1
ATOM 2497 C C . ARG A 1 334 ? -26.717 0.856 9.968 1.00 90.81 334 ARG A C 1
ATOM 2499 O O . ARG A 1 334 ? -27.161 -0.287 10.004 1.00 90.81 334 ARG A O 1
ATOM 2506 N N . GLU A 1 335 ? -26.553 1.528 8.830 1.00 89.44 335 GLU A N 1
ATOM 2507 C CA . GLU A 1 335 ? -26.787 0.909 7.524 1.00 89.44 335 GLU A CA 1
ATOM 2508 C C . GLU A 1 335 ? -25.773 -0.209 7.268 1.00 89.44 335 GLU A C 1
ATOM 2510 O O . GLU A 1 335 ? -26.151 -1.328 6.935 1.00 89.44 335 GLU A O 1
ATOM 2515 N N . PHE A 1 336 ? -24.494 0.056 7.535 1.00 90.00 336 PHE A N 1
ATOM 2516 C CA . PHE A 1 336 ? -23.420 -0.921 7.388 1.00 90.00 336 PHE A CA 1
ATOM 2517 C C . PHE A 1 336 ? -23.607 -2.165 8.279 1.00 90.00 336 PHE A C 1
ATOM 2519 O O . PHE A 1 336 ? -23.320 -3.285 7.852 1.00 90.00 336 PHE A O 1
ATOM 2526 N N . GLN A 1 337 ? -24.138 -1.998 9.494 1.00 90.62 337 GLN A N 1
ATOM 2527 C CA . GLN A 1 337 ? -24.441 -3.109 10.402 1.00 90.62 337 GLN A CA 1
ATOM 2528 C C . GLN A 1 337 ? -25.473 -4.099 9.839 1.00 90.62 337 GLN A C 1
ATOM 2530 O O . GLN A 1 337 ? -25.512 -5.243 10.298 1.00 90.62 337 GLN A O 1
ATOM 2535 N N . LYS A 1 338 ? -26.292 -3.699 8.855 1.00 89.19 338 LYS A N 1
ATOM 2536 C CA . LYS A 1 338 ? -27.217 -4.614 8.167 1.00 89.19 338 LYS A CA 1
ATOM 2537 C C . LYS A 1 338 ? -26.472 -5.615 7.284 1.00 89.19 338 LYS A C 1
ATOM 2539 O O . LYS A 1 338 ? -26.890 -6.767 7.201 1.00 89.19 338 LYS A O 1
ATOM 2544 N N . ASP A 1 339 ? -25.370 -5.189 6.667 1.00 87.19 339 ASP A N 1
ATOM 2545 C CA . ASP A 1 339 ? -24.543 -6.030 5.798 1.00 87.19 339 ASP A CA 1
ATOM 2546 C C . ASP A 1 339 ? -23.537 -6.867 6.597 1.00 87.19 339 ASP A C 1
ATOM 2548 O O . ASP A 1 339 ? -23.318 -8.044 6.303 1.00 87.19 339 ASP A O 1
ATOM 2552 N N . ILE A 1 340 ? -22.894 -6.257 7.601 1.00 87.81 340 ILE A N 1
ATOM 2553 C CA . ILE A 1 340 ? -21.875 -6.902 8.435 1.00 87.81 340 ILE A CA 1
ATOM 2554 C C . ILE A 1 340 ? -22.234 -6.689 9.913 1.00 87.81 340 ILE A C 1
ATOM 2556 O O . ILE A 1 340 ? -21.867 -5.668 10.500 1.00 87.81 340 ILE A O 1
ATOM 2560 N N . PRO A 1 341 ? -22.933 -7.649 10.544 1.00 88.81 341 PRO A N 1
ATOM 2561 C CA . PRO A 1 341 ? -23.366 -7.508 11.925 1.00 88.81 341 PRO A CA 1
ATOM 2562 C C . PRO A 1 341 ? -22.176 -7.554 12.887 1.00 88.81 341 PRO A C 1
ATOM 2564 O O . PRO A 1 341 ? -21.372 -8.488 12.879 1.00 88.81 341 PRO A O 1
ATOM 2567 N N . GLN A 1 342 ? -22.103 -6.549 13.755 1.00 90.00 342 GLN A N 1
ATOM 2568 C CA . GLN A 1 342 ? -21.079 -6.399 14.786 1.00 90.00 342 GLN A CA 1
ATOM 2569 C C . GLN A 1 342 ? -21.679 -6.720 16.153 1.00 90.00 342 GLN A C 1
ATOM 2571 O O . GLN A 1 342 ? -22.637 -6.080 16.575 1.00 90.00 342 GLN A O 1
ATOM 2576 N N . SER A 1 343 ? -21.124 -7.711 16.855 1.00 87.94 343 SER A N 1
ATOM 2577 C CA . SER A 1 343 ? -21.636 -8.150 18.166 1.00 87.94 343 SER A CA 1
ATOM 2578 C C . SER A 1 343 ? -20.926 -7.512 19.362 1.00 87.94 343 SER A C 1
ATOM 2580 O O . SER A 1 343 ? -20.935 -8.077 20.452 1.00 87.94 343 SER A O 1
ATOM 2582 N N . TYR A 1 344 ? -20.272 -6.375 19.153 1.00 92.12 344 TYR A N 1
ATOM 2583 C CA . TYR A 1 344 ? -19.518 -5.637 20.162 1.00 92.12 344 TYR A CA 1
ATOM 2584 C C . TYR A 1 344 ? -19.923 -4.158 20.161 1.00 92.12 344 TYR A C 1
ATOM 2586 O O . TYR A 1 344 ? -20.587 -3.690 19.233 1.00 92.12 344 TYR A O 1
ATOM 2594 N N . GLN A 1 345 ? -19.552 -3.420 21.210 1.00 92.25 345 GLN A N 1
ATOM 2595 C CA . GLN A 1 345 ? -19.950 -2.022 21.377 1.00 92.25 345 GLN A CA 1
ATOM 2596 C C . GLN A 1 345 ? -19.321 -1.156 20.280 1.00 92.25 345 GLN A C 1
ATOM 2598 O O . GLN A 1 345 ? -18.114 -1.214 20.055 1.00 92.25 345 GLN A O 1
ATOM 2603 N N . ILE A 1 346 ? -20.127 -0.312 19.633 1.00 94.12 346 ILE A N 1
ATOM 2604 C CA . ILE A 1 346 ? -19.641 0.661 18.652 1.00 94.12 346 ILE A CA 1
ATOM 2605 C C . ILE A 1 346 ? -19.822 2.069 19.191 1.00 94.12 346 ILE A C 1
ATOM 2607 O O . ILE A 1 346 ? -20.867 2.410 19.757 1.00 94.12 346 ILE A O 1
ATOM 2611 N N . VAL A 1 347 ? -18.792 2.881 18.994 1.00 93.81 347 VAL A N 1
ATOM 2612 C CA . VAL A 1 347 ? -18.780 4.299 19.329 1.00 93.81 347 VAL A CA 1
ATOM 2613 C C . VAL A 1 347 ? -18.230 5.109 18.161 1.00 93.81 347 VAL A C 1
ATOM 2615 O O . VAL A 1 347 ? -17.528 4.597 17.294 1.00 93.81 347 VAL A O 1
ATOM 2618 N N . LEU A 1 348 ? -18.587 6.379 18.136 1.00 92.06 348 LEU A N 1
ATOM 2619 C CA . LEU A 1 348 ? -18.165 7.390 17.184 1.00 92.06 348 LEU A CA 1
ATOM 2620 C C . LEU A 1 348 ? -17.200 8.348 17.885 1.00 92.06 348 LEU A C 1
ATOM 2622 O O . LEU A 1 348 ? -17.173 8.425 19.118 1.00 92.06 348 LEU A O 1
ATOM 2626 N N . GLY A 1 349 ? -16.448 9.109 17.099 1.00 85.69 349 GLY A N 1
ATOM 2627 C CA . GLY A 1 349 ? -15.564 10.149 17.622 1.00 85.69 349 GLY A CA 1
ATOM 2628 C C . GLY A 1 349 ? -14.072 9.823 17.511 1.00 85.69 349 GLY A C 1
ATOM 2629 O O . GLY A 1 349 ? -13.261 10.381 18.248 1.00 85.69 349 GLY A O 1
ATOM 2630 N N . GLY A 1 350 ? -13.688 8.860 16.661 1.00 82.12 350 GLY A N 1
ATOM 2631 C CA . GLY A 1 350 ? -12.300 8.405 16.570 1.00 82.12 350 GLY A CA 1
ATOM 2632 C C . GLY A 1 350 ? -11.328 9.460 16.033 1.00 82.12 350 GLY A C 1
ATOM 2633 O O . GLY A 1 350 ? -10.145 9.429 16.372 1.00 82.12 350 GLY A O 1
ATOM 2634 N N . ARG A 1 351 ? -11.810 10.406 15.221 1.00 83.50 351 ARG A N 1
ATOM 2635 C CA . ARG A 1 351 ? -11.007 11.515 14.692 1.00 83.50 351 ARG A CA 1
ATOM 2636 C C . ARG A 1 351 ? -10.760 12.590 15.751 1.00 83.50 351 ARG A C 1
ATOM 2638 O O . ARG A 1 351 ? -9.656 13.124 15.826 1.00 83.50 351 ARG A O 1
ATOM 2645 N N . GLU A 1 352 ? -11.759 12.873 16.578 1.00 82.94 352 GLU A N 1
ATOM 2646 C CA . GLU A 1 352 ? -11.762 13.900 17.622 1.00 82.94 352 GLU A CA 1
ATOM 2647 C C . GLU A 1 352 ? -10.799 13.544 18.758 1.00 82.94 352 GLU A C 1
ATOM 2649 O O . GLU A 1 352 ? -10.059 14.405 19.229 1.00 82.94 352 GLU A O 1
ATOM 2654 N N . VAL A 1 353 ? -10.731 12.263 19.136 1.00 83.06 353 VAL A N 1
ATOM 2655 C CA . VAL A 1 353 ? -9.780 11.767 20.151 1.00 83.06 353 VAL A CA 1
ATOM 2656 C C . VAL A 1 353 ? -8.359 11.562 19.612 1.00 83.06 353 VAL A C 1
ATOM 2658 O O . VAL A 1 353 ? -7.458 11.178 20.359 1.00 83.06 353 VAL A O 1
ATOM 2661 N N . GLY A 1 354 ? -8.134 11.813 18.318 1.00 75.94 354 GLY A N 1
ATOM 2662 C CA . GLY A 1 354 ? -6.861 11.592 17.629 1.00 75.94 354 GLY A CA 1
ATOM 2663 C C . GLY A 1 354 ? -5.611 12.200 18.293 1.00 75.94 354 GLY A C 1
ATOM 2664 O O . GLY A 1 354 ? -4.562 11.553 18.229 1.00 75.94 354 GLY A O 1
ATOM 2665 N N . PRO A 1 355 ? -5.665 13.388 18.936 1.00 76.44 355 PRO A N 1
ATOM 2666 C CA . PRO A 1 355 ? -4.517 13.953 19.653 1.00 76.44 355 PRO A CA 1
ATOM 2667 C C . PRO A 1 355 ? -4.046 13.105 20.842 1.00 76.44 355 PRO A C 1
ATOM 2669 O O . PRO A 1 355 ? -2.851 13.060 21.125 1.00 76.44 355 PRO A O 1
ATOM 2672 N N . GLU A 1 356 ? -4.968 12.424 21.521 1.00 79.25 356 GLU A N 1
ATOM 2673 C CA . GLU A 1 356 ? -4.687 11.598 22.702 1.00 79.25 356 GLU A CA 1
ATOM 2674 C C . GLU A 1 356 ? -4.461 10.128 22.317 1.00 79.25 356 GLU A C 1
ATOM 2676 O O . GLU A 1 356 ? -3.568 9.460 22.842 1.00 79.25 356 GLU A O 1
ATOM 2681 N N . LEU A 1 357 ? -5.236 9.638 21.344 1.00 82.56 357 LEU A N 1
ATOM 2682 C CA . LEU A 1 357 ? -5.194 8.279 20.804 1.00 82.56 357 LEU A CA 1
ATOM 2683 C C . LEU A 1 357 ? -4.995 8.322 19.278 1.00 82.56 357 LEU A C 1
ATOM 2685 O O . LEU A 1 357 ? -5.957 8.244 18.511 1.00 82.56 357 LEU A O 1
ATOM 2689 N N . PRO A 1 358 ? -3.740 8.424 18.800 1.00 79.81 358 PRO A N 1
ATOM 2690 C CA . PRO A 1 358 ? -3.451 8.529 17.374 1.00 79.81 358 PRO A CA 1
ATOM 2691 C C . PRO A 1 358 ? -3.752 7.220 16.632 1.00 79.81 358 PRO A C 1
ATOM 2693 O O . PRO A 1 358 ? -2.944 6.289 16.617 1.00 79.81 358 PRO A O 1
ATOM 2696 N N . ALA A 1 359 ? -4.903 7.179 15.966 1.00 76.81 359 ALA A N 1
ATOM 2697 C CA . ALA A 1 359 ? -5.454 5.988 15.322 1.00 76.81 359 ALA A CA 1
ATOM 2698 C C . ALA A 1 359 ? -5.245 5.896 13.796 1.00 76.81 359 ALA A C 1
ATOM 2700 O O . ALA A 1 359 ? -5.840 5.045 13.141 1.00 76.81 359 ALA A O 1
ATOM 2701 N N . SER A 1 360 ? -4.405 6.758 13.214 1.00 72.19 360 SER A N 1
ATOM 2702 C CA . SER A 1 360 ? -4.044 6.693 11.791 1.00 72.19 360 SER A CA 1
ATOM 2703 C C . SER A 1 360 ? -2.677 6.015 11.612 1.00 72.19 360 SER A C 1
ATOM 2705 O O . SER A 1 360 ? -1.731 6.403 12.310 1.00 72.19 360 SER A O 1
ATOM 2707 N N . PRO A 1 361 ? -2.529 5.034 10.695 1.00 76.12 361 PRO A N 1
ATOM 2708 C CA . PRO A 1 361 ? -3.511 4.554 9.704 1.00 76.12 361 PRO A CA 1
ATOM 2709 C C . PRO A 1 361 ? -4.512 3.510 10.248 1.00 76.12 361 PRO A C 1
ATOM 2711 O O . PRO A 1 361 ? -4.247 2.851 11.249 1.00 76.12 361 PRO A O 1
ATOM 2714 N N . LEU A 1 362 ? -5.646 3.319 9.562 1.00 74.56 362 LEU A N 1
ATOM 2715 C CA . LEU A 1 362 ? -6.674 2.324 9.916 1.00 74.56 362 LEU A CA 1
ATOM 2716 C C . LEU A 1 362 ? -6.423 0.952 9.238 1.00 74.56 362 LEU A C 1
ATOM 2718 O O . LEU A 1 362 ? -5.943 0.931 8.100 1.00 74.56 362 LEU A O 1
ATOM 2722 N N . PRO A 1 363 ? -6.798 -0.181 9.865 1.00 79.06 363 PRO A N 1
ATOM 2723 C CA . PRO A 1 363 ? -7.242 -0.293 11.253 1.00 79.06 363 PRO A CA 1
ATOM 2724 C C . PRO A 1 363 ? -6.074 -0.099 12.226 1.00 79.06 363 PRO A C 1
ATOM 2726 O O . PRO A 1 363 ? -4.954 -0.552 11.981 1.00 79.06 363 PRO A O 1
ATOM 2729 N N . THR A 1 364 ? -6.344 0.562 13.349 1.00 84.94 364 THR A N 1
ATOM 2730 C CA . THR A 1 364 ? -5.427 0.621 14.494 1.00 84.94 364 THR A CA 1
ATOM 2731 C C . THR A 1 364 ? -6.153 0.060 15.706 1.00 84.94 364 THR A C 1
ATOM 2733 O O . THR A 1 364 ? -7.251 0.500 16.026 1.00 84.94 364 THR A O 1
ATOM 2736 N N . THR A 1 365 ? -5.538 -0.891 16.400 1.00 90.69 365 THR A N 1
ATOM 2737 C CA . THR A 1 365 ? -6.106 -1.541 17.580 1.00 90.69 365 THR A CA 1
ATOM 2738 C C . THR A 1 365 ? -5.224 -1.298 18.793 1.00 90.69 365 THR A C 1
ATOM 2740 O O . THR A 1 365 ? -4.024 -1.562 18.752 1.00 90.69 365 THR A O 1
ATOM 2743 N N . TYR A 1 366 ? -5.817 -0.829 19.883 1.00 90.75 366 TYR A N 1
ATOM 2744 C CA . TYR A 1 366 ? -5.166 -0.715 21.183 1.00 90.75 366 TYR A CA 1
ATOM 2745 C C . TYR A 1 366 ? -5.670 -1.818 22.107 1.00 90.75 366 TYR A C 1
ATOM 2747 O O . TYR A 1 366 ? -6.874 -2.050 22.197 1.00 90.75 366 TYR A O 1
ATOM 2755 N N . ILE A 1 367 ? -4.748 -2.487 22.795 1.00 90.75 367 ILE A N 1
ATOM 2756 C CA . ILE A 1 367 ? -5.069 -3.490 23.810 1.00 90.75 367 ILE A CA 1
ATOM 2757 C C . ILE A 1 367 ? -4.793 -2.875 25.173 1.00 90.75 367 ILE A C 1
ATOM 2759 O O . ILE A 1 367 ? -3.671 -2.447 25.451 1.00 90.75 367 ILE A O 1
ATOM 2763 N N . ILE A 1 368 ? -5.820 -2.829 26.011 1.00 90.06 368 ILE A N 1
ATOM 2764 C CA . ILE A 1 368 ? -5.800 -2.182 27.317 1.00 90.06 368 ILE A CA 1
ATOM 2765 C C . ILE A 1 368 ? -6.067 -3.251 28.382 1.00 90.06 368 ILE A C 1
ATOM 2767 O O . ILE A 1 368 ? -6.967 -4.080 28.243 1.00 90.06 368 ILE A O 1
ATOM 2771 N N . ASP A 1 369 ? -5.246 -3.276 29.431 1.00 88.56 369 ASP A N 1
ATOM 2772 C CA . ASP A 1 369 ? -5.441 -4.201 30.550 1.00 88.56 369 ASP A CA 1
ATOM 2773 C C . ASP A 1 369 ? -6.571 -3.762 31.494 1.00 88.56 369 ASP A C 1
ATOM 2775 O O . ASP A 1 369 ? -7.122 -2.668 31.393 1.00 88.56 369 ASP A O 1
ATOM 2779 N N . ARG A 1 370 ? -6.888 -4.612 32.478 1.00 86.69 370 ARG A N 1
ATOM 2780 C CA . ARG A 1 370 ? -7.939 -4.341 33.474 1.00 86.69 370 ARG A CA 1
ATOM 2781 C C . ARG A 1 370 ? -7.687 -3.091 34.318 1.00 86.69 370 ARG A C 1
ATOM 2783 O O . ARG A 1 370 ? -8.630 -2.559 34.901 1.00 86.69 370 ARG A O 1
ATOM 2790 N N . GLN A 1 371 ? -6.437 -2.645 34.418 1.00 81.62 371 GLN A N 1
ATOM 2791 C CA . GLN A 1 371 ? -6.048 -1.439 35.145 1.00 81.62 371 GLN A CA 1
ATOM 2792 C C . GLN A 1 371 ? -6.153 -0.177 34.275 1.00 81.62 371 GLN A C 1
ATOM 2794 O O . GLN A 1 371 ? -5.867 0.918 34.762 1.00 81.62 371 GLN A O 1
ATOM 2799 N N . GLY A 1 372 ? -6.573 -0.308 33.013 1.00 82.31 372 GLY A N 1
ATOM 2800 C CA . GLY A 1 372 ? -6.683 0.803 32.080 1.00 82.31 372 GLY A CA 1
ATOM 2801 C C . GLY A 1 372 ? -5.334 1.231 31.506 1.00 82.31 372 GLY A C 1
ATOM 2802 O O . GLY A 1 372 ? -5.164 2.405 31.197 1.00 82.31 372 GLY A O 1
ATOM 2803 N N . ARG A 1 373 ? -4.341 0.338 31.401 1.00 85.94 373 ARG A N 1
ATOM 2804 C CA . ARG A 1 373 ? -3.028 0.635 30.800 1.00 85.94 373 ARG A CA 1
ATOM 2805 C C . ARG A 1 373 ? -2.927 0.039 29.405 1.00 85.94 373 ARG A C 1
ATOM 2807 O O . ARG A 1 373 ? -3.315 -1.107 29.189 1.00 85.94 373 ARG A O 1
ATOM 2814 N N . ILE A 1 374 ? -2.355 0.792 28.470 1.00 87.06 374 ILE A N 1
ATOM 2815 C CA . ILE A 1 374 ? -2.155 0.337 27.091 1.00 87.06 374 ILE A CA 1
ATOM 2816 C C . ILE A 1 374 ? -0.994 -0.660 27.073 1.00 87.06 374 ILE A C 1
ATOM 2818 O O . ILE A 1 374 ? 0.155 -0.275 27.284 1.00 87.06 374 ILE A O 1
ATOM 2822 N N . ARG A 1 375 ? -1.297 -1.935 26.821 1.00 83.12 375 ARG A N 1
ATOM 2823 C CA . ARG A 1 375 ? -0.330 -3.042 26.774 1.00 83.12 375 ARG A CA 1
ATOM 2824 C C . ARG A 1 375 ? 0.268 -3.245 25.397 1.00 83.12 375 ARG A C 1
ATOM 2826 O O . ARG A 1 375 ? 1.424 -3.640 25.295 1.00 83.12 375 ARG A O 1
ATOM 2833 N N . ASP A 1 376 ? -0.513 -2.978 24.358 1.00 82.75 376 ASP A N 1
ATOM 2834 C CA . ASP A 1 376 ? -0.050 -3.104 22.984 1.00 82.75 376 ASP A CA 1
ATOM 2835 C C . ASP A 1 376 ? -0.819 -2.167 22.044 1.00 82.75 376 ASP A C 1
ATOM 2837 O O . ASP A 1 376 ? -1.962 -1.779 22.313 1.00 82.75 376 ASP A O 1
ATOM 2841 N N . LYS A 1 377 ? -0.180 -1.814 20.927 1.00 84.50 377 LYS A N 1
ATOM 2842 C CA . LYS A 1 377 ? -0.770 -1.056 19.823 1.00 84.50 377 LYS A CA 1
ATOM 2843 C C . LYS A 1 377 ? -0.453 -1.761 18.509 1.00 84.50 377 LYS A C 1
ATOM 2845 O O . LYS A 1 377 ? 0.680 -1.746 18.032 1.00 84.50 377 LYS A O 1
ATOM 2850 N N . MET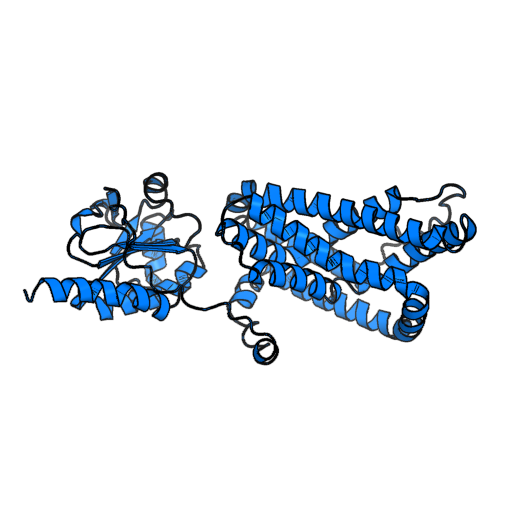 A 1 378 ? -1.485 -2.296 17.873 1.00 80.69 378 MET A N 1
ATOM 2851 C CA . MET A 1 378 ? -1.399 -2.982 16.590 1.00 80.69 378 MET A CA 1
ATOM 2852 C C . MET A 1 378 ? -1.887 -2.067 15.467 1.00 80.69 378 MET A C 1
ATOM 2854 O O . MET A 1 378 ? -2.951 -1.467 15.566 1.00 80.69 378 MET A O 1
ATOM 2858 N N . ILE A 1 379 ? -1.120 -1.977 14.382 1.00 79.12 379 ILE A N 1
ATOM 2859 C CA . ILE A 1 379 ? -1.499 -1.240 13.169 1.00 79.12 379 ILE A CA 1
ATOM 2860 C C . ILE A 1 379 ? -1.640 -2.244 12.019 1.00 79.12 379 ILE A C 1
ATOM 2862 O O . ILE A 1 379 ? -0.785 -3.129 11.869 1.00 79.12 379 ILE A O 1
ATOM 2866 N N . GLY A 1 380 ? -2.695 -2.084 11.217 1.00 71.56 380 GLY A N 1
ATOM 2867 C CA . GLY A 1 380 ? -3.045 -2.946 10.088 1.00 71.56 380 GLY A CA 1
ATOM 2868 C C . GLY A 1 380 ? -3.859 -4.180 10.482 1.00 71.56 380 GLY A C 1
ATOM 2869 O O . GLY A 1 380 ? -3.996 -4.488 11.663 1.00 71.56 380 GLY A O 1
ATOM 2870 N N . GLU A 1 381 ? -4.377 -4.877 9.468 1.00 76.06 381 GLU A N 1
ATOM 2871 C CA . GLU A 1 381 ? -5.204 -6.083 9.617 1.00 76.06 381 GLU A CA 1
ATOM 2872 C C . GLU A 1 381 ? -4.452 -7.220 10.329 1.00 76.06 381 GLU A C 1
ATOM 2874 O O . GLU A 1 381 ? -3.273 -7.485 10.067 1.00 76.06 381 GLU A O 1
ATOM 2879 N N . ARG A 1 382 ? -5.148 -7.906 11.236 1.00 80.31 382 ARG A N 1
ATOM 2880 C CA . ARG A 1 382 ? -4.662 -9.010 12.058 1.00 80.31 382 ARG A CA 1
ATOM 2881 C C . ARG A 1 382 ? -5.623 -10.184 12.020 1.00 80.31 382 ARG A C 1
ATOM 2883 O O . ARG A 1 382 ? -6.837 -10.063 11.881 1.00 80.31 382 ARG A O 1
ATOM 2890 N N . THR A 1 383 ? -5.050 -11.365 12.208 1.00 81.81 383 THR A N 1
ATOM 2891 C CA . THR A 1 383 ? -5.820 -12.591 12.377 1.00 81.81 383 THR A CA 1
ATOM 2892 C C . THR A 1 383 ? -6.280 -12.733 13.824 1.00 81.81 383 THR A C 1
ATOM 2894 O O . THR A 1 383 ? -5.652 -12.228 14.757 1.00 81.81 383 THR A O 1
ATOM 2897 N N . ARG A 1 384 ? -7.345 -13.511 14.031 1.00 83.12 384 ARG A N 1
ATOM 2898 C CA . ARG A 1 384 ? -7.836 -13.871 15.368 1.00 83.12 384 ARG A CA 1
ATOM 2899 C C . ARG A 1 384 ? -6.727 -14.408 16.284 1.00 83.12 384 ARG A C 1
ATOM 2901 O O . ARG A 1 384 ? -6.651 -14.017 17.442 1.00 83.12 384 ARG A O 1
ATOM 2908 N N . ALA A 1 385 ? -5.846 -15.260 15.758 1.00 77.31 385 ALA A N 1
ATOM 2909 C CA . ALA A 1 385 ? -4.742 -15.836 16.525 1.00 77.31 385 ALA A CA 1
ATOM 2910 C C . ALA A 1 385 ? -3.767 -14.769 17.056 1.00 77.31 385 ALA A C 1
ATOM 2912 O O . ALA A 1 385 ? -3.314 -14.878 18.194 1.00 77.31 385 ALA A O 1
ATOM 2913 N N . ALA A 1 386 ? -3.490 -13.728 16.263 1.00 77.12 386 ALA A N 1
ATOM 2914 C CA . ALA A 1 386 ? -2.607 -12.634 16.661 1.00 77.12 386 ALA A CA 1
ATOM 2915 C C . ALA A 1 386 ? -3.218 -11.769 17.779 1.00 77.12 386 ALA A C 1
ATOM 2917 O O . ALA A 1 386 ? -2.511 -11.351 18.695 1.00 77.12 386 ALA A O 1
ATOM 2918 N N . PHE A 1 387 ? -4.534 -11.539 17.753 1.00 86.25 387 PHE A N 1
ATOM 2919 C CA . PHE A 1 387 ? -5.220 -10.874 18.864 1.00 86.25 387 PHE A CA 1
ATOM 2920 C C . PHE A 1 387 ? -5.210 -11.743 20.124 1.00 86.25 387 PHE A C 1
ATOM 2922 O O . PHE A 1 387 ? -4.825 -11.291 21.204 1.00 86.25 387 PHE A O 1
ATOM 2929 N N . GLU A 1 388 ? -5.575 -13.018 19.992 1.00 84.81 388 GLU A N 1
ATOM 2930 C CA . GLU A 1 388 ? -5.651 -13.936 21.126 1.00 84.81 388 GLU A CA 1
ATOM 2931 C C . GLU A 1 388 ? -4.300 -14.155 21.819 1.00 84.81 388 GLU A C 1
ATOM 2933 O O . GLU A 1 388 ? -4.288 -14.336 23.037 1.00 84.81 388 GLU A O 1
ATOM 2938 N N . SER A 1 389 ? -3.174 -14.106 21.096 1.00 84.12 389 SER A N 1
ATOM 2939 C CA . SER A 1 389 ? -1.844 -14.270 21.700 1.00 84.12 389 SER A CA 1
ATOM 2940 C C . SER A 1 389 ? -1.483 -13.169 22.695 1.00 84.12 389 SER A C 1
ATOM 2942 O O . SER A 1 389 ? -0.699 -13.419 23.606 1.00 84.12 389 SER A O 1
ATOM 2944 N N . VAL A 1 390 ? -2.060 -11.973 22.547 1.00 84.88 390 VAL A N 1
ATOM 2945 C CA . VAL A 1 390 ? -1.837 -10.853 23.473 1.00 84.88 390 VAL A CA 1
ATOM 2946 C C . VAL A 1 390 ? -2.956 -10.765 24.508 1.00 84.88 390 VAL A C 1
ATOM 2948 O O . VAL A 1 390 ? -2.692 -10.525 25.681 1.00 84.88 390 VAL A O 1
ATOM 2951 N N . ILE A 1 391 ? -4.204 -11.023 24.111 1.00 87.81 391 ILE A N 1
ATOM 2952 C CA . ILE A 1 391 ? -5.370 -10.898 24.994 1.00 87.81 391 ILE A CA 1
ATOM 2953 C C . ILE A 1 391 ? -5.428 -12.015 26.041 1.00 87.81 391 ILE A C 1
ATOM 2955 O O . ILE A 1 391 ? -5.719 -11.739 27.202 1.00 87.81 391 ILE A O 1
ATOM 2959 N N . LYS A 1 392 ? -5.174 -13.278 25.664 1.00 86.75 392 LYS A N 1
ATOM 2960 C CA . LYS A 1 392 ? -5.312 -14.419 26.590 1.00 86.75 392 LYS A CA 1
ATOM 2961 C C . LYS A 1 392 ? -4.429 -14.269 27.840 1.00 86.75 392 LYS A C 1
ATOM 2963 O O . LYS A 1 392 ? -4.992 -14.370 28.927 1.00 86.75 392 LYS A O 1
ATOM 2968 N N . PRO A 1 393 ? -3.129 -13.923 27.731 1.00 85.62 393 PRO A N 1
ATOM 2969 C CA . PRO A 1 393 ? -2.302 -13.643 28.905 1.00 85.62 393 PRO A CA 1
ATOM 2970 C C . PRO A 1 393 ? -2.879 -12.554 29.821 1.00 85.62 393 PRO A C 1
ATOM 2972 O O . PRO A 1 393 ? -2.879 -12.715 31.037 1.00 85.62 393 PRO A O 1
ATOM 2975 N N . LEU A 1 394 ? -3.433 -11.475 29.256 1.00 84.56 394 LEU A N 1
ATOM 2976 C CA . LEU A 1 394 ? -4.021 -10.371 30.028 1.00 84.56 394 LEU A CA 1
ATOM 2977 C C . LEU A 1 394 ? -5.308 -10.771 30.756 1.00 84.56 394 LEU A C 1
ATOM 2979 O O . LEU A 1 394 ? -5.591 -10.277 31.848 1.00 84.56 394 LEU A O 1
ATOM 2983 N N . LEU A 1 395 ? -6.099 -11.664 30.157 1.00 84.44 395 LEU A N 1
ATOM 2984 C CA . LEU A 1 395 ? -7.283 -12.227 30.805 1.00 84.44 395 LEU A CA 1
ATOM 2985 C C . LEU A 1 395 ? -6.891 -13.118 31.994 1.00 84.44 395 LEU A C 1
ATOM 2987 O O . LEU A 1 395 ? -7.582 -13.106 33.014 1.00 84.44 395 LEU A O 1
ATOM 2991 N N . ASP A 1 396 ? -5.774 -13.840 31.879 1.00 81.25 396 ASP A N 1
ATOM 2992 C CA . ASP A 1 396 ? -5.289 -14.778 32.896 1.00 81.25 396 ASP A CA 1
ATOM 2993 C C . ASP A 1 396 ? -4.563 -14.065 34.061 1.00 81.25 396 ASP A C 1
ATOM 2995 O O . ASP A 1 396 ? -4.744 -14.449 35.220 1.00 81.25 396 ASP A O 1
ATOM 2999 N N . GLU A 1 397 ? -3.846 -12.956 33.804 1.00 74.75 397 GLU A N 1
ATOM 3000 C CA . GLU A 1 397 ? -3.264 -12.066 34.836 1.00 74.75 397 GLU A CA 1
ATOM 3001 C C . GLU A 1 397 ? -4.325 -11.610 35.866 1.00 74.75 397 GLU A C 1
ATOM 3003 O O . GLU A 1 397 ? -4.076 -11.538 37.075 1.00 74.75 397 GLU A O 1
ATOM 3008 N N . GLY A 1 398 ? -5.550 -11.352 35.397 1.00 57.34 398 GLY A N 1
ATOM 3009 C CA . GLY A 1 398 ? -6.672 -10.935 36.236 1.00 57.34 398 GLY A CA 1
ATOM 3010 C C . GLY A 1 398 ? -7.253 -12.040 37.125 1.00 57.34 398 GLY A C 1
ATOM 3011 O O . GLY A 1 398 ? -7.879 -11.720 38.134 1.00 57.34 398 GLY A O 1
ATOM 3012 N N . GLN A 1 399 ? -7.061 -13.319 36.782 1.00 54.16 399 GLN A N 1
ATOM 3013 C CA . GLN A 1 399 ? -7.534 -14.449 37.593 1.00 54.16 399 GLN A CA 1
ATOM 3014 C C . GLN A 1 399 ? -6.516 -14.858 38.663 1.00 54.16 399 GLN A C 1
ATOM 3016 O O . GLN A 1 399 ? -6.906 -15.176 39.783 1.00 54.16 399 GLN A O 1
ATOM 3021 N N . ALA A 1 400 ? -5.217 -14.756 38.366 1.00 48.03 400 ALA A N 1
ATOM 3022 C CA . ALA A 1 400 ? -4.151 -15.071 39.321 1.00 48.03 400 ALA A CA 1
ATOM 3023 C C . ALA A 1 400 ? -4.143 -14.137 40.547 1.00 48.03 400 ALA A C 1
ATOM 3025 O O . ALA A 1 400 ? -3.802 -14.555 41.651 1.00 48.03 400 ALA A O 1
ATOM 3026 N N . THR A 1 401 ? -4.558 -12.879 40.372 1.00 46.91 401 THR A N 1
ATOM 3027 C CA . THR A 1 401 ? -4.631 -11.897 41.470 1.00 46.91 401 THR A CA 1
ATOM 3028 C C . THR A 1 401 ? -5.872 -12.077 42.361 1.00 46.91 401 THR A C 1
ATOM 3030 O O . THR A 1 401 ? -5.898 -11.549 43.462 1.00 46.91 401 THR A O 1
ATOM 3033 N N . ALA A 1 402 ? -6.892 -12.821 41.915 1.00 41.41 402 ALA A N 1
ATOM 3034 C CA . ALA A 1 402 ? -8.126 -13.063 42.676 1.00 41.41 402 ALA A CA 1
ATOM 3035 C C . ALA A 1 402 ? -8.077 -14.337 43.548 1.00 41.41 402 ALA A C 1
ATOM 3037 O O . ALA A 1 402 ? -9.013 -14.606 44.296 1.00 41.41 402 ALA A O 1
ATOM 3038 N N . GLN A 1 403 ? -7.007 -15.132 43.435 1.00 36.84 403 GLN A N 1
ATOM 3039 C CA . GLN A 1 403 ? -6.796 -16.388 44.172 1.00 36.84 403 GLN A CA 1
ATOM 3040 C C . GLN A 1 403 ? -5.782 -16.269 45.324 1.00 36.84 403 GLN A C 1
ATOM 3042 O O . GLN A 1 403 ? -5.393 -17.280 45.909 1.00 36.84 403 GLN A O 1
ATOM 3047 N N . LYS A 1 404 ? -5.359 -15.049 45.653 1.00 36.31 404 LYS A N 1
ATOM 3048 C CA . LYS A 1 404 ? -4.459 -14.734 46.761 1.00 36.31 404 LYS A CA 1
ATOM 3049 C C . LYS A 1 404 ? -5.119 -13.692 47.647 1.00 36.31 404 LYS A C 1
ATOM 3051 O O . LYS A 1 404 ? -4.936 -13.798 48.878 1.00 36.31 404 LYS A O 1
#

Sequence (404 aa):
MQISLVNILIAFAGGLLSFLSPCVLPLVPGYISLMSGVSIDHLKAEGASGSRRAVIANSLAFNAGLSVIFLALGGTAGLVGATIINNVWVRVIGGLVIIVFGLHLIGLLKIKYLYKDTRQFSNEKPRGMLGSLTLGIAFAAGWTPCIGPILGGIIGLAATSGGWKSGLLLSAFYSAGLSVPFLVTGLGINQFLSFYSKFRRHLHKVEVVSGIILILIGVLVMSNRVTLLASSRLAALIPNLESLLHLRGAENPPPAPANQTYNPAPDVQFTKLDGSPFRLNDLRGRVELLNFWATWCVPCRNEIPSLSAMQKDLDARGLSIIGVSYDDTADLVREFQKDIPQSYQIVLGGREVGPELPASPLPTTYIIDRQGRIRDKMIGERTRAAFESVIKPLLDEGQATAQK

Foldseek 3Di:
DCPDPLLLVVLLVLLQVVCVDLVNLLCVVVVCVVVVVLLVVQCVVDPPVSSLVQLVLLLVLLLVLLLVVQLVVLLVCQVCVVPPVPDLVVLQVLLVVLLVVLCVLLVPPPPVVVVPPCVVPDDDDRPGSVVSNVVSNVVNVSCCSVCVVVLVVSSVVQSVVDDSVSSSVSSSSNSVSNSVVSSVCSVCVVVVVVVVVVCVVCSSVSSNVSSVVSNVVSVCSNVVCVVVCVVPPPCVVPPPPCVVPPPPVDDFDDQDDPPDPFDFQDFDWWAFLVRDIDTPVVLAQAWEKEWEDELPDPLRLVCQVLVQVCCVVCVVLRYAYEYEYQDDHSVVVVVSCVVPPHNHTYTYDNVVCCVRPVCPPPGKMFIAASRRTTSDIDHTHDGSVSVCVRRVVRSVVSVVVVVD

Radius of gyration: 27.18 Å; chains: 1; bounding box: 68×41×87 Å